Protein AF-0000000084541587 (afdb_homodimer)

InterPro domains:
  IPR040788 MAE_28990/MAE_18760-like HEPN [PF18737] (2-233)

Organism: NCBI:txid376219

Secondary structure (DSSP, 8-state):
---HHHHHHHHHHHHHHHHHHHHHHHHHHHTT-SEEEEEEEETT-SS---S---EEEEHHHHHHHHHHHHHHHHHHHHHHHHHHHHHHHHHHHHTT--GGGB-HHHHHHHHHHHHTS-HHHHHHH-SSHHHHHHHHS--GGGT--S---HHHHHHHHHHHT------HHHHGGGHHHHHHHHHHHHHHTTSS-HHHHHHT--HHHHHHHHHHHHHHHHHHHHHHHHHHHTTTTBPP-/---HHHHHHHHHHHHHHHHHHHHHHHHHHHTT-SEEEEEEEETT-SS---S---EEEEHHHHHHHHHHHHHHHHHHHHHHHHHHHHHHHHHHHHTT--GGGB-HHHHHHHHHHHHTS-HHHHHHH-SSHHHHHHHHS--GGGT--S---HHHHHHHHHHHT------HHHHGGGHHHHHHHHHHHHHHTTSS-HHHHHHT--HHHHHHHHHHHHHHHHHHHHHHHHHHHTTTTBPP-

Radius of gyration: 25.94 Å; Cα contacts (8 Å, |Δi|>4): 607; chains: 2; bounding box: 66×76×57 Å

Foldseek 3Di:
DCAPLNVVLVVLLVVLLVLLVVLQVVCVVCVVPQWDWDQDADPPDPDRPDDDDTDIDGPLVSLLSQLVSLVSLLCSVLVSVLVLVVSLLVLLLVVQPFLVFFAPLLVVVLVVLVVVDDPVQQVVQDDDCRRRSSNSSDDSCPQDVAQDFLVSVCVSCVSQVWDLDDDCVLQVVRVLRNVSSVSNVCDVVVVDDSNVNSVVDGSVRSSSNSRSSSRSSVVSSVRSVCCVVVVVRGHDD/DCQPLNVVLVVLLVVLLVLLVVLQVVCVVPVVPAWDWDQDADPPDPDRPDDDDTDIDGPQVSLLSQLVSLVSLLCSVLVSVLVLVVSLLVLLLVVQPFLVFFAPLLVVVLVVLVVVDDPVQQVVQDDDCRRRSSNSSDDSCPQDVAQDALVSVCVSCVSQVWDLDDDCVLQVVRVLRNVSSVSNVCDVVVVDDSNVNSVVDGSVRSSSNSRSSSRSSVVSSVRSVCCVVVVVRGHDD

Nearest PDB structures (foldseek):
  5ch4-assembly1_Y  TM=1.432E-01  e=3.258E-01  Thermus thermophilus HB8
  6iv1-assembly1_B  TM=2.024E-01  e=8.327E+00  Klebsiella pneumoniae IS53
  5ch4-assembly1_Y  TM=1.423E-01  e=3.185E-01  Thermus thermophilus HB8

Solvent-accessible surface area (backbone atoms only — not comparable to full-atom values): 25211 Å² total; per-residue (Å²): 129,84,46,75,52,52,53,51,46,50,54,52,50,50,56,52,50,51,44,38,51,36,41,34,49,49,49,72,65,38,77,81,41,70,48,32,26,37,41,70,23,48,68,83,47,87,60,65,57,80,88,73,84,61,32,70,41,40,59,61,50,51,15,34,55,47,31,47,47,31,41,52,51,39,18,51,53,43,29,45,54,53,43,49,54,50,46,54,47,50,48,38,53,76,67,63,46,48,54,86,52,37,22,68,54,47,47,50,52,44,52,55,32,44,72,73,46,58,65,72,61,50,57,75,68,42,85,49,59,56,46,36,49,60,58,73,37,58,55,77,71,70,75,57,89,63,79,64,27,52,67,53,49,39,52,50,20,61,46,60,62,34,56,64,74,65,63,45,85,67,26,59,68,43,52,60,35,48,55,26,37,51,50,30,50,29,38,73,56,17,75,39,55,44,50,66,54,10,69,77,51,53,43,65,57,50,40,52,50,49,54,23,50,53,51,46,52,50,40,40,51,49,30,45,49,48,30,59,75,66,50,61,55,38,46,79,132,127,85,44,76,52,52,54,52,45,52,54,53,50,50,56,52,47,51,44,39,52,34,41,36,48,49,48,71,64,39,77,82,43,70,48,33,27,37,41,70,24,47,67,82,47,87,60,64,56,79,88,75,82,60,33,70,42,41,61,61,49,50,16,34,56,49,30,46,49,34,40,53,51,39,18,51,52,42,29,45,53,53,42,47,54,50,48,52,47,49,49,39,54,76,65,62,46,49,54,84,51,37,21,69,53,47,47,50,53,43,52,54,30,44,71,74,47,58,67,71,61,51,57,76,68,42,87,52,59,56,48,36,48,60,58,72,36,59,55,79,72,73,75,56,89,64,80,63,28,54,67,52,48,39,52,49,20,60,46,60,62,36,54,64,75,64,63,44,84,68,25,60,70,42,52,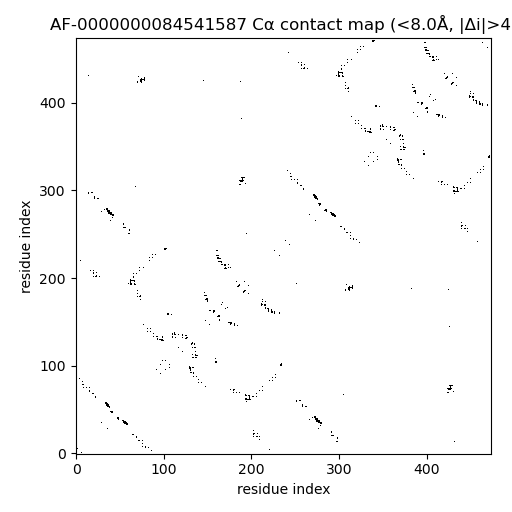60,34,48,55,27,36,51,52,31,51,29,37,72,56,17,75,39,54,45,49,65,55,11,67,79,52,52,44,66,58,50,42,53,50,49,53,23,51,54,52,44,52,50,40,39,51,50,30,44,51,48,29,58,75,65,50,59,55,39,46,78,131

pLDDT: mean 88.07, std 13.64, range [37.66, 98.0]

Structure (mmCIF, N/CA/C/O backbone):
data_AF-0000000084541587-model_v1
#
loop_
_entity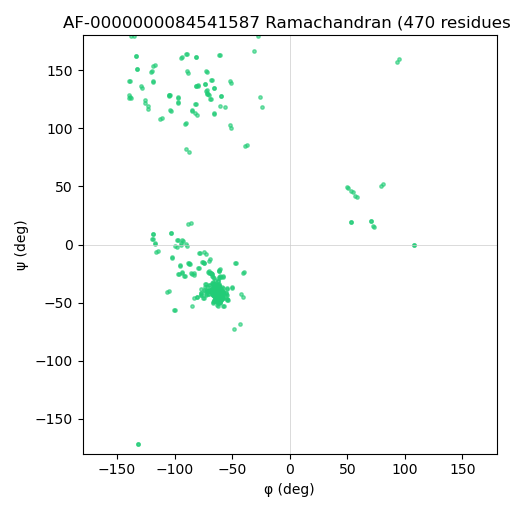.id
_entity.type
_entity.pdbx_description
1 polymer 'MAE-28990/MAE-18760-like HEPN domain-containing protein'
#
loop_
_atom_site.group_PDB
_atom_site.id
_atom_site.type_symbol
_atom_site.label_atom_id
_atom_site.label_alt_id
_atom_site.label_comp_id
_atom_site.label_asym_id
_atom_site.label_entity_id
_atom_site.label_seq_id
_atom_site.pdbx_PDB_ins_code
_atom_site.Cartn_x
_atom_site.Cartn_y
_atom_site.Cartn_z
_atom_site.occupancy
_atom_site.B_iso_or_equiv
_atom_site.auth_seq_id
_atom_site.auth_comp_id
_atom_site.auth_asym_id
_atom_site.auth_atom_id
_atom_site.pdbx_PDB_model_num
ATOM 1 N N . MET A 1 1 ? 5.723 -28.672 -18.047 1 41.16 1 MET A N 1
ATOM 2 C CA . MET A 1 1 ? 5.578 -27.312 -18.547 1 41.16 1 MET A CA 1
ATOM 3 C C . MET A 1 1 ? 5.359 -26.328 -17.406 1 41.16 1 MET A C 1
ATOM 5 O O . MET A 1 1 ? 4.449 -26.5 -16.594 1 41.16 1 MET A O 1
ATOM 9 N N . ASP A 1 2 ? 6.391 -25.578 -16.969 1 58.03 2 ASP A N 1
ATOM 10 C CA . ASP A 1 2 ? 6.34 -24.625 -15.867 1 58.03 2 ASP A CA 1
ATOM 11 C C . ASP A 1 2 ? 5.18 -23.641 -16.047 1 58.03 2 ASP A C 1
ATOM 13 O O . ASP A 1 2 ? 5.102 -22.938 -17.047 1 58.03 2 ASP A O 1
ATOM 17 N N . SER A 1 3 ? 4.062 -23.875 -15.273 1 82.56 3 SER A N 1
ATOM 18 C CA . SER A 1 3 ? 2.82 -23.125 -15.414 1 82.56 3 SER A CA 1
ATOM 19 C C . SER A 1 3 ? 3.08 -21.609 -15.352 1 82.56 3 SER A C 1
ATOM 21 O O . SER A 1 3 ? 4.148 -21.188 -14.914 1 82.56 3 SER A O 1
ATOM 23 N N . THR A 1 4 ? 2.369 -20.891 -16.188 1 90.25 4 THR A N 1
ATOM 24 C CA . THR A 1 4 ? 2.398 -19.438 -16.141 1 90.25 4 THR A CA 1
ATOM 25 C C . THR A 1 4 ? 2.408 -18.938 -14.695 1 90.25 4 THR A C 1
ATOM 27 O O . THR A 1 4 ? 3.018 -17.906 -14.391 1 90.25 4 THR A O 1
ATOM 30 N N . LEU A 1 5 ? 1.904 -19.781 -13.859 1 94.88 5 LEU A N 1
ATOM 31 C CA . LEU A 1 5 ? 1.855 -19.438 -12.445 1 94.88 5 LEU A CA 1
ATOM 32 C C . LEU A 1 5 ? 3.24 -19.531 -11.812 1 94.88 5 LEU A C 1
ATOM 34 O O . LEU A 1 5 ? 3.688 -18.609 -11.141 1 94.88 5 LEU A O 1
ATOM 38 N N . TRP A 1 6 ? 3.977 -20.625 -12.094 1 95.62 6 TRP A N 1
ATOM 39 C CA . TRP A 1 6 ? 5.324 -20.797 -11.562 1 95.62 6 TRP A CA 1
ATOM 40 C C . TRP A 1 6 ? 6.27 -19.734 -12.109 1 95.62 6 TRP A C 1
ATOM 42 O O . TRP A 1 6 ? 7.133 -19.234 -11.391 1 95.62 6 TRP A O 1
ATOM 52 N N . ALA A 1 7 ? 6.043 -19.469 -13.367 1 95.12 7 ALA A N 1
ATOM 53 C CA . ALA A 1 7 ? 6.887 -18.453 -13.984 1 95.12 7 ALA A CA 1
ATOM 54 C C . ALA A 1 7 ? 6.727 -17.109 -13.273 1 95.12 7 ALA A C 1
ATOM 56 O O . ALA A 1 7 ? 7.719 -16.438 -12.953 1 95.12 7 ALA A O 1
ATOM 57 N N . TYR A 1 8 ? 5.539 -16.734 -13.016 1 94.5 8 TYR A N 1
ATOM 58 C CA . TYR A 1 8 ? 5.262 -15.492 -12.305 1 94.5 8 TYR A CA 1
ATOM 59 C C . TYR A 1 8 ? 5.852 -15.516 -10.898 1 94.5 8 TYR A C 1
ATOM 61 O O . TYR A 1 8 ? 6.574 -14.602 -10.508 1 94.5 8 TYR A O 1
ATOM 69 N N . PHE A 1 9 ? 5.547 -16.578 -10.211 1 97.44 9 PHE A N 1
ATOM 70 C CA . PHE A 1 9 ? 5.953 -16.703 -8.82 1 97.44 9 PHE A CA 1
ATOM 71 C C . PHE A 1 9 ? 7.469 -16.672 -8.688 1 97.44 9 PHE A C 1
ATOM 73 O O . PHE A 1 9 ? 8.008 -15.992 -7.816 1 97.44 9 PHE A O 1
ATOM 80 N N . ASN A 1 10 ? 8.102 -17.391 -9.508 1 95.88 10 ASN A N 1
ATOM 81 C CA . ASN A 1 10 ? 9.555 -17.453 -9.445 1 95.88 10 ASN A CA 1
ATOM 82 C C . ASN A 1 10 ? 10.195 -16.109 -9.742 1 95.88 10 ASN A C 1
ATOM 84 O O . ASN A 1 10 ? 11.133 -15.695 -9.055 1 95.88 10 ASN A O 1
ATOM 88 N N . LYS A 1 11 ? 9.672 -15.484 -10.727 1 95.06 11 LYS A N 1
ATOM 89 C CA . LYS A 1 11 ? 10.195 -14.172 -11.07 1 95.06 11 LYS A CA 1
ATOM 90 C C . LYS A 1 11 ? 10.031 -13.188 -9.914 1 95.06 11 LYS A C 1
ATOM 92 O O . LYS A 1 11 ? 10.992 -12.516 -9.523 1 95.06 11 LYS A O 1
ATOM 97 N N . GLN A 1 12 ? 8.852 -13.156 -9.336 1 95.88 12 GLN A N 1
ATOM 98 C CA . GLN A 1 12 ? 8.578 -12.234 -8.242 1 95.88 12 GLN A CA 1
ATOM 99 C C . GLN A 1 12 ? 9.391 -12.602 -7 1 95.88 12 GLN A C 1
ATOM 101 O O . GLN A 1 12 ? 9.859 -11.719 -6.285 1 95.88 12 GLN A O 1
ATOM 106 N N . SER A 1 13 ? 9.531 -13.875 -6.754 1 96.62 13 SER A N 1
ATOM 107 C CA . SER A 1 13 ? 10.281 -14.336 -5.59 1 96.62 13 SER A CA 1
ATOM 108 C C . SER A 1 13 ? 11.742 -13.93 -5.68 1 96.62 13 SER A C 1
ATOM 110 O O . SER A 1 13 ? 12.367 -13.602 -4.664 1 96.62 13 SER A O 1
ATOM 112 N N . VAL A 1 14 ? 12.281 -14.008 -6.852 1 94.88 14 VAL A N 1
ATOM 113 C CA . VAL A 1 14 ? 13.672 -13.617 -7.055 1 94.88 14 VAL A CA 1
ATOM 114 C C . VAL A 1 14 ? 13.828 -12.125 -6.773 1 94.88 14 VAL A C 1
ATOM 116 O O . VAL A 1 14 ? 14.766 -11.711 -6.078 1 94.88 14 VAL A O 1
ATOM 119 N N . GLU A 1 15 ? 12.945 -11.344 -7.293 1 92.25 15 GLU A N 1
ATOM 120 C CA . GLU A 1 15 ? 12.992 -9.898 -7.082 1 92.25 15 GLU A CA 1
ATOM 121 C C . GLU A 1 15 ? 12.914 -9.555 -5.594 1 92.25 15 GLU A C 1
ATOM 123 O O . GLU A 1 15 ? 13.703 -8.75 -5.098 1 92.25 15 GLU A O 1
ATOM 128 N N . VAL A 1 16 ? 12.008 -10.188 -4.934 1 95.94 16 VAL A N 1
ATOM 129 C CA . VAL A 1 16 ? 11.82 -9.945 -3.508 1 95.94 16 VAL A CA 1
ATOM 130 C C . VAL A 1 16 ? 13.055 -10.406 -2.736 1 95.94 16 VAL A C 1
ATOM 132 O O . VAL A 1 16 ? 13.531 -9.703 -1.84 1 95.94 16 VAL A O 1
ATOM 135 N N . SER A 1 17 ? 13.594 -11.531 -3.109 1 94.75 17 SER A N 1
ATOM 136 C CA . SER A 1 17 ? 14.758 -12.078 -2.422 1 94.75 17 SER A CA 1
ATOM 137 C C . SER A 1 17 ? 15.977 -11.172 -2.584 1 94.75 17 SER A C 1
ATOM 139 O O . SER A 1 17 ? 16.75 -10.992 -1.644 1 94.75 17 SER A O 1
ATOM 141 N N . GLN A 1 18 ? 16.125 -10.641 -3.74 1 91.75 18 GLN A N 1
ATOM 142 C CA . GLN A 1 18 ? 17.234 -9.727 -3.984 1 91.75 18 GLN A CA 1
ATOM 143 C C . GLN A 1 18 ? 17.141 -8.484 -3.1 1 91.75 18 GLN A C 1
ATOM 145 O O . GLN A 1 18 ? 18.141 -8.016 -2.562 1 91.75 18 GLN A O 1
ATOM 150 N N . TYR A 1 19 ? 16.016 -8.016 -2.947 1 94.81 19 TYR A N 1
ATOM 151 C CA . TYR A 1 19 ? 15.789 -6.84 -2.111 1 94.81 19 TYR A CA 1
ATOM 152 C C . TYR A 1 19 ? 16.141 -7.133 -0.656 1 94.81 19 TYR A C 1
ATOM 154 O O . TYR A 1 19 ? 16.812 -6.332 -0.001 1 94.81 19 TYR A O 1
ATOM 162 N N . PHE A 1 20 ? 15.711 -8.258 -0.192 1 95.38 20 PHE A N 1
ATOM 163 C CA . PHE A 1 20 ? 15.922 -8.578 1.216 1 95.38 20 PHE A CA 1
ATOM 164 C C . PHE A 1 20 ? 17.391 -8.914 1.481 1 95.38 20 PHE A C 1
ATOM 166 O O . PHE A 1 20 ? 17.906 -8.633 2.562 1 95.38 20 PHE A O 1
ATOM 173 N N . MET A 1 21 ? 17.984 -9.523 0.486 1 90.69 21 MET A N 1
ATOM 174 C CA . MET A 1 21 ? 19.422 -9.75 0.618 1 90.69 21 MET A CA 1
ATOM 175 C C . MET A 1 21 ? 20.172 -8.422 0.684 1 90.69 21 MET A C 1
ATOM 177 O O . MET A 1 21 ? 21.094 -8.266 1.486 1 90.69 21 MET A O 1
ATOM 181 N N . PHE A 1 22 ? 19.797 -7.484 -0.116 1 89.19 22 PHE A N 1
ATOM 182 C CA . PHE A 1 22 ? 20.344 -6.137 -0.092 1 89.19 22 PHE A CA 1
ATOM 183 C C . PHE A 1 22 ? 20.141 -5.496 1.278 1 89.19 22 PHE A C 1
ATOM 185 O O . PHE A 1 22 ? 21.078 -4.941 1.85 1 89.19 22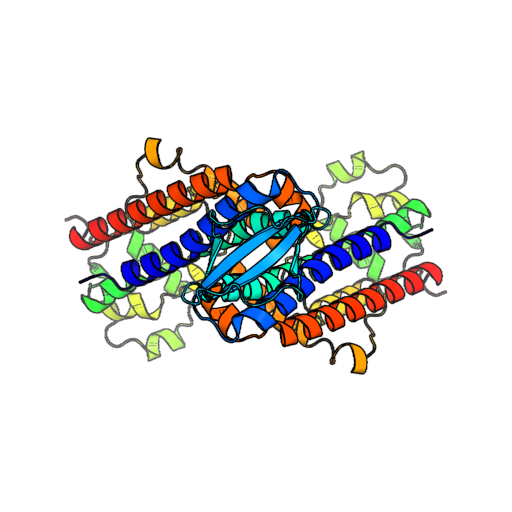 PHE A O 1
ATOM 192 N N . LEU A 1 23 ? 18.969 -5.605 1.838 1 91.25 23 LEU A N 1
ATOM 193 C CA . LEU A 1 23 ? 18.672 -5.031 3.146 1 91.25 23 LEU A CA 1
ATOM 194 C C . LEU A 1 23 ? 19.562 -5.637 4.219 1 91.25 23 LEU A C 1
ATOM 196 O O . LEU A 1 23 ? 20.094 -4.918 5.074 1 91.25 23 LEU A O 1
ATOM 200 N N . LYS A 1 24 ? 19.594 -6.945 4.188 1 89.06 24 LYS A N 1
ATOM 201 C CA . LYS A 1 24 ? 20.375 -7.664 5.188 1 89.06 24 LYS A CA 1
ATOM 202 C C . LYS A 1 24 ? 21.844 -7.227 5.148 1 89.06 24 LYS A C 1
ATOM 204 O O . LYS A 1 24 ? 22.453 -6.965 6.191 1 89.06 24 LYS A O 1
ATOM 209 N N . ARG A 1 25 ? 22.406 -7.055 3.996 1 83.06 25 ARG A N 1
ATOM 210 C CA . ARG A 1 25 ? 23.797 -6.645 3.838 1 83.06 25 ARG A CA 1
ATOM 211 C C . ARG A 1 25 ? 23.984 -5.188 4.25 1 83.06 25 ARG A C 1
ATOM 213 O O . ARG A 1 25 ? 25 -4.836 4.852 1 83.06 25 ARG A O 1
ATOM 220 N N . LEU A 1 26 ? 23.047 -4.406 3.889 1 83.19 26 LEU A N 1
ATOM 221 C CA . LEU A 1 26 ? 23.094 -2.998 4.262 1 83.19 26 LEU A CA 1
ATOM 222 C C . LEU A 1 26 ? 23.109 -2.836 5.777 1 83.19 26 LEU A C 1
ATOM 224 O O . LEU A 1 26 ? 23.938 -2.102 6.32 1 83.19 26 LEU A O 1
ATOM 228 N N . GLU A 1 27 ? 22.203 -3.479 6.445 1 82.56 27 GLU A N 1
ATOM 229 C CA . GLU A 1 27 ? 22.062 -3.34 7.895 1 82.56 27 GLU A CA 1
ATOM 230 C C . GLU A 1 27 ? 23.312 -3.85 8.617 1 82.56 27 GLU A C 1
ATOM 232 O O . GLU A 1 27 ? 23.688 -3.311 9.656 1 82.56 27 GLU A O 1
ATOM 237 N N . GLN A 1 28 ? 23.859 -4.895 8.141 1 77.19 28 GLN A N 1
ATOM 238 C CA . GLN A 1 28 ? 25.094 -5.445 8.711 1 77.19 28 GLN A CA 1
ATOM 239 C C . GLN A 1 28 ? 26.219 -4.418 8.695 1 77.19 28 GLN A C 1
ATOM 241 O O . GLN A 1 28 ? 27.078 -4.41 9.578 1 77.19 28 GLN A O 1
ATOM 246 N N . LYS A 1 29 ? 26.141 -3.512 7.738 1 71.56 29 LYS A N 1
ATOM 247 C CA . LYS A 1 29 ? 27.203 -2.535 7.586 1 71.56 29 LYS A CA 1
ATOM 248 C C . LYS A 1 29 ? 26.891 -1.252 8.352 1 71.56 29 LYS A C 1
ATOM 250 O O . LYS A 1 29 ? 27.812 -0.535 8.766 1 71.56 29 LYS A O 1
ATOM 255 N N . THR A 1 30 ? 25.688 -0.982 8.586 1 65.56 30 THR A N 1
ATOM 256 C CA . THR A 1 30 ? 25.312 0.302 9.172 1 65.56 30 THR A CA 1
ATOM 257 C C . THR A 1 30 ? 25.172 0.191 10.688 1 65.56 30 THR A C 1
ATOM 259 O O . THR A 1 30 ? 25.031 1.201 11.375 1 65.56 30 THR A O 1
ATOM 262 N N . THR A 1 31 ? 25.047 -0.962 11.266 1 62.22 31 THR A N 1
ATOM 263 C CA . THR A 1 31 ? 24.875 -1.118 12.703 1 62.22 31 THR A CA 1
ATOM 264 C C . THR A 1 31 ? 25.891 -0.277 13.469 1 62.22 31 THR A C 1
ATOM 266 O O . THR A 1 31 ? 25.656 0.107 14.609 1 62.22 31 THR A O 1
ATOM 269 N N . MET A 1 32 ? 26.875 0.151 12.805 1 56.5 32 MET A N 1
ATOM 270 C CA . MET A 1 32 ? 27.891 0.792 13.648 1 56.5 32 MET A CA 1
ATOM 271 C C . MET A 1 32 ? 28.031 2.268 13.289 1 56.5 32 MET A C 1
ATOM 273 O O . MET A 1 32 ? 28.953 2.936 13.766 1 56.5 32 MET A O 1
ATOM 277 N N . ILE A 1 33 ? 27.172 2.719 12.242 1 57.38 33 ILE A N 1
ATOM 278 C CA . ILE A 1 33 ? 27.406 4.086 11.781 1 57.38 33 ILE A CA 1
ATOM 279 C C . ILE A 1 33 ? 26.062 4.773 11.539 1 57.38 33 ILE A C 1
ATOM 281 O O . ILE A 1 33 ? 25.156 4.199 10.914 1 57.38 33 ILE A O 1
ATOM 285 N N . ASP A 1 34 ? 25.844 5.887 12.125 1 57.25 34 ASP A N 1
ATOM 286 C CA . ASP A 1 34 ? 24.594 6.609 12 1 57.25 34 ASP A CA 1
ATOM 287 C C . ASP A 1 34 ? 24.438 7.223 10.609 1 57.25 34 ASP A C 1
ATOM 289 O O . ASP A 1 34 ? 23.344 7.27 10.055 1 57.25 34 ASP A O 1
ATOM 293 N N . ASN A 1 35 ? 25.562 7.738 10.109 1 59.91 35 ASN A N 1
ATOM 294 C CA . ASN A 1 35 ? 25.594 8.359 8.789 1 59.91 35 ASN A CA 1
ATOM 295 C C . ASN A 1 35 ? 26.672 7.738 7.895 1 59.91 35 ASN A C 1
ATOM 297 O O . ASN A 1 35 ? 27.797 7.543 8.328 1 59.91 35 ASN A O 1
ATOM 301 N N . TYR A 1 36 ? 26.078 7.242 6.758 1 62.22 36 TYR A N 1
ATOM 302 C CA . TYR A 1 36 ? 26.969 6.473 5.898 1 62.22 36 TYR A CA 1
ATOM 303 C C . TYR A 1 36 ? 27.094 7.121 4.523 1 62.22 36 TYR A C 1
ATOM 305 O O . TYR A 1 36 ? 26.234 7.91 4.121 1 62.22 36 TYR A O 1
ATOM 313 N N . LYS A 1 37 ? 28.359 7.047 4.078 1 61.59 37 LYS A N 1
ATOM 314 C CA . LYS A 1 37 ? 28.547 7.332 2.662 1 61.59 37 LYS A CA 1
ATOM 315 C C . LYS A 1 37 ? 28.594 6.043 1.844 1 61.59 37 LYS A C 1
ATOM 317 O O . LYS A 1 37 ? 29.188 5.051 2.27 1 61.59 37 LYS A O 1
ATOM 322 N N . LEU A 1 38 ? 27.734 6.023 0.823 1 63.84 38 LEU A N 1
ATOM 323 C CA . LEU A 1 38 ? 27.719 4.875 -0.076 1 63.84 38 LEU A CA 1
ATOM 324 C C . LEU A 1 38 ? 28.547 5.148 -1.325 1 63.84 38 LEU A C 1
ATOM 326 O O . LEU A 1 38 ? 28.469 6.238 -1.896 1 63.84 38 LEU A O 1
ATOM 330 N N . CYS A 1 39 ? 29.5 4.293 -1.52 1 63.41 39 CYS A N 1
ATOM 331 C CA . CYS A 1 39 ? 30.25 4.363 -2.77 1 63.41 39 CYS A CA 1
ATOM 332 C C . CYS A 1 39 ? 29.828 3.246 -3.719 1 63.41 39 CYS A C 1
ATOM 334 O O . CYS A 1 39 ? 29.594 2.119 -3.287 1 63.41 39 CYS A O 1
ATOM 336 N N . ILE A 1 40 ? 29.5 3.609 -4.93 1 60.31 40 ILE A N 1
ATOM 337 C CA . ILE A 1 40 ? 29.062 2.641 -5.926 1 60.31 40 ILE A CA 1
ATOM 338 C C . ILE A 1 40 ? 30.188 2.381 -6.922 1 60.31 40 ILE A C 1
ATOM 340 O O . ILE A 1 40 ? 30.844 3.316 -7.383 1 60.31 40 ILE A O 1
ATOM 344 N N . GLY A 1 41 ? 30.688 1.211 -6.98 1 61.03 41 GLY A N 1
ATOM 345 C CA . GLY A 1 41 ? 31.688 0.846 -7.973 1 61.03 41 GLY A CA 1
ATOM 346 C C . GLY A 1 41 ? 31.25 -0.293 -8.875 1 61.03 41 GLY A C 1
ATOM 347 O O . GLY A 1 41 ? 30.25 -0.956 -8.594 1 61.03 41 GLY A O 1
ATOM 348 N N . ASP A 1 42 ? 31.734 -0.271 -10.133 1 59.12 42 ASP A N 1
ATOM 349 C CA . ASP A 1 42 ? 31.516 -1.377 -11.062 1 59.12 42 ASP A CA 1
ATOM 350 C C . ASP A 1 42 ? 32.094 -2.676 -10.516 1 59.12 42 ASP A C 1
ATOM 352 O O . ASP A 1 42 ? 33.281 -2.713 -10.117 1 59.12 42 ASP A O 1
ATOM 356 N N . ILE A 1 43 ? 31.359 -3.682 -10.477 1 57.97 43 ILE A N 1
ATOM 357 C CA . ILE A 1 43 ? 31.844 -4.957 -9.945 1 57.97 43 ILE A CA 1
ATOM 358 C C . ILE A 1 43 ? 33.062 -5.43 -10.742 1 57.97 43 ILE A C 1
ATOM 360 O O . ILE A 1 43 ? 33.938 -6.098 -10.203 1 57.97 43 ILE A O 1
ATOM 364 N N . ASN A 1 44 ? 33.062 -5.184 -12.141 1 55.72 44 ASN A N 1
ATOM 365 C CA . ASN A 1 44 ? 34.125 -5.656 -13 1 55.72 44 ASN A CA 1
ATOM 366 C C . ASN A 1 44 ? 35.312 -4.699 -12.977 1 55.72 44 ASN A C 1
ATOM 368 O O . ASN A 1 44 ? 36.375 -4.988 -13.562 1 55.72 44 ASN A O 1
ATOM 372 N N . ALA A 1 45 ? 35.094 -3.51 -12.703 1 52.97 45 ALA A N 1
ATOM 373 C CA . ALA A 1 45 ? 36.188 -2.574 -12.789 1 52.97 45 ALA A CA 1
ATOM 374 C C . ALA A 1 45 ? 37.062 -2.639 -11.531 1 52.97 45 ALA A C 1
ATOM 376 O O . ALA A 1 45 ? 36.562 -2.799 -10.422 1 52.97 45 ALA A O 1
ATOM 377 N N . SER A 1 46 ? 38.281 -3.129 -11.703 1 48.94 46 SER A N 1
ATOM 378 C CA . SER A 1 46 ? 39.312 -3.162 -10.672 1 48.94 46 SER A CA 1
ATOM 379 C C . SER A 1 46 ? 39.312 -1.868 -9.859 1 48.94 46 SER A C 1
ATOM 381 O O . SER A 1 46 ? 39.906 -1.809 -8.781 1 48.94 46 SER A O 1
ATOM 383 N N . THR A 1 47 ? 39.219 -0.769 -10.578 1 44.09 47 THR A N 1
ATOM 384 C CA . THR A 1 47 ? 39.469 0.523 -9.945 1 44.09 47 THR A CA 1
ATOM 385 C C . THR A 1 47 ? 38.156 1.093 -9.383 1 44.09 47 THR A C 1
ATOM 387 O O . THR A 1 47 ? 37.125 1.098 -10.062 1 44.09 47 THR A O 1
ATOM 390 N N . MET A 1 48 ? 38.062 1.001 -8.156 1 45.53 48 MET A N 1
ATOM 391 C CA . MET A 1 48 ? 36.969 1.654 -7.465 1 45.53 48 MET A CA 1
ATOM 392 C C . MET A 1 48 ? 36.656 3.023 -8.07 1 45.53 48 MET A C 1
ATOM 394 O O . MET A 1 48 ? 37.594 3.805 -8.32 1 45.53 48 MET A O 1
ATOM 398 N N . ILE A 1 49 ? 35.938 3.105 -9.016 1 44.94 49 ILE A N 1
ATOM 399 C CA . ILE A 1 49 ? 35.625 4.457 -9.469 1 44.94 49 ILE A CA 1
ATOM 400 C C . ILE A 1 49 ? 35.781 5.438 -8.312 1 44.94 49 ILE A C 1
ATOM 402 O O . ILE A 1 49 ? 35.25 5.199 -7.219 1 44.94 49 ILE A O 1
ATOM 406 N N . HIS A 1 50 ? 36.688 6.406 -8.422 1 38.69 50 HIS A N 1
ATOM 407 C CA . HIS A 1 50 ? 37.156 7.461 -7.543 1 38.69 50 HIS A CA 1
ATOM 408 C C . HIS A 1 50 ? 36.094 7.887 -6.551 1 38.69 50 HIS A C 1
ATOM 410 O O . HIS A 1 50 ? 34.906 7.621 -6.758 1 38.69 50 HIS A O 1
ATOM 416 N N . LYS A 1 51 ? 36.594 8.891 -5.723 1 40.44 51 LYS A N 1
ATOM 417 C CA . LYS A 1 51 ? 36.406 9.57 -4.441 1 40.44 51 LYS A CA 1
ATOM 418 C C . LYS A 1 51 ? 34.969 9.977 -4.215 1 40.44 51 LYS A C 1
ATOM 420 O O . LYS A 1 51 ? 34.469 9.938 -3.088 1 40.44 51 LYS A O 1
ATOM 425 N N . TYR A 1 52 ? 34.438 10.992 -4.902 1 37.66 52 TYR A N 1
ATOM 426 C CA . TYR A 1 52 ? 33.719 12.18 -4.461 1 37.66 52 TYR A CA 1
ATOM 427 C C . TYR A 1 52 ? 32.219 11.867 -4.277 1 37.66 52 TYR A C 1
ATOM 429 O O . TYR A 1 52 ? 31.5 12.633 -3.643 1 37.66 52 TYR A O 1
ATOM 437 N N . GLU A 1 53 ? 31.453 11.266 -5.316 1 49.5 53 GLU A N 1
ATOM 438 C CA . GLU A 1 53 ? 30.047 11.656 -5.145 1 49.5 53 GLU A CA 1
ATOM 439 C C . GLU A 1 53 ? 29.312 10.695 -4.215 1 49.5 53 GLU A C 1
ATOM 441 O O . GLU A 1 53 ? 29.078 9.539 -4.566 1 49.5 53 GLU A O 1
ATOM 446 N N . GLN A 1 54 ? 29.5 10.867 -2.979 1 56.03 54 GLN A N 1
ATOM 447 C CA . GLN A 1 54 ? 28.969 10.219 -1.788 1 56.03 54 GLN A CA 1
ATOM 448 C C . GLN A 1 54 ? 27.438 10.273 -1.771 1 56.03 54 GLN A C 1
ATOM 450 O O . GLN A 1 54 ? 26.844 11.305 -2.107 1 56.03 54 GLN A O 1
ATOM 455 N N . ILE A 1 55 ? 26.906 9.023 -1.789 1 67 55 ILE A N 1
ATOM 456 C CA . ILE A 1 55 ? 25.469 8.992 -1.534 1 67 55 ILE A CA 1
ATOM 457 C C . ILE A 1 55 ? 25.203 8.984 -0.029 1 67 55 ILE A C 1
ATOM 459 O O . ILE A 1 55 ? 25.672 8.094 0.685 1 67 55 ILE A O 1
ATOM 463 N N . TYR A 1 56 ? 24.578 10.094 0.381 1 67.81 56 TYR A N 1
ATOM 464 C CA . TYR A 1 56 ? 24.234 10.188 1.795 1 67.81 56 TYR A CA 1
ATOM 465 C C . TYR A 1 56 ? 23.141 9.18 2.152 1 67.81 56 TYR A C 1
ATOM 467 O O . TYR A 1 56 ? 22.188 8.977 1.391 1 67.81 56 TYR A O 1
ATOM 475 N N . PHE A 1 57 ? 23.484 8.422 3.129 1 77 57 PHE A N 1
ATOM 476 C CA . PHE A 1 57 ? 22.578 7.406 3.664 1 77 57 PHE A CA 1
ATOM 477 C C . PHE A 1 57 ? 22.469 7.527 5.18 1 77 57 PHE A C 1
ATOM 479 O O . PHE A 1 57 ? 23.422 7.934 5.848 1 77 57 PHE A O 1
ATOM 486 N N . ASN A 1 58 ? 21.281 7.426 5.691 1 80.62 58 ASN A N 1
ATOM 487 C CA . ASN A 1 58 ? 21.109 7.516 7.137 1 80.62 58 ASN A CA 1
ATOM 488 C C . ASN A 1 58 ? 20.109 6.477 7.645 1 80.62 58 ASN A C 1
ATOM 490 O O . ASN A 1 58 ? 19.531 5.727 6.855 1 80.62 58 ASN A O 1
ATOM 494 N N . THR A 1 59 ? 19.922 6.484 8.867 1 84.38 59 THR A N 1
ATOM 495 C CA . THR A 1 59 ? 19.094 5.477 9.531 1 84.38 59 THR A CA 1
ATOM 496 C C . THR A 1 59 ? 17.641 5.613 9.125 1 84.38 59 THR A C 1
ATOM 498 O O . THR A 1 59 ? 16.922 4.617 9.031 1 84.38 59 THR A O 1
ATOM 501 N N . ASP A 1 60 ? 17.203 6.746 8.773 1 88 60 ASP A N 1
ATOM 502 C CA . ASP A 1 60 ? 15.828 6.949 8.359 1 88 60 ASP A CA 1
ATOM 503 C C . ASP A 1 60 ? 15.547 6.277 7.012 1 88 60 ASP A C 1
ATOM 505 O O . ASP A 1 60 ? 14.492 5.68 6.816 1 88 60 ASP A O 1
ATOM 509 N N . ILE A 1 61 ? 16.516 6.402 6.16 1 90.12 61 ILE A N 1
ATOM 510 C CA . ILE A 1 61 ? 16.406 5.734 4.867 1 90.12 61 ILE A CA 1
ATOM 511 C C . ILE A 1 61 ? 16.359 4.223 5.074 1 90.12 61 ILE A C 1
ATOM 513 O O . ILE A 1 61 ? 15.523 3.533 4.469 1 90.12 61 ILE A O 1
ATOM 517 N N . GLU A 1 62 ? 17.203 3.766 5.938 1 89.88 62 GLU A N 1
ATOM 518 C CA . GLU A 1 62 ? 17.234 2.334 6.223 1 89.88 62 GLU A CA 1
ATOM 519 C C . GLU A 1 62 ? 15.891 1.849 6.762 1 89.88 62 GLU A C 1
ATOM 521 O O . GLU A 1 62 ? 15.391 0.799 6.352 1 89.88 62 GLU A O 1
ATOM 526 N N . LYS A 1 63 ? 15.32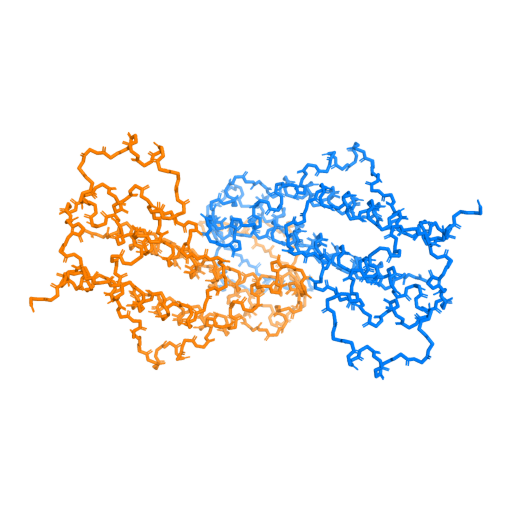 2.57 7.68 1 93.88 63 LYS A N 1
ATOM 527 C CA . LYS A 1 63 ? 14.008 2.234 8.227 1 93.88 63 LYS A CA 1
ATOM 528 C C . LYS A 1 63 ? 12.945 2.201 7.133 1 93.88 63 LYS A C 1
ATOM 530 O O . LYS A 1 63 ? 12.102 1.302 7.105 1 93.88 63 LYS A O 1
ATOM 535 N N . THR A 1 64 ? 13 3.154 6.266 1 95.44 64 THR A N 1
ATOM 536 C CA . THR A 1 64 ? 12.07 3.219 5.148 1 95.44 64 THR A CA 1
ATOM 537 C C . THR A 1 64 ? 12.195 1.979 4.266 1 95.44 64 THR A C 1
ATOM 539 O O . THR A 1 64 ? 11.188 1.394 3.861 1 95.44 64 THR A O 1
ATOM 542 N N . LEU A 1 65 ? 13.461 1.607 4.016 1 95.81 65 LEU A N 1
ATOM 543 C CA . LEU A 1 65 ? 13.711 0.426 3.197 1 95.81 65 LEU A CA 1
ATOM 544 C C . LEU A 1 65 ? 13.164 -0.828 3.877 1 95.81 65 LEU A C 1
ATOM 546 O O . LEU A 1 65 ? 12.594 -1.697 3.217 1 95.81 65 LEU A O 1
ATOM 550 N N . LYS A 1 66 ? 13.344 -0.901 5.152 1 96.12 66 LYS A N 1
ATOM 551 C CA . LYS A 1 66 ? 12.844 -2.053 5.895 1 96.12 66 LYS A CA 1
ATOM 552 C C . LYS A 1 66 ? 11.32 -2.102 5.867 1 96.12 66 LYS A C 1
ATOM 554 O O . LYS A 1 66 ? 10.727 -3.158 5.629 1 96.12 66 LYS A O 1
ATOM 559 N N . ALA A 1 67 ? 10.688 -0.944 6.062 1 97.69 67 ALA A N 1
ATOM 560 C CA . ALA A 1 67 ? 9.227 -0.869 6.012 1 97.69 67 ALA A CA 1
ATOM 561 C C . ALA A 1 67 ? 8.703 -1.302 4.645 1 97.69 67 ALA A C 1
ATOM 563 O O . ALA A 1 67 ? 7.676 -1.978 4.555 1 97.69 67 ALA A O 1
ATOM 564 N N . ASN A 1 68 ? 9.398 -0.931 3.619 1 96.88 68 ASN A N 1
ATOM 565 C CA . ASN A 1 68 ? 9.023 -1.315 2.264 1 96.88 68 ASN A CA 1
ATOM 566 C C . ASN A 1 68 ? 9 -2.832 2.096 1 96.88 68 ASN A C 1
ATOM 568 O O . ASN A 1 68 ? 8.297 -3.357 1.232 1 96.88 68 ASN A O 1
ATOM 572 N N . GLY A 1 69 ? 9.789 -3.529 2.865 1 97.75 69 GLY A N 1
ATOM 573 C CA . GLY A 1 69 ? 9.789 -4.984 2.818 1 97.75 69 GLY A CA 1
ATOM 574 C C . GLY A 1 69 ? 8.414 -5.59 3.021 1 97.75 69 GLY A C 1
ATOM 575 O O . GLY A 1 69 ? 8.047 -6.551 2.338 1 97.75 69 GLY A O 1
ATOM 576 N N . PHE A 1 70 ? 7.625 -5.008 3.895 1 97.5 70 PHE A N 1
ATOM 577 C CA . PHE A 1 70 ? 6.277 -5.512 4.141 1 97.5 70 PHE A CA 1
ATOM 578 C C . PHE A 1 70 ? 5.391 -5.309 2.916 1 97.5 70 PHE A C 1
ATOM 580 O O . PHE A 1 70 ? 4.555 -6.152 2.602 1 97.5 70 PHE A O 1
ATOM 587 N N . LEU A 1 71 ? 5.559 -4.188 2.246 1 97.62 71 LEU A N 1
ATOM 588 C CA . LEU A 1 71 ? 4.773 -3.914 1.047 1 97.62 71 LEU A CA 1
ATOM 589 C C . LEU A 1 71 ? 5.141 -4.887 -0.072 1 97.62 71 LEU A C 1
ATOM 591 O O . LEU A 1 71 ? 4.262 -5.371 -0.787 1 97.62 71 LEU A O 1
ATOM 595 N N . LEU A 1 72 ? 6.43 -5.148 -0.203 1 97.62 72 LEU A N 1
ATOM 596 C CA . LEU A 1 72 ? 6.898 -6.098 -1.206 1 97.62 72 LEU A CA 1
ATOM 597 C C . LEU A 1 72 ? 6.336 -7.492 -0.94 1 97.62 72 LEU A C 1
ATOM 599 O O . LEU A 1 72 ? 5.895 -8.172 -1.867 1 97.62 72 LEU A O 1
ATOM 603 N N . LEU A 1 73 ? 6.406 -7.875 0.316 1 97.94 73 LEU A N 1
ATOM 604 C CA . LEU A 1 73 ? 5.918 -9.203 0.679 1 97.94 73 LEU A CA 1
ATOM 605 C C . LEU A 1 73 ? 4.418 -9.312 0.43 1 97.94 73 LEU A C 1
ATOM 607 O O . LEU A 1 73 ? 3.943 -10.32 -0.093 1 97.94 73 LEU A O 1
ATOM 611 N N . TYR A 1 74 ? 3.701 -8.289 0.79 1 97.69 74 TYR A N 1
ATOM 612 C CA . TYR A 1 74 ? 2.262 -8.328 0.558 1 97.69 74 TYR A CA 1
ATOM 613 C C . TYR A 1 74 ? 1.951 -8.375 -0.934 1 97.69 74 TYR A C 1
ATOM 615 O O . TYR A 1 74 ? 1.043 -9.086 -1.363 1 97.69 74 TYR A O 1
ATOM 623 N N . ASN A 1 75 ? 2.652 -7.562 -1.678 1 96.19 75 ASN A N 1
ATOM 624 C CA . ASN A 1 75 ? 2.51 -7.566 -3.129 1 96.19 75 ASN A CA 1
ATOM 625 C C . ASN A 1 75 ? 2.73 -8.961 -3.711 1 96.19 75 ASN A C 1
ATOM 627 O O . ASN A 1 75 ? 1.977 -9.398 -4.578 1 96.19 75 ASN A O 1
ATOM 631 N N . LEU A 1 76 ? 3.762 -9.664 -3.229 1 97.44 76 LEU A N 1
ATOM 632 C CA . LEU A 1 76 ? 4.047 -11.031 -3.648 1 97.44 76 LEU A CA 1
ATOM 633 C C . LEU A 1 76 ? 2.889 -11.961 -3.303 1 97.44 76 LEU A C 1
ATOM 635 O O . LEU A 1 76 ? 2.451 -12.75 -4.141 1 97.44 76 LEU A O 1
ATOM 639 N N . VAL A 1 77 ? 2.396 -11.836 -2.082 1 97.25 77 VAL A N 1
ATOM 640 C CA . VAL A 1 77 ? 1.321 -12.695 -1.608 1 97.25 77 VAL A CA 1
ATOM 641 C C . VAL A 1 77 ? 0.07 -12.477 -2.457 1 97.25 77 VAL A C 1
ATOM 643 O O . VAL A 1 77 ? -0.461 -13.422 -3.045 1 97.25 77 VAL A O 1
ATOM 646 N N . GLU A 1 78 ? -0.295 -11.242 -2.549 1 95.69 78 GLU A N 1
ATOM 647 C CA . GLU A 1 78 ? -1.547 -10.945 -3.236 1 95.69 78 GLU A CA 1
ATOM 648 C C . GLU A 1 78 ? -1.427 -11.203 -4.738 1 95.69 78 GLU A C 1
ATOM 650 O O . GLU A 1 78 ? -2.342 -11.75 -5.355 1 95.69 78 GLU A O 1
ATOM 655 N N . GLY A 1 79 ? -0.314 -10.789 -5.316 1 94.5 79 GLY A N 1
ATOM 656 C CA . GLY A 1 79 ? -0.099 -11.055 -6.73 1 94.5 79 GLY A CA 1
ATOM 657 C C . GLY A 1 79 ? -0.108 -12.531 -7.066 1 94.5 79 GLY A C 1
ATOM 658 O O . GLY A 1 79 ? -0.708 -12.945 -8.062 1 94.5 79 GLY A O 1
ATOM 659 N N . THR A 1 80 ? 0.547 -13.32 -6.242 1 96.06 80 THR A N 1
ATOM 660 C CA . THR A 1 80 ? 0.614 -14.766 -6.469 1 96.06 80 THR A CA 1
ATOM 661 C C . THR A 1 80 ? -0.771 -15.391 -6.348 1 96.06 80 THR A C 1
ATOM 663 O O . THR A 1 80 ? -1.173 -16.188 -7.195 1 96.06 80 THR A O 1
ATOM 666 N N . MET A 1 81 ? -1.517 -15 -5.328 1 95.5 81 MET A N 1
ATOM 667 C CA . MET A 1 81 ? -2.834 -15.594 -5.113 1 95.5 81 MET A CA 1
ATOM 668 C C . MET A 1 81 ? -3.791 -15.211 -6.238 1 95.5 81 MET A C 1
ATOM 670 O O . MET A 1 81 ? -4.59 -16.031 -6.684 1 95.5 81 MET A O 1
ATOM 674 N N . ARG A 1 82 ? -3.705 -14 -6.691 1 93.5 82 ARG A N 1
ATOM 675 C CA . ARG A 1 82 ? -4.516 -13.586 -7.832 1 93.5 82 ARG A CA 1
ATOM 676 C C . ARG A 1 82 ? -4.188 -14.422 -9.07 1 93.5 82 ARG A C 1
ATOM 678 O O . ARG A 1 82 ? -5.09 -14.914 -9.75 1 93.5 82 ARG A O 1
ATOM 685 N N . ARG A 1 83 ? -2.932 -14.57 -9.32 1 93.81 83 ARG A N 1
ATOM 686 C CA . ARG A 1 83 ? -2.506 -15.352 -10.477 1 93.81 83 ARG A CA 1
ATOM 687 C C . ARG A 1 83 ? -2.893 -16.812 -10.32 1 93.81 83 ARG A C 1
ATOM 689 O O . ARG A 1 83 ? -3.203 -17.5 -11.305 1 93.81 83 ARG A O 1
ATOM 696 N N . ALA A 1 84 ? -2.861 -17.281 -9.125 1 95.44 84 ALA A N 1
ATOM 697 C CA . ALA A 1 84 ? -3.209 -18.672 -8.859 1 95.44 84 ALA A CA 1
ATOM 698 C C . ALA A 1 84 ? -4.668 -18.953 -9.203 1 95.44 84 ALA A C 1
ATOM 700 O O . ALA A 1 84 ? -4.984 -19.969 -9.828 1 95.44 84 ALA A O 1
ATOM 701 N N . ILE A 1 85 ? -5.539 -18.094 -8.836 1 93.75 85 ILE A N 1
ATOM 702 C CA . ILE A 1 85 ? -6.953 -18.266 -9.141 1 93.75 85 ILE A CA 1
ATOM 703 C C . ILE A 1 85 ? -7.172 -18.156 -10.648 1 93.75 85 ILE A C 1
ATOM 705 O O . ILE A 1 85 ? -7.914 -18.953 -11.234 1 93.75 85 ILE A O 1
ATOM 709 N N . GLU A 1 86 ? -6.535 -17.188 -11.227 1 93.56 86 GLU A N 1
ATOM 710 C CA . GLU A 1 86 ? -6.586 -17.078 -12.68 1 93.56 86 GLU A CA 1
ATOM 711 C C . GLU A 1 86 ? -6.137 -18.359 -13.359 1 93.56 86 GLU A C 1
ATOM 713 O O . GLU A 1 86 ? -6.73 -18.781 -14.352 1 93.56 86 GLU A O 1
ATOM 718 N N . TYR A 1 87 ? -5.129 -18.922 -12.836 1 94.88 87 TYR A N 1
ATOM 719 C CA . TYR A 1 87 ? -4.57 -20.172 -13.359 1 94.88 87 TYR A CA 1
ATOM 720 C C . TYR A 1 87 ? -5.602 -21.297 -13.32 1 94.88 87 TYR A C 1
ATOM 722 O O . TYR A 1 87 ? -5.688 -22.094 -14.242 1 94.88 87 TYR A O 1
ATOM 730 N N . ILE A 1 88 ? -6.367 -21.375 -12.312 1 94.69 88 ILE A N 1
ATOM 731 C CA . ILE A 1 88 ? -7.402 -22.391 -12.188 1 94.69 88 ILE A CA 1
ATOM 732 C C . ILE A 1 88 ? -8.43 -22.219 -13.305 1 94.69 88 ILE A C 1
ATOM 734 O O . ILE A 1 88 ? -8.758 -23.172 -14.008 1 94.69 88 ILE A O 1
ATOM 738 N N . PHE A 1 89 ? -8.875 -21.031 -13.539 1 93.62 89 PHE A N 1
ATOM 739 C CA . PHE A 1 89 ? -9.891 -20.781 -14.555 1 93.62 89 PHE A CA 1
ATOM 740 C C . PHE A 1 89 ? -9.328 -21 -15.953 1 93.62 89 PHE A C 1
ATOM 742 O O . PHE A 1 89 ? -10.008 -21.531 -16.828 1 93.62 89 PHE A O 1
ATOM 749 N N . ASP A 1 90 ? -8.109 -20.578 -16.125 1 93.81 90 ASP A N 1
ATOM 750 C CA . ASP A 1 90 ? -7.453 -20.828 -17.391 1 93.81 90 ASP A CA 1
ATOM 751 C C . ASP A 1 90 ? -7.359 -22.328 -17.688 1 93.81 90 ASP A C 1
ATOM 753 O O . ASP A 1 90 ? -7.539 -22.75 -18.828 1 93.81 90 ASP A O 1
ATOM 757 N N . TYR A 1 91 ? -7.016 -23.031 -16.688 1 95.12 91 TYR A N 1
ATOM 758 C CA . TYR A 1 91 ? -6.914 -24.484 -16.812 1 95.12 91 TYR A CA 1
ATOM 759 C C . TYR A 1 91 ? -8.25 -25.094 -17.234 1 95.12 91 TYR A C 1
ATOM 761 O O . TYR A 1 91 ? -8.305 -25.906 -18.156 1 95.12 91 TYR A O 1
ATOM 769 N N . LEU A 1 92 ? -9.312 -24.688 -16.609 1 95.19 92 LEU A N 1
ATOM 770 C CA . LEU A 1 92 ? -10.641 -25.203 -16.922 1 95.19 92 LEU A CA 1
ATOM 771 C C . LEU A 1 92 ? -11.031 -24.875 -18.359 1 95.19 92 LEU A C 1
ATOM 773 O O . LEU A 1 92 ? -11.602 -25.703 -19.062 1 95.19 92 LEU A O 1
ATOM 777 N N . ASP A 1 93 ? -10.727 -23.734 -18.703 1 94.19 93 ASP A N 1
ATOM 778 C CA . ASP A 1 93 ? -11.039 -23.281 -20.062 1 94.19 93 ASP A CA 1
ATOM 779 C C . ASP A 1 93 ? -10.227 -24.047 -21.094 1 94.19 93 ASP A C 1
ATOM 781 O O . ASP A 1 93 ? -10.781 -24.578 -22.062 1 94.19 93 ASP A O 1
ATOM 785 N N . THR A 1 94 ? -8.906 -24.141 -20.891 1 94.44 94 THR A N 1
ATOM 786 C CA . THR A 1 94 ? -7.988 -24.781 -21.828 1 94.44 94 THR A CA 1
ATOM 787 C C . THR A 1 94 ? -8.344 -26.25 -22 1 94.44 94 THR A C 1
ATOM 789 O O . THR A 1 94 ? -8.188 -26.812 -23.094 1 94.44 94 THR A O 1
ATOM 792 N N . HIS A 1 95 ? -8.797 -26.875 -20.969 1 95.56 95 HIS A N 1
ATOM 793 C CA . HIS A 1 95 ? -9.125 -28.297 -21 1 95.56 95 HIS A CA 1
ATOM 794 C C . HIS A 1 95 ? -10.594 -28.516 -21.344 1 95.56 95 HIS A C 1
ATOM 796 O O . HIS A 1 95 ? -11.086 -29.641 -21.266 1 95.56 95 HIS A O 1
ATOM 802 N N . GLN A 1 96 ? -11.266 -27.422 -21.609 1 95.62 96 GLN A N 1
ATOM 803 C CA . GLN A 1 96 ? -12.656 -27.469 -22.047 1 95.62 96 GLN A CA 1
ATOM 804 C C . GLN A 1 96 ? -13.516 -28.25 -21.047 1 95.62 96 GLN A C 1
ATOM 806 O O . GLN A 1 96 ? -14.258 -29.156 -21.438 1 95.62 96 GLN A O 1
ATOM 811 N N . VAL A 1 97 ? -13.305 -27.953 -19.781 1 96.19 97 VAL A N 1
ATOM 812 C CA . VAL A 1 97 ? -14.078 -28.609 -18.734 1 96.19 97 VAL A CA 1
ATOM 813 C C . VAL A 1 97 ? -15.508 -28.078 -18.75 1 96.19 97 VAL A C 1
ATOM 815 O O . VAL A 1 97 ? -15.727 -26.859 -18.75 1 96.19 97 VAL A O 1
ATOM 818 N N . ASN A 1 98 ? -16.438 -28.984 -18.703 1 96.5 98 ASN A N 1
ATOM 819 C CA . ASN A 1 98 ? -17.859 -28.625 -18.719 1 96.5 98 ASN A CA 1
ATOM 820 C C . ASN A 1 98 ? -18.344 -28.219 -17.328 1 96.5 98 ASN A C 1
ATOM 822 O O . ASN A 1 98 ? -18 -28.859 -16.328 1 96.5 98 ASN A O 1
ATOM 826 N N . PHE A 1 99 ? -19.141 -27.109 -17.297 1 96.06 99 PHE A N 1
ATOM 827 C CA . PHE A 1 99 ? -19.75 -26.609 -16.062 1 96.06 99 PHE A CA 1
ATOM 828 C C . PHE A 1 99 ? -20.469 -27.734 -15.32 1 96.06 99 PHE A C 1
ATOM 830 O O . PHE A 1 99 ? -20.406 -27.812 -14.094 1 96.06 99 PHE A O 1
ATOM 837 N N . ASP A 1 100 ? -21.094 -28.625 -16.047 1 95.94 100 ASP A N 1
ATOM 838 C CA . ASP A 1 100 ? -22 -29.609 -15.484 1 95.94 100 ASP A CA 1
ATOM 839 C C . ASP A 1 100 ? -21.234 -30.656 -14.656 1 95.94 100 ASP A C 1
ATOM 841 O O . ASP A 1 100 ? -21.828 -31.312 -13.805 1 95.94 100 ASP A O 1
ATOM 845 N N . VAL A 1 101 ? -20 -30.844 -14.898 1 96.88 101 VAL A N 1
ATOM 846 C CA . VAL A 1 101 ? -19.266 -31.906 -14.227 1 96.88 101 VAL A CA 1
ATOM 847 C C . VAL A 1 101 ? -18.469 -31.328 -13.062 1 96.88 101 VAL A C 1
ATOM 849 O O . VAL A 1 101 ? -17.766 -32.062 -12.344 1 96.88 101 VAL A O 1
ATOM 852 N N . LEU A 1 102 ? -18.516 -30 -12.828 1 96.81 102 LEU A N 1
ATOM 853 C CA . LEU A 1 102 ? -17.766 -29.344 -11.758 1 96.81 102 LEU A CA 1
ATOM 854 C C . LEU A 1 102 ? -18.375 -29.672 -10.398 1 96.81 102 LEU A C 1
ATOM 856 O O . LEU A 1 102 ? -19.562 -29.984 -10.297 1 96.81 102 LEU A O 1
ATOM 860 N N . ARG A 1 103 ? -17.547 -29.703 -9.414 1 94.94 103 ARG A N 1
ATOM 861 C CA . ARG A 1 103 ? -18.031 -29.828 -8.047 1 94.94 103 ARG A CA 1
ATOM 862 C C . ARG A 1 103 ? -18.922 -28.641 -7.676 1 94.94 103 ARG A C 1
ATOM 864 O O . ARG A 1 103 ? -18.812 -27.562 -8.266 1 94.94 103 ARG A O 1
ATOM 871 N N . ARG A 1 104 ? -19.703 -28.75 -6.641 1 92.81 104 ARG A N 1
ATOM 872 C CA . ARG A 1 104 ? -20.75 -27.797 -6.234 1 92.81 104 ARG A CA 1
ATOM 873 C C . ARG A 1 104 ? -20.141 -26.453 -5.887 1 92.81 104 ARG A C 1
ATOM 875 O O . ARG A 1 104 ? -20.656 -25.406 -6.289 1 92.81 104 ARG A O 1
ATOM 882 N N . GLU A 1 105 ? -19.062 -26.438 -5.176 1 90.5 105 GLU A N 1
ATOM 883 C CA . GLU A 1 105 ? -18.438 -25.203 -4.715 1 90.5 105 GLU A CA 1
ATOM 884 C C . GLU A 1 105 ? -18.016 -24.328 -5.891 1 90.5 105 GLU A C 1
ATOM 886 O O . GLU A 1 105 ? -18.234 -23.109 -5.879 1 90.5 105 GLU A O 1
ATOM 891 N N . LEU A 1 106 ? -17.484 -24.922 -6.875 1 93.88 106 LEU A N 1
ATOM 892 C CA . LEU A 1 106 ? -17.031 -24.172 -8.039 1 93.88 106 LEU A CA 1
ATOM 893 C C . LEU A 1 106 ? -18.203 -23.672 -8.859 1 93.88 106 LEU A C 1
ATOM 895 O O . LEU A 1 106 ? -18.156 -22.578 -9.43 1 93.88 106 LEU A O 1
ATOM 899 N N . LYS A 1 107 ? -19.25 -24.516 -8.914 1 93.88 107 LYS A N 1
ATOM 900 C CA . LYS A 1 107 ? -20.469 -24.062 -9.594 1 93.88 107 LYS A CA 1
ATOM 901 C C . LYS A 1 107 ? -21.016 -22.797 -8.953 1 93.88 107 LYS A C 1
ATOM 903 O O . LYS A 1 107 ? -21.438 -21.875 -9.656 1 93.88 107 LYS A O 1
ATOM 908 N N . ILE A 1 108 ? -21 -22.797 -7.684 1 93 108 ILE A N 1
ATOM 909 C CA . ILE A 1 108 ? -21.516 -21.641 -6.945 1 93 108 ILE A CA 1
ATOM 910 C C . ILE A 1 108 ? -20.688 -20.406 -7.277 1 93 108 ILE A C 1
ATOM 912 O O . ILE A 1 108 ? -21.234 -19.328 -7.512 1 93 108 ILE A O 1
ATOM 916 N N . VAL A 1 109 ? -19.391 -20.547 -7.324 1 92.5 109 VAL A N 1
ATOM 917 C CA . VAL A 1 109 ? -18.5 -19.438 -7.641 1 92.5 109 VAL A CA 1
ATOM 918 C C . VAL A 1 109 ? -18.844 -18.875 -9.016 1 92.5 109 VAL A C 1
ATOM 920 O O . VAL A 1 109 ? -18.938 -17.656 -9.188 1 92.5 109 VAL A O 1
ATOM 923 N N . ILE A 1 110 ? -19.031 -19.734 -9.961 1 92.69 110 ILE A N 1
ATOM 924 C CA . ILE A 1 110 ? -19.297 -19.344 -11.336 1 92.69 110 ILE A CA 1
ATOM 925 C C . ILE A 1 110 ? -20.656 -18.641 -11.422 1 92.69 110 ILE A C 1
ATOM 927 O O . ILE A 1 110 ? -20.781 -17.625 -12.094 1 92.69 110 ILE A O 1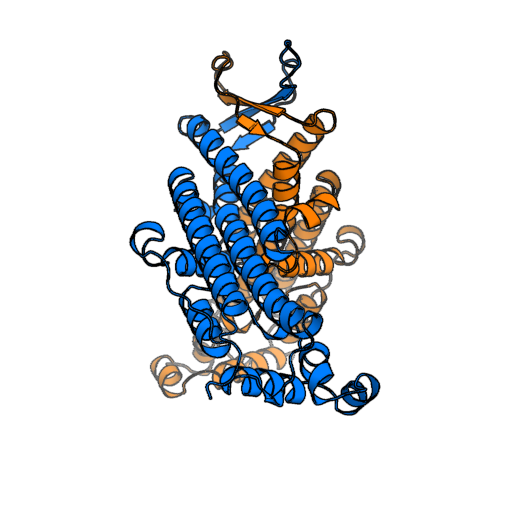
ATOM 931 N N . LEU A 1 111 ? -21.594 -19.156 -10.773 1 92.75 111 LEU A N 1
ATOM 932 C CA . LEU A 1 111 ? -22.922 -18.562 -10.781 1 92.75 111 LEU A CA 1
ATOM 933 C C . LEU A 1 111 ? -22.906 -17.188 -10.117 1 92.75 111 LEU A C 1
ATOM 935 O O . LEU A 1 111 ? -23.578 -16.266 -10.57 1 92.75 111 LEU A O 1
ATOM 939 N N . LYS A 1 112 ? -22.203 -17.094 -9.047 1 91.75 112 LYS A N 1
ATOM 940 C CA . LYS A 1 112 ? -22.047 -15.789 -8.414 1 91.75 112 LYS A CA 1
ATOM 941 C C . LYS A 1 112 ? -21.391 -14.789 -9.359 1 91.75 112 LYS A C 1
ATOM 943 O O . LYS A 1 112 ? -21.734 -13.602 -9.359 1 91.75 112 LYS A O 1
ATOM 948 N N . ASN A 1 113 ? -20.406 -15.266 -10.094 1 90.06 113 ASN A N 1
ATOM 949 C CA . ASN A 1 113 ? -19.766 -14.406 -11.094 1 90.06 113 ASN A CA 1
ATOM 950 C C . ASN A 1 113 ? -20.781 -13.906 -12.117 1 90.06 113 ASN A C 1
ATOM 952 O O . ASN A 1 113 ? -20.734 -12.75 -12.539 1 90.06 113 ASN A O 1
ATOM 956 N N . ILE A 1 114 ? -21.625 -14.742 -12.5 1 90.06 114 ILE A N 1
ATOM 957 C CA . ILE A 1 114 ? -22.656 -14.422 -13.477 1 90.06 114 ILE A CA 1
ATOM 958 C C . ILE A 1 114 ? -23.547 -13.305 -12.945 1 90.06 114 ILE A C 1
ATOM 960 O O . ILE A 1 114 ? -23.906 -12.383 -13.68 1 90.06 114 ILE A O 1
ATOM 964 N N . GLN A 1 115 ? -23.844 -13.375 -11.688 1 90.56 115 GLN A N 1
ATOM 965 C CA . GLN A 1 115 ? -24.719 -12.391 -11.055 1 90.56 115 GLN A CA 1
ATOM 966 C C . GLN A 1 115 ? -24.125 -10.992 -11.133 1 90.56 115 GLN A C 1
ATOM 968 O O . GLN A 1 115 ? -24.844 -10 -11.125 1 90.56 115 GLN A O 1
ATOM 973 N N . LYS A 1 116 ? -22.891 -10.977 -11.289 1 89.69 116 LYS A N 1
ATOM 974 C CA . LYS A 1 116 ? -22.203 -9.695 -11.258 1 89.69 116 LYS A CA 1
ATOM 975 C C . LYS A 1 116 ? -22.016 -9.133 -12.664 1 89.69 116 LYS A C 1
ATOM 977 O O . LYS A 1 116 ? -21.438 -8.062 -12.844 1 89.69 116 LYS A O 1
ATOM 982 N N . ARG A 1 117 ? -22.484 -9.805 -13.625 1 90.75 117 ARG A N 1
ATOM 983 C CA . ARG A 1 117 ? -22.234 -9.414 -15.008 1 90.75 117 ARG A CA 1
ATOM 984 C C . ARG A 1 117 ? -23.531 -9.094 -15.727 1 90.75 117 ARG A C 1
ATOM 986 O O . ARG A 1 117 ? -24.594 -9.578 -15.344 1 90.75 117 ARG A O 1
ATOM 993 N N . SER A 1 118 ? -23.344 -8.266 -16.703 1 91 118 SER A N 1
ATOM 994 C CA . SER A 1 118 ? -24.484 -7.945 -17.547 1 91 118 SER A CA 1
ATOM 995 C C . SER A 1 118 ? -24.891 -9.141 -18.406 1 91 118 SER A C 1
ATOM 997 O O . SER A 1 118 ? -24.078 -9.664 -19.172 1 91 118 SER A O 1
ATOM 999 N N . PRO A 1 119 ? -26.203 -9.477 -18.359 1 90 119 PRO A N 1
ATOM 1000 C CA . PRO A 1 119 ? -26.641 -10.594 -19.188 1 90 119 PRO A CA 1
ATOM 1001 C C . PRO A 1 119 ? -26.422 -10.359 -20.672 1 90 119 PRO A C 1
ATOM 1003 O O . PRO A 1 119 ? -26.047 -11.281 -21.391 1 90 119 PRO A O 1
ATOM 1006 N N . ALA A 1 120 ? -26.594 -9.125 -21.047 1 91.81 1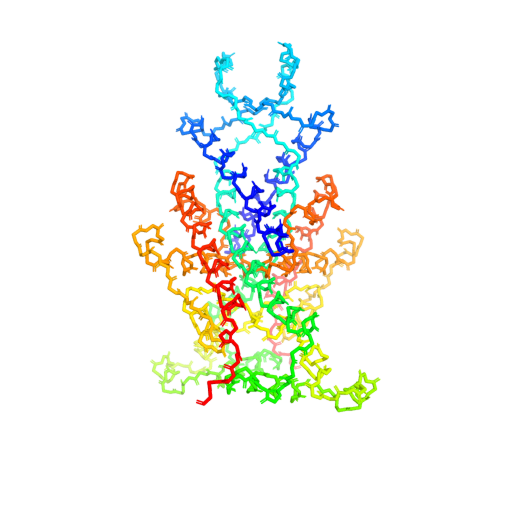20 ALA A N 1
ATOM 1007 C CA . ALA A 1 120 ? -26.422 -8.789 -22.453 1 91.81 120 ALA A CA 1
ATOM 1008 C C . ALA A 1 120 ? -24.969 -9.023 -22.891 1 91.81 120 ALA A C 1
ATOM 1010 O O . ALA A 1 120 ? -24.719 -9.531 -23.984 1 91.81 120 ALA A O 1
ATOM 1011 N N . LYS A 1 121 ? -24.125 -8.789 -22.109 1 91.06 121 LYS A N 1
ATOM 1012 C CA . LYS A 1 121 ? -22.719 -8.969 -22.438 1 91.06 121 LYS A CA 1
ATOM 1013 C C . LYS A 1 121 ? -22.328 -10.445 -22.453 1 91.06 121 LYS A C 1
ATOM 1015 O O . LYS A 1 121 ? -21.516 -10.875 -23.266 1 91.06 121 LYS A O 1
ATOM 1020 N N . ILE A 1 122 ? -22.891 -11.164 -21.5 1 90.5 122 ILE A N 1
ATOM 1021 C CA . ILE A 1 122 ? -22.594 -12.594 -21.391 1 90.5 122 ILE A CA 1
ATOM 1022 C C . ILE A 1 122 ? -23.062 -13.305 -22.672 1 90.5 122 ILE A C 1
ATOM 1024 O O . ILE A 1 122 ? -22.312 -14.078 -23.25 1 90.5 122 ILE A O 1
ATOM 1028 N N . ILE A 1 123 ? -24.234 -12.969 -23.125 1 91.62 123 ILE A N 1
ATOM 1029 C CA . ILE A 1 123 ? -24.828 -13.672 -24.25 1 91.62 123 ILE A CA 1
ATOM 1030 C C . ILE A 1 123 ? -24.016 -13.406 -25.516 1 91.62 123 ILE A C 1
ATOM 1032 O O . ILE A 1 123 ? -23.875 -14.289 -26.375 1 91.62 123 ILE A O 1
ATOM 1036 N N . ASP A 1 124 ? -23.469 -12.234 -25.562 1 92.38 124 ASP A N 1
ATOM 1037 C CA . ASP A 1 124 ? -22.688 -11.859 -26.75 1 92.38 124 ASP A CA 1
ATOM 1038 C C . ASP A 1 124 ? -21.391 -12.648 -26.812 1 92.38 124 ASP A C 1
ATOM 1040 O O . ASP A 1 124 ? -20.781 -12.766 -27.875 1 92.38 124 ASP A O 1
ATOM 1044 N N . LYS A 1 125 ? -21.062 -13.273 -25.719 1 91.56 125 LYS A N 1
ATOM 1045 C CA . LYS A 1 125 ? -19.734 -13.898 -25.672 1 91.56 125 LYS A CA 1
ATOM 1046 C C . LYS A 1 125 ? -19.844 -15.414 -25.594 1 91.56 125 LYS A C 1
ATOM 1048 O O . LYS A 1 125 ? -18.844 -16.125 -25.672 1 91.56 125 LYS A O 1
ATOM 1053 N N . ILE A 1 126 ? -21 -15.859 -25.469 1 91.25 126 ILE A N 1
ATOM 1054 C CA . ILE A 1 126 ? -21.156 -17.281 -25.203 1 91.25 126 ILE A CA 1
ATOM 1055 C C . ILE A 1 126 ? -21.641 -18 -26.469 1 91.25 126 ILE A C 1
ATOM 1057 O O . ILE A 1 126 ? -22.547 -17.516 -27.156 1 91.25 126 ILE A O 1
ATOM 1061 N N . ASP A 1 127 ? -21.016 -19.047 -26.938 1 92.31 127 ASP A N 1
ATOM 1062 C CA . ASP A 1 127 ? -21.469 -19.984 -27.953 1 92.31 127 ASP A CA 1
ATOM 1063 C C . ASP A 1 127 ? -22.031 -21.266 -27.328 1 92.31 127 ASP A C 1
ATOM 1065 O O . ASP A 1 127 ? -23.188 -21.609 -27.531 1 92.31 127 ASP A O 1
ATOM 1069 N N . LYS A 1 128 ? -21.219 -21.844 -26.562 1 94.19 128 LYS A N 1
ATOM 1070 C CA . LYS A 1 128 ? -21.625 -22.984 -25.75 1 94.19 128 LYS A CA 1
ATOM 1071 C C . LYS A 1 128 ? -21.609 -22.625 -24.266 1 94.19 128 LYS A C 1
ATOM 1073 O O . LYS A 1 128 ? -20.547 -22.594 -23.641 1 94.19 128 LYS A O 1
ATOM 1078 N N . ILE A 1 129 ? -22.688 -22.484 -23.625 1 90.75 129 ILE A N 1
ATOM 1079 C CA . ILE A 1 129 ? -22.812 -21.922 -22.297 1 90.75 129 ILE A CA 1
ATOM 1080 C C . ILE A 1 129 ? -22.094 -22.812 -21.281 1 90.75 129 ILE A C 1
ATOM 1082 O O . ILE A 1 129 ? -21.422 -22.312 -20.375 1 90.75 129 ILE A O 1
ATOM 1086 N N . SER A 1 130 ? -22.25 -24.156 -21.438 1 92.62 130 SER A N 1
ATOM 1087 C CA . SER A 1 130 ? -21.688 -25.094 -20.469 1 92.62 130 SER A CA 1
ATOM 1088 C C . SER A 1 130 ? -20.172 -24.969 -20.406 1 92.62 130 SER A C 1
ATOM 1090 O O . SER A 1 130 ? -19.547 -25.359 -19.406 1 92.62 130 SER A O 1
ATOM 1092 N N . LEU A 1 131 ? -19.562 -24.438 -21.453 1 93.75 131 LEU A N 1
ATOM 1093 C CA . LEU A 1 131 ? -18.109 -24.281 -21.516 1 93.75 131 LEU A CA 1
ATOM 1094 C C . LEU A 1 131 ? -17.703 -22.828 -21.312 1 93.75 131 LEU A C 1
ATOM 1096 O O . LEU A 1 131 ? -16.844 -22.516 -20.484 1 93.75 131 LEU A O 1
ATOM 1100 N N . ASP A 1 132 ? -18.422 -21.859 -21.875 1 93.06 132 ASP A N 1
ATOM 1101 C CA . ASP A 1 132 ? -17.984 -20.484 -22.016 1 93.06 132 ASP A CA 1
ATOM 1102 C C . ASP A 1 132 ? -18.297 -19.672 -20.75 1 93.06 132 ASP A C 1
ATOM 1104 O O . ASP A 1 132 ? -17.609 -18.703 -20.453 1 93.06 132 ASP A O 1
ATOM 1108 N N . ILE A 1 133 ? -19.234 -20.109 -20.047 1 92 133 ILE A N 1
ATOM 1109 C CA . ILE A 1 133 ? -19.719 -19.344 -18.891 1 92 133 ILE A CA 1
ATOM 1110 C C . ILE A 1 133 ? -18.625 -19.281 -17.828 1 92 133 ILE A C 1
ATOM 1112 O O . ILE A 1 133 ? -18.562 -18.328 -17.047 1 92 133 ILE A O 1
ATOM 1116 N N . ILE A 1 134 ? -17.812 -20.266 -17.797 1 92.88 134 ILE A N 1
ATOM 1117 C CA . ILE A 1 134 ? -16.781 -20.406 -16.766 1 92.88 134 ILE A CA 1
ATOM 1118 C C . ILE A 1 134 ? -15.766 -19.281 -16.906 1 92.88 134 ILE A C 1
ATOM 1120 O O . ILE A 1 134 ? -15.508 -18.547 -15.953 1 92.88 134 ILE A O 1
ATOM 1124 N N . ILE A 1 135 ? -15.297 -19.047 -18.109 1 90.81 135 ILE A N 1
ATOM 1125 C CA . ILE A 1 135 ? -14.203 -18.109 -18.312 1 90.81 135 ILE A CA 1
ATOM 1126 C C . ILE A 1 135 ? -14.758 -16.719 -18.594 1 90.81 135 ILE A C 1
ATOM 1128 O O . ILE A 1 135 ? -14.148 -15.711 -18.219 1 90.81 135 ILE A O 1
ATOM 1132 N N . GLU A 1 136 ? -15.953 -16.594 -19.141 1 89.75 136 GLU A N 1
ATOM 1133 C CA . GLU A 1 136 ? -16.484 -15.312 -19.578 1 89.75 136 GLU A CA 1
ATOM 1134 C C . GLU A 1 136 ? -17.016 -14.492 -18.406 1 89.75 136 GLU A C 1
ATOM 1136 O O . GLU A 1 136 ? -17.141 -13.273 -18.516 1 89.75 136 GLU A O 1
ATOM 1141 N N . THR A 1 137 ? -17.281 -15.172 -17.391 1 86.94 137 THR A N 1
ATOM 1142 C CA . THR A 1 137 ? -17.891 -14.445 -16.266 1 86.94 137 THR A CA 1
ATOM 1143 C C . THR A 1 137 ? -16.844 -14.172 -15.188 1 86.94 137 THR A C 1
ATOM 1145 O O . THR A 1 137 ? -17.109 -13.414 -14.25 1 86.94 137 THR A O 1
ATOM 1148 N N . TRP A 1 138 ? -15.719 -14.766 -15.289 1 88.88 138 TRP A N 1
ATOM 1149 C CA . TRP A 1 138 ? -14.656 -14.609 -14.297 1 88.88 138 TRP A CA 1
ATOM 1150 C C . TRP A 1 138 ? -14 -13.242 -14.414 1 88.88 138 TRP A C 1
ATOM 1152 O O . TRP A 1 138 ? -13.773 -12.742 -15.516 1 88.88 138 TRP A O 1
ATOM 1162 N N . ASN A 1 139 ? -13.758 -12.656 -13.195 1 83.56 139 ASN A N 1
ATOM 1163 C CA . ASN A 1 139 ? -13.023 -11.398 -13.102 1 83.56 139 ASN A CA 1
ATOM 1164 C C . ASN A 1 139 ? -12.023 -11.414 -11.945 1 83.56 139 ASN A C 1
ATOM 1166 O O . ASN A 1 139 ? -12.398 -11.656 -10.797 1 83.56 139 ASN A O 1
ATOM 1170 N N . ASN A 1 140 ? -10.867 -11.125 -12.305 1 77.44 140 ASN A N 1
ATOM 1171 C CA . ASN A 1 140 ? -9.766 -11.164 -11.352 1 77.44 140 ASN A CA 1
ATOM 1172 C C . ASN A 1 140 ? -9.977 -10.18 -10.203 1 77.44 140 ASN A C 1
ATOM 1174 O O . ASN A 1 140 ? -9.539 -10.43 -9.078 1 77.44 140 ASN A O 1
ATOM 1178 N N . ASP A 1 141 ? -10.625 -9.219 -10.438 1 76.25 141 ASP A N 1
ATOM 1179 C CA . ASP A 1 141 ? -10.812 -8.164 -9.445 1 76.25 141 ASP A CA 1
ATOM 1180 C C . ASP A 1 141 ? -11.812 -8.594 -8.375 1 76.25 141 ASP A C 1
ATOM 1182 O O . ASP A 1 141 ? -11.852 -8.016 -7.285 1 76.25 141 ASP A O 1
ATOM 1186 N N . ASP A 1 142 ? -12.5 -9.609 -8.695 1 77 142 ASP A N 1
ATOM 1187 C CA . ASP A 1 142 ? -13.57 -10.039 -7.797 1 77 142 ASP A CA 1
ATOM 1188 C C . ASP A 1 142 ? -13.047 -10.992 -6.723 1 77 142 ASP A C 1
ATOM 1190 O O . ASP A 1 142 ? -13.719 -11.242 -5.723 1 77 142 ASP A O 1
ATOM 1194 N N . VAL A 1 143 ? -11.906 -11.508 -6.953 1 73.75 143 VAL A N 1
ATOM 1195 C CA . VAL A 1 143 ? -11.492 -12.617 -6.105 1 73.75 143 VAL A CA 1
ATOM 1196 C C . VAL A 1 143 ? -10.953 -12.078 -4.781 1 73.75 143 VAL A C 1
ATOM 1198 O O . VAL A 1 143 ? -11.297 -12.586 -3.713 1 73.75 143 VAL A O 1
ATOM 1201 N N . PHE A 1 144 ? -10.133 -11.062 -4.949 1 75.94 144 PHE A N 1
ATOM 1202 C CA . PHE A 1 144 ? -9.578 -10.523 -3.715 1 75.94 144 PHE A CA 1
ATOM 1203 C C . PHE A 1 144 ? -9.891 -9.031 -3.584 1 75.94 144 PHE A C 1
ATOM 1205 O O . PHE A 1 144 ? -9.789 -8.289 -4.559 1 75.94 144 PHE A O 1
ATOM 1212 N N . SER A 1 145 ? -10.633 -8.609 -2.602 1 71.31 145 SER A N 1
ATOM 1213 C CA . SER A 1 145 ? -10.945 -7.211 -2.328 1 71.31 145 SER A CA 1
ATOM 1214 C C . SER A 1 145 ? -9.852 -6.555 -1.488 1 71.31 145 SER A C 1
ATOM 1216 O O . SER A 1 145 ? -10.102 -5.555 -0.812 1 71.31 145 SER A O 1
ATOM 1218 N N . GLY A 1 146 ? -8.742 -7.223 -1.528 1 75.81 146 GLY A N 1
ATOM 1219 C CA . GLY A 1 146 ? -7.711 -6.68 -0.656 1 75.81 146 GLY A CA 1
ATOM 1220 C C . GLY A 1 146 ? -7.691 -7.324 0.718 1 75.81 146 GLY A C 1
ATOM 1221 O O . GLY A 1 146 ? -8.547 -8.156 1.03 1 75.81 146 GLY A O 1
ATOM 1222 N N . ASN A 1 147 ? -6.656 -7.309 1.442 1 87.38 147 ASN A N 1
ATOM 1223 C CA . ASN A 1 147 ? -6.469 -7.766 2.816 1 87.38 147 ASN A CA 1
ATOM 1224 C C . ASN A 1 147 ? -6.262 -9.273 2.879 1 87.38 147 ASN A C 1
ATOM 1226 O O . ASN A 1 147 ? -6.961 -9.977 3.617 1 87.38 147 ASN A O 1
ATOM 1230 N N . ILE A 1 148 ? -5.406 -9.742 2.168 1 93.44 148 ILE A N 1
ATOM 1231 C CA . ILE A 1 148 ? -5.109 -11.172 2.1 1 93.44 148 ILE A CA 1
ATOM 1232 C C . ILE A 1 148 ? -4.188 -11.562 3.25 1 93.44 148 ILE A C 1
ATOM 1234 O O . ILE A 1 148 ? -3.131 -10.953 3.443 1 93.44 148 ILE A O 1
ATOM 1238 N N . ASP A 1 149 ? -4.652 -12.484 4.082 1 95.56 149 ASP A N 1
ATOM 1239 C CA . ASP A 1 149 ? -3.844 -13.188 5.07 1 95.56 149 ASP A CA 1
ATOM 1240 C C . ASP A 1 149 ? -4.094 -14.695 5.004 1 95.56 149 ASP A C 1
ATOM 1242 O O . ASP A 1 149 ? -4.73 -15.188 4.07 1 95.56 149 ASP A O 1
ATOM 1246 N N . ALA A 1 150 ? -3.564 -15.453 5.934 1 95.62 150 ALA A N 1
ATOM 1247 C CA . ALA A 1 150 ? -3.688 -16.906 5.891 1 95.62 150 ALA A CA 1
ATOM 1248 C C . ALA A 1 150 ? -5.148 -17.344 5.988 1 95.62 150 ALA A C 1
ATOM 1250 O O . ALA A 1 150 ? -5.562 -18.312 5.344 1 95.62 150 ALA A O 1
ATOM 1251 N N . LYS A 1 151 ? -5.926 -16.625 6.777 1 95.38 151 LYS A N 1
ATOM 1252 C CA . LYS A 1 151 ? -7.348 -16.922 6.918 1 95.38 151 LYS A CA 1
ATOM 1253 C C . LYS A 1 151 ? -8.086 -16.734 5.594 1 95.38 151 LYS A C 1
ATOM 1255 O O . LYS A 1 151 ? -8.883 -17.594 5.195 1 95.38 151 LYS A O 1
ATOM 1260 N N . LYS A 1 152 ? -7.871 -15.633 4.945 1 95.25 152 LYS A N 1
ATOM 1261 C CA . LYS A 1 152 ? -8.508 -15.375 3.654 1 95.25 152 LYS A CA 1
ATOM 1262 C C . LYS A 1 152 ? -8.109 -16.438 2.625 1 95.25 152 LYS A C 1
ATOM 1264 O O . LYS A 1 152 ? -8.945 -16.875 1.832 1 95.25 152 LYS A O 1
ATOM 1269 N N . ILE A 1 153 ? -6.859 -16.859 2.619 1 95.88 153 ILE A N 1
ATOM 1270 C CA . ILE A 1 153 ? -6.402 -17.891 1.687 1 95.88 153 ILE A CA 1
ATOM 1271 C C . ILE A 1 153 ? -7.113 -19.203 1.98 1 95.88 153 ILE A C 1
ATOM 1273 O O . ILE A 1 153 ? -7.535 -19.906 1.06 1 95.88 153 ILE A O 1
ATOM 1277 N N . LYS A 1 154 ? -7.238 -19.484 3.223 1 96 154 LYS A N 1
ATOM 1278 C CA . LYS A 1 154 ? -7.969 -20.688 3.617 1 96 154 LYS A CA 1
ATOM 1279 C C . LYS A 1 154 ? -9.414 -20.641 3.139 1 96 154 LYS A C 1
ATOM 1281 O O . LYS A 1 154 ? -9.945 -21.625 2.623 1 96 154 LYS A O 1
ATOM 1286 N N . ASP A 1 155 ? -10.047 -19.516 3.318 1 94.69 155 ASP A N 1
ATOM 1287 C CA . ASP A 1 155 ? -11.43 -19.328 2.873 1 94.69 155 ASP A CA 1
ATOM 1288 C C . ASP A 1 155 ? -11.547 -19.531 1.363 1 94.69 155 ASP A C 1
ATOM 1290 O O . ASP A 1 155 ? -12.469 -20.188 0.89 1 94.69 155 ASP A O 1
ATOM 1294 N N . VAL A 1 156 ? -10.648 -18.938 0.682 1 93.56 156 VAL A N 1
ATOM 1295 C CA . VAL A 1 156 ? -10.648 -19.047 -0.773 1 93.56 156 VAL A CA 1
ATOM 1296 C C . VAL A 1 156 ? -10.398 -20.5 -1.181 1 93.56 156 VAL A C 1
ATOM 1298 O O . VAL A 1 156 ? -11.055 -21.016 -2.09 1 93.56 156 VAL A O 1
ATOM 1301 N N . ALA A 1 157 ? -9.453 -21.125 -0.493 1 95.44 157 ALA A N 1
ATOM 1302 C CA . ALA A 1 157 ? -9.156 -22.531 -0.761 1 95.44 157 ALA A CA 1
ATOM 1303 C C . ALA A 1 157 ? -10.398 -23.406 -0.568 1 95.44 157 ALA A C 1
ATOM 1305 O O . ALA A 1 157 ? -10.688 -24.281 -1.386 1 95.44 157 ALA A O 1
ATOM 1306 N N . GLN A 1 158 ? -11.109 -23.094 0.42 1 94.5 158 GLN A N 1
ATOM 1307 C CA . GLN A 1 158 ? -12.336 -23.828 0.693 1 94.5 158 GLN A CA 1
ATOM 1308 C C . GLN A 1 158 ? -13.383 -23.578 -0.39 1 94.5 158 GLN A C 1
ATOM 1310 O O . GLN A 1 158 ? -14.07 -24.5 -0.831 1 94.5 158 GLN A O 1
ATOM 1315 N N . THR A 1 159 ? -13.461 -22.391 -0.789 1 91.88 159 THR A N 1
ATOM 1316 C CA . THR A 1 159 ? -14.43 -21.984 -1.805 1 91.88 159 THR A CA 1
ATOM 1317 C C . THR A 1 159 ? -14.141 -22.688 -3.133 1 91.88 159 THR A C 1
ATOM 1319 O O . THR A 1 159 ? -15.055 -23.188 -3.787 1 91.88 159 THR A O 1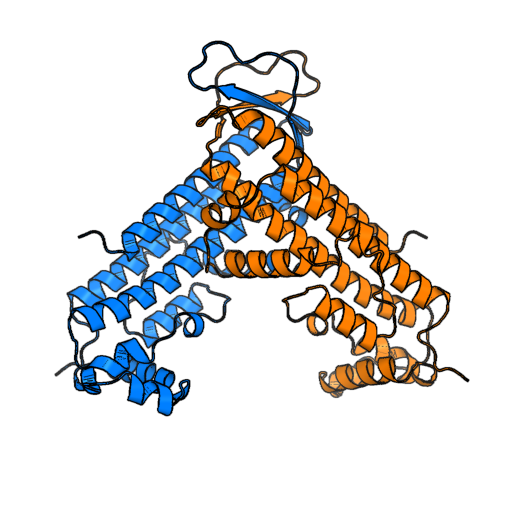
ATOM 1322 N N . TYR A 1 160 ? -12.922 -22.844 -3.459 1 92.62 160 TYR A N 1
ATOM 1323 C CA . TYR A 1 160 ? -12.555 -23.375 -4.77 1 92.62 160 TYR A CA 1
ATOM 1324 C C . TYR A 1 160 ? -12.289 -24.875 -4.703 1 92.62 160 TYR A C 1
ATOM 1326 O O . TYR A 1 160 ? -12.312 -25.562 -5.727 1 92.62 160 TYR A O 1
ATOM 1334 N N . GLY A 1 161 ? -11.914 -25.312 -3.514 1 93.62 161 GLY A N 1
ATOM 1335 C CA . GLY A 1 161 ? -11.82 -26.75 -3.312 1 93.62 161 GLY A CA 1
ATOM 1336 C C . GLY A 1 161 ? -10.391 -27.234 -3.219 1 93.62 161 GLY A C 1
ATOM 1337 O O . GLY A 1 161 ? -10.148 -28.438 -3.084 1 93.62 161 GLY A O 1
ATOM 1338 N N . PHE A 1 162 ? -9.391 -26.359 -3.326 1 95.44 162 PHE A N 1
ATOM 1339 C CA . PHE A 1 162 ? -8.016 -26.828 -3.193 1 95.44 162 PHE A CA 1
ATOM 1340 C C . PHE A 1 162 ? -7.562 -26.781 -1.738 1 95.44 162 PHE A C 1
ATOM 1342 O O . PHE A 1 162 ? -8.211 -26.141 -0.906 1 95.44 162 PHE A O 1
ATOM 1349 N N . SER A 1 163 ? -6.477 -27.469 -1.432 1 96.81 163 SER A N 1
ATOM 1350 C CA . SER A 1 163 ? -5.98 -27.531 -0.061 1 96.81 163 SER A CA 1
ATOM 1351 C C . SER A 1 163 ? -5.191 -26.281 0.305 1 96.81 163 SER A C 1
ATOM 1353 O O . SER A 1 163 ? -4.398 -25.781 -0.497 1 96.81 163 SER A O 1
ATOM 1355 N N . SER A 1 164 ? -5.434 -25.781 1.511 1 96.19 164 SER A N 1
ATOM 1356 C CA . SER A 1 164 ? -4.637 -24.688 2.039 1 96.19 164 SER A CA 1
ATOM 1357 C C . SER A 1 164 ? -3.629 -25.172 3.072 1 96.19 164 SER A C 1
ATOM 1359 O O . SER A 1 164 ? -3.02 -24.375 3.785 1 96.19 164 SER A O 1
ATOM 1361 N N . LYS A 1 165 ? -3.508 -26.453 3.158 1 95.5 165 LYS A N 1
ATOM 1362 C CA . LYS A 1 165 ? -2.607 -27.031 4.156 1 95.5 165 LYS A CA 1
ATOM 1363 C C . LYS A 1 165 ? -1.148 -26.797 3.777 1 95.5 165 LYS A C 1
ATOM 1365 O O . LYS A 1 165 ? -0.757 -27.016 2.629 1 95.5 165 LYS A O 1
ATOM 1370 N N . VAL A 1 166 ? -0.448 -26.312 4.703 1 95.31 166 VAL A N 1
ATOM 1371 C CA . VAL A 1 166 ? 0.987 -26.109 4.539 1 95.31 166 VAL A CA 1
ATOM 1372 C C . VAL A 1 166 ? 1.728 -26.625 5.766 1 95.31 166 VAL A C 1
ATOM 1374 O O . VAL A 1 166 ? 1.112 -26.906 6.801 1 95.31 166 VAL A O 1
ATOM 1377 N N . SER A 1 167 ? 3.035 -26.844 5.641 1 92.06 167 SER A N 1
ATOM 1378 C CA . SER A 1 167 ? 3.855 -27.297 6.762 1 92.06 167 SER A CA 1
ATOM 1379 C C . SER A 1 167 ? 3.932 -26.234 7.855 1 92.06 167 SER A C 1
ATOM 1381 O O . SER A 1 167 ? 4.543 -25.188 7.664 1 92.06 167 SER A O 1
ATOM 1383 N N . PRO A 1 168 ? 3.359 -26.469 9.031 1 87.5 168 PRO A N 1
ATOM 1384 C CA . PRO A 1 168 ? 3.342 -25.453 10.086 1 87.5 168 PRO A CA 1
ATOM 1385 C C . PRO A 1 168 ? 4.742 -25.078 10.555 1 87.5 168 PRO A C 1
ATOM 1387 O O . PRO A 1 168 ? 4.992 -23.906 10.859 1 87.5 168 PRO A O 1
ATOM 1390 N N . ARG A 1 169 ? 5.602 -26.078 10.617 1 86.44 169 ARG A N 1
ATOM 1391 C CA . ARG A 1 169 ? 6.953 -25.828 11.102 1 86.44 169 ARG A CA 1
ATOM 1392 C C . ARG A 1 169 ? 7.723 -24.906 10.164 1 86.44 169 ARG A C 1
ATOM 1394 O O . ARG A 1 169 ? 8.438 -24 10.609 1 86.44 169 ARG A O 1
ATOM 1401 N N . ARG A 1 170 ? 7.492 -25.031 8.93 1 85.94 170 ARG A N 1
ATOM 1402 C CA . ARG A 1 170 ? 8.273 -24.297 7.941 1 85.94 170 ARG A CA 1
ATOM 1403 C C . ARG A 1 170 ? 7.676 -22.922 7.672 1 85.94 170 ARG A C 1
ATOM 1405 O O . ARG A 1 170 ? 8.344 -22.047 7.121 1 85.94 170 ARG A O 1
ATOM 1412 N N . THR A 1 171 ? 6.426 -22.703 8.07 1 87.5 171 THR A N 1
ATOM 1413 C CA . THR A 1 171 ? 5.734 -21.469 7.715 1 87.5 171 THR A CA 1
ATOM 1414 C C . THR A 1 171 ? 5.332 -20.688 8.969 1 87.5 171 THR A C 1
ATOM 1416 O O . THR A 1 171 ? 4.676 -19.656 8.875 1 87.5 171 THR A O 1
ATOM 1419 N N . GLN A 1 172 ? 5.75 -21.172 10.148 1 85.12 172 GLN A N 1
ATOM 1420 C CA . GLN A 1 172 ? 5.383 -20.562 11.414 1 85.12 172 GLN A CA 1
ATOM 1421 C C . GLN A 1 172 ? 3.875 -20.328 11.5 1 85.12 172 GLN A C 1
ATOM 1423 O O . GLN A 1 172 ? 3.426 -19.219 11.766 1 85.12 172 GLN A O 1
ATOM 1428 N N . ASN A 1 173 ? 3.176 -21.375 11.188 1 81.75 173 ASN A N 1
ATOM 1429 C CA . ASN A 1 173 ? 1.719 -21.406 11.234 1 81.75 173 ASN A CA 1
ATOM 1430 C C . ASN A 1 173 ? 1.104 -20.266 10.445 1 81.75 173 ASN A C 1
ATOM 1432 O O . ASN A 1 173 ? 0.04 -19.75 10.805 1 81.75 173 ASN A O 1
ATOM 1436 N N . SER A 1 174 ? 1.865 -19.656 9.531 1 86 174 SER A N 1
ATOM 1437 C CA . SER A 1 174 ? 1.397 -18.656 8.586 1 86 174 SER A CA 1
ATOM 1438 C C . SER A 1 174 ? 1.058 -17.344 9.297 1 86 174 SER A C 1
ATOM 1440 O O . SER A 1 174 ? 0.278 -16.531 8.781 1 86 174 SER A O 1
ATOM 1442 N N . GLU A 1 175 ? 1.556 -17.156 10.414 1 89.88 175 GLU A N 1
ATOM 1443 C CA . GLU A 1 175 ? 1.263 -15.977 11.219 1 89.88 175 GLU A CA 1
ATOM 1444 C C . GLU A 1 175 ? 1.842 -14.719 10.586 1 89.88 175 GLU A C 1
ATOM 1446 O O . GLU A 1 175 ? 1.305 -13.617 10.766 1 89.88 175 GLU A O 1
ATOM 1451 N N . ASP A 1 176 ? 2.859 -14.906 9.797 1 95.75 176 ASP A N 1
ATOM 1452 C CA . ASP A 1 176 ? 3.535 -13.773 9.172 1 95.75 176 ASP A CA 1
ATOM 1453 C C . ASP A 1 176 ? 2.586 -13.008 8.25 1 95.75 176 ASP A C 1
ATOM 1455 O O . ASP A 1 176 ? 2.689 -11.789 8.125 1 95.75 176 ASP A O 1
ATOM 1459 N N . LEU A 1 177 ? 1.671 -13.742 7.68 1 97.06 177 LEU A N 1
ATOM 1460 C CA . LEU A 1 177 ? 0.802 -13.133 6.676 1 97.06 177 LEU A CA 1
ATOM 1461 C C . LEU A 1 177 ? -0.11 -12.086 7.312 1 97.06 177 LEU A C 1
ATOM 1463 O O . LEU A 1 177 ? -0.446 -11.086 6.68 1 97.06 177 LEU A O 1
ATOM 1467 N N . LEU A 1 178 ? -0.487 -12.367 8.555 1 96.75 178 LEU A N 1
ATOM 1468 C CA . LEU A 1 178 ? -1.317 -11.398 9.266 1 96.75 178 LEU A CA 1
ATOM 1469 C C . LEU A 1 178 ? -0.547 -10.109 9.523 1 96.75 178 LEU A C 1
ATOM 1471 O O . LEU A 1 178 ? -1.061 -9.016 9.281 1 96.75 178 LEU A O 1
ATOM 1475 N N . SER A 1 179 ? 0.646 -10.227 10.031 1 95.88 179 SER A N 1
ATOM 1476 C CA . SER A 1 179 ? 1.479 -9.062 10.312 1 95.88 179 SER A CA 1
ATOM 1477 C C . SER A 1 179 ? 1.8 -8.289 9.039 1 95.88 179 SER A C 1
ATOM 1479 O O . SER A 1 179 ? 1.779 -7.055 9.031 1 95.88 179 SER A O 1
ATOM 1481 N N . ILE A 1 180 ? 2.074 -8.984 7.949 1 97.5 180 ILE A N 1
ATOM 1482 C CA . ILE A 1 180 ? 2.379 -8.383 6.656 1 97.5 180 ILE A CA 1
ATOM 1483 C C . ILE A 1 180 ? 1.183 -7.562 6.176 1 97.5 180 ILE A C 1
ATOM 1485 O O . ILE A 1 180 ? 1.334 -6.406 5.777 1 97.5 180 ILE A O 1
ATOM 1489 N N . LYS A 1 181 ? 0.037 -8.148 6.273 1 96.94 181 LYS A N 1
ATOM 1490 C CA . LYS A 1 181 ? -1.185 -7.461 5.867 1 96.94 181 LYS A CA 1
ATOM 1491 C C . LYS A 1 181 ? -1.41 -6.199 6.699 1 96.94 181 LYS A C 1
ATOM 1493 O O . LYS A 1 181 ? -1.713 -5.137 6.156 1 96.94 181 LYS A O 1
ATOM 1498 N N . ASN A 1 182 ? -1.219 -6.312 7.973 1 96.5 182 ASN A N 1
ATOM 1499 C CA . ASN A 1 182 ? -1.459 -5.18 8.859 1 96.5 182 ASN A CA 1
ATOM 1500 C C . ASN A 1 182 ? -0.488 -4.035 8.586 1 96.5 182 ASN A C 1
ATOM 1502 O O . ASN A 1 182 ? -0.894 -2.875 8.516 1 96.5 182 ASN A O 1
ATOM 1506 N N . HIS A 1 183 ? 0.762 -4.359 8.461 1 96.56 183 HIS A N 1
ATOM 1507 C CA . HIS A 1 183 ? 1.754 -3.33 8.18 1 96.56 183 HIS A CA 1
ATOM 1508 C C . HIS A 1 183 ? 1.521 -2.707 6.805 1 96.56 183 HIS A C 1
ATOM 1510 O O . HIS A 1 183 ? 1.683 -1.496 6.633 1 96.56 183 HIS A O 1
ATOM 1516 N N . ARG A 1 184 ? 1.177 -3.559 5.828 1 96.69 184 ARG A N 1
ATOM 1517 C CA . ARG A 1 184 ? 0.856 -3.023 4.512 1 96.69 184 ARG A CA 1
ATOM 1518 C C . ARG A 1 184 ? -0.304 -2.037 4.586 1 96.69 184 ARG A C 1
ATOM 1520 O O . ARG A 1 184 ? -0.26 -0.971 3.967 1 96.69 184 ARG A O 1
ATOM 1527 N N . ASN A 1 185 ? -1.363 -2.316 5.367 1 93.19 185 ASN A N 1
ATOM 1528 C CA . ASN A 1 185 ? -2.508 -1.427 5.531 1 93.19 185 ASN A CA 1
ATOM 1529 C C . ASN A 1 185 ? -2.105 -0.107 6.184 1 93.19 185 ASN A C 1
ATOM 1531 O O . ASN A 1 185 ? -2.516 0.964 5.73 1 93.19 185 ASN A O 1
ATOM 1535 N N . ASP A 1 186 ? -1.287 -0.254 7.191 1 94.06 186 ASP A N 1
ATOM 1536 C CA . ASP A 1 186 ? -0.823 0.931 7.906 1 94.06 186 ASP A CA 1
ATOM 1537 C C . ASP A 1 186 ? -0.027 1.852 6.984 1 94.06 186 ASP A C 1
ATOM 1539 O O . ASP A 1 186 ? -0.188 3.074 7.027 1 94.06 186 ASP A O 1
ATOM 1543 N N . LEU A 1 187 ? 0.801 1.265 6.137 1 94.5 187 LEU A N 1
ATOM 1544 C CA . LEU A 1 187 ? 1.687 2.016 5.254 1 94.5 187 LEU A CA 1
ATOM 1545 C C . LEU A 1 187 ? 0.916 2.584 4.066 1 94.5 187 LEU A C 1
ATOM 1547 O O . LEU A 1 187 ? 1.052 3.766 3.74 1 94.5 187 LEU A O 1
ATOM 1551 N N . ALA A 1 188 ? 0.067 1.742 3.521 1 91.62 188 ALA A N 1
ATOM 1552 C CA . ALA A 1 188 ? -0.598 2.092 2.27 1 91.62 188 ALA A CA 1
ATOM 1553 C C . ALA A 1 188 ? -1.686 3.137 2.498 1 91.62 188 ALA A C 1
ATOM 1555 O O . ALA A 1 188 ? -2.084 3.842 1.568 1 91.62 188 ALA A O 1
ATOM 1556 N N . HIS A 1 189 ? -2.074 3.314 3.76 1 87.56 189 HIS A N 1
ATOM 1557 C CA . HIS A 1 189 ? -3.146 4.262 4.043 1 87.56 189 HIS A CA 1
ATOM 1558 C C . HIS A 1 189 ? -2.662 5.387 4.949 1 87.56 189 HIS A C 1
ATOM 1560 O O . HIS A 1 189 ? -3.471 6.09 5.555 1 87.56 189 HIS A O 1
ATOM 1566 N N . GLY A 1 190 ? -1.395 5.422 5.156 1 86.38 190 GLY A N 1
ATOM 1567 C CA . GLY A 1 190 ? -0.812 6.559 5.855 1 86.38 190 GLY A CA 1
ATOM 1568 C C . GLY A 1 190 ? -1.122 6.566 7.34 1 86.38 190 GLY A C 1
ATOM 1569 O O . GLY A 1 190 ? -1.069 7.617 7.984 1 86.38 190 GLY A O 1
ATOM 1570 N N . LEU A 1 191 ? -1.561 5.508 7.871 1 89.44 191 LEU A N 1
ATOM 1571 C CA . LEU A 1 191 ? -1.854 5.414 9.297 1 89.44 191 LEU A CA 1
ATOM 1572 C C . LEU A 1 191 ? -0.572 5.461 10.125 1 89.44 191 LEU A C 1
ATOM 1574 O O . LEU A 1 191 ? -0.553 6.02 11.219 1 89.44 191 LEU A O 1
ATOM 1578 N N . LYS A 1 192 ? 0.464 4.871 9.562 1 93.19 192 LYS A N 1
ATOM 1579 C CA . LYS A 1 192 ? 1.803 4.906 10.141 1 93.19 192 LYS A CA 1
ATOM 1580 C C . LYS A 1 192 ? 2.848 5.27 9.086 1 93.19 192 LYS A C 1
ATOM 1582 O O . LYS A 1 192 ? 2.678 4.969 7.906 1 93.19 192 LYS A O 1
ATOM 1587 N N . SER A 1 193 ? 3.895 5.902 9.594 1 94.12 193 SER A N 1
ATOM 1588 C CA . SER A 1 193 ? 4.965 6.281 8.68 1 94.12 193 SER A CA 1
ATOM 1589 C C . SER A 1 193 ? 5.902 5.109 8.406 1 94.12 193 SER A C 1
ATOM 1591 O O . SER A 1 193 ? 5.922 4.137 9.164 1 94.12 193 SER A O 1
ATOM 1593 N N . PHE A 1 194 ? 6.668 5.164 7.359 1 95.56 194 PHE A N 1
ATOM 1594 C CA . PHE A 1 194 ? 7.652 4.141 7.039 1 95.56 194 PHE A CA 1
ATOM 1595 C C . PHE A 1 194 ? 8.703 4.039 8.133 1 95.56 194 PHE A C 1
ATOM 1597 O O . PHE A 1 194 ? 9.109 2.936 8.523 1 95.56 194 PHE A O 1
ATOM 1604 N N . ASN A 1 195 ? 9.094 5.18 8.672 1 93.69 195 ASN A N 1
ATOM 1605 C CA . ASN A 1 195 ? 10.07 5.203 9.75 1 93.69 195 ASN A CA 1
ATOM 1606 C C . ASN A 1 195 ? 9.555 4.48 10.992 1 93.69 195 ASN A C 1
ATOM 1608 O O . ASN A 1 195 ? 10.289 3.713 11.617 1 93.69 195 ASN A O 1
ATOM 1612 N N . ASP A 1 196 ? 8.289 4.676 11.289 1 93.5 196 ASP A N 1
ATOM 1613 C CA . ASP A 1 196 ? 7.695 4.059 12.469 1 93.5 196 ASP A CA 1
ATOM 1614 C C . ASP A 1 196 ? 7.668 2.539 12.344 1 93.5 196 ASP A C 1
ATOM 1616 O O . ASP A 1 196 ? 8.008 1.825 13.289 1 93.5 196 ASP A O 1
ATOM 1620 N N . ILE A 1 197 ? 7.348 2.088 11.227 1 94.75 197 ILE A N 1
ATOM 1621 C CA . ILE A 1 197 ? 7.23 0.648 11.016 1 94.75 197 ILE A CA 1
ATOM 1622 C C . ILE A 1 197 ? 8.617 0.033 10.875 1 94.75 197 ILE A C 1
ATOM 1624 O O . ILE A 1 197 ? 8.898 -1.022 11.453 1 94.75 197 ILE A O 1
ATOM 1628 N N . GLY A 1 198 ? 9.484 0.686 10.172 1 94.62 198 GLY A N 1
ATOM 1629 C CA . GLY A 1 198 ? 10.82 0.175 9.922 1 94.62 198 GLY A CA 1
ATOM 1630 C C . GLY A 1 198 ? 11.68 0.108 11.172 1 94.62 198 GLY A C 1
ATOM 1631 O O . GLY A 1 198 ? 12.625 -0.677 11.234 1 94.62 198 GLY A O 1
ATOM 1632 N N . ARG A 1 199 ? 11.375 0.925 12.141 1 92.94 199 ARG A N 1
ATOM 1633 C CA . ARG A 1 199 ? 12.156 0.976 13.375 1 92.94 199 ARG A CA 1
ATOM 1634 C C . ARG A 1 199 ? 11.938 -0.278 14.211 1 92.94 199 ARG A C 1
ATOM 1636 O O . ARG A 1 199 ? 12.82 -0.694 14.961 1 92.94 199 ARG A O 1
ATOM 1643 N N . ASP A 1 200 ? 10.859 -0.947 14.055 1 91.38 200 ASP A N 1
ATOM 1644 C CA . ASP A 1 200 ? 10.445 -2.021 14.953 1 91.38 200 ASP A CA 1
ATOM 1645 C C . ASP A 1 200 ? 10.828 -3.387 14.383 1 91.38 200 ASP A C 1
ATOM 1647 O O . ASP A 1 200 ? 10.461 -4.422 14.945 1 91.38 200 ASP A O 1
ATOM 1651 N N . THR A 1 201 ? 11.516 -3.4 13.25 1 90.31 201 THR A N 1
ATOM 1652 C CA . THR A 1 201 ? 11.883 -4.676 12.641 1 90.31 201 THR A CA 1
ATOM 1653 C C . THR A 1 201 ? 13.305 -4.625 12.094 1 90.31 201 THR A C 1
ATOM 1655 O O . THR A 1 201 ? 13.734 -3.604 11.562 1 90.31 201 THR A O 1
ATOM 1658 N N . THR A 1 202 ? 14.023 -5.688 12.25 1 93.25 202 THR A N 1
ATOM 1659 C CA . THR A 1 202 ? 15.375 -5.758 11.703 1 93.25 202 THR A CA 1
ATOM 1660 C C . THR A 1 202 ? 15.367 -6.406 10.32 1 93.25 202 THR A C 1
ATOM 1662 O O . THR A 1 202 ? 14.438 -7.137 9.977 1 93.25 202 THR A O 1
ATOM 1665 N N . ALA A 1 203 ? 16.453 -6.172 9.586 1 93.25 203 ALA A N 1
ATOM 1666 C CA . ALA A 1 203 ? 16.578 -6.773 8.258 1 93.25 203 ALA A CA 1
ATOM 1667 C C . ALA A 1 203 ? 16.672 -8.289 8.352 1 93.25 203 ALA A C 1
ATOM 1669 O O . ALA A 1 203 ? 16.172 -9.008 7.484 1 93.25 203 ALA A O 1
ATOM 1670 N N . ARG A 1 204 ? 17.312 -8.805 9.391 1 93.06 204 ARG A N 1
ATOM 1671 C CA . ARG A 1 204 ? 17.438 -10.242 9.586 1 93.06 204 ARG A CA 1
ATOM 1672 C C . ARG A 1 204 ? 16.062 -10.883 9.789 1 93.06 204 ARG A C 1
ATOM 1674 O O . ARG A 1 204 ? 15.766 -11.914 9.188 1 93.06 204 ARG A O 1
ATOM 1681 N N . GLU A 1 205 ? 15.281 -10.281 10.609 1 95.12 205 GLU A N 1
ATOM 1682 C CA . GLU A 1 205 ? 13.93 -10.781 10.852 1 95.12 205 GLU A CA 1
ATOM 1683 C C . GLU A 1 205 ? 13.102 -10.758 9.57 1 95.12 205 GLU A C 1
ATOM 1685 O O . GLU A 1 205 ? 12.383 -11.719 9.273 1 95.12 205 GLU A O 1
ATOM 1690 N N . LEU A 1 206 ? 13.188 -9.695 8.844 1 96.5 206 LEU A N 1
ATOM 1691 C CA . LEU A 1 206 ? 12.461 -9.57 7.582 1 96.5 206 LEU A CA 1
ATOM 1692 C C . LEU A 1 206 ? 12.875 -10.656 6.598 1 96.5 206 LEU A C 1
ATOM 1694 O O . LEU A 1 206 ? 12.047 -11.188 5.863 1 96.5 206 LEU A O 1
ATOM 1698 N N . PHE A 1 207 ? 14.133 -10.969 6.621 1 95.88 207 PHE A N 1
ATOM 1699 C CA . PHE A 1 207 ? 14.664 -12.008 5.742 1 95.88 207 PHE A CA 1
ATOM 1700 C C . PHE A 1 207 ? 14.07 -13.367 6.086 1 95.88 207 PHE A C 1
ATOM 1702 O O . PHE A 1 207 ? 13.711 -14.133 5.195 1 95.88 207 PHE A O 1
ATOM 1709 N N . ILE A 1 208 ? 13.961 -13.641 7.305 1 96 208 ILE A N 1
ATOM 1710 C CA . ILE A 1 208 ? 13.383 -14.891 7.773 1 96 208 ILE A CA 1
ATOM 1711 C C . ILE A 1 208 ? 11.906 -14.953 7.395 1 96 208 ILE A C 1
ATOM 1713 O O . ILE A 1 208 ? 11.43 -15.977 6.895 1 96 208 ILE A O 1
ATOM 1717 N N . ILE A 1 209 ? 11.195 -13.844 7.602 1 96.5 209 ILE A N 1
ATOM 1718 C CA . ILE A 1 209 ? 9.781 -13.75 7.238 1 96.5 209 ILE A CA 1
ATOM 1719 C C . ILE A 1 209 ? 9.617 -13.992 5.742 1 96.5 209 ILE A C 1
ATOM 1721 O O . ILE A 1 209 ? 8.75 -14.766 5.324 1 96.5 209 ILE A O 1
ATOM 1725 N N . LYS A 1 210 ? 10.453 -13.312 4.992 1 97.81 210 LYS A N 1
ATOM 1726 C CA . LYS A 1 210 ? 10.43 -13.477 3.543 1 97.81 210 LYS A CA 1
ATOM 1727 C C . LYS A 1 210 ? 10.578 -14.945 3.148 1 97.81 210 LYS A C 1
ATOM 1729 O O . LYS A 1 210 ? 9.82 -15.445 2.322 1 97.81 210 LYS A O 1
ATOM 1734 N N . ASN A 1 211 ? 11.516 -15.664 3.721 1 96.94 211 ASN A N 1
ATOM 1735 C CA . ASN A 1 211 ? 11.719 -17.078 3.414 1 96.94 211 ASN A CA 1
ATOM 1736 C C . ASN A 1 211 ? 10.477 -17.906 3.744 1 96.94 211 ASN A C 1
ATOM 1738 O O . ASN A 1 211 ? 10.062 -18.75 2.953 1 96.94 211 ASN A O 1
ATOM 1742 N N . ARG A 1 212 ? 9.906 -17.625 4.824 1 97 212 ARG A N 1
ATOM 1743 C CA . ARG A 1 212 ? 8.727 -18.375 5.25 1 97 212 ARG A CA 1
ATOM 1744 C C . ARG A 1 212 ? 7.547 -18.109 4.316 1 97 212 ARG A C 1
ATOM 1746 O O . ARG A 1 212 ? 6.781 -19.016 3.998 1 97 212 ARG A O 1
ATOM 1753 N N . VAL A 1 213 ? 7.395 -16.875 3.887 1 97.88 213 VAL A N 1
ATOM 1754 C CA . VAL A 1 213 ? 6.312 -16.5 2.984 1 97.88 213 VAL A CA 1
ATOM 1755 C C . VAL A 1 213 ? 6.48 -17.219 1.646 1 97.88 213 VAL A C 1
ATOM 1757 O O . VAL A 1 213 ? 5.516 -17.734 1.088 1 97.88 213 VAL A O 1
ATOM 1760 N N . ILE A 1 214 ? 7.711 -17.25 1.16 1 97.56 214 ILE A N 1
ATOM 1761 C CA . ILE A 1 214 ? 7.992 -17.891 -0.117 1 97.56 214 ILE A CA 1
ATOM 1762 C C . ILE A 1 214 ? 7.68 -19.391 -0.019 1 97.56 214 ILE A C 1
ATOM 1764 O O . ILE A 1 214 ? 7.066 -19.953 -0.922 1 97.56 214 ILE A O 1
ATOM 1768 N N . ILE A 1 215 ? 8.062 -20 1.061 1 97.19 215 ILE A N 1
ATOM 1769 C CA . ILE A 1 215 ? 7.781 -21.406 1.271 1 97.19 215 ILE A CA 1
ATOM 1770 C C . ILE A 1 215 ? 6.27 -21.641 1.326 1 97.19 215 ILE A C 1
ATOM 1772 O O . ILE A 1 215 ? 5.754 -22.578 0.713 1 97.19 215 ILE A O 1
ATOM 1776 N N . TYR A 1 216 ? 5.586 -20.812 2.008 1 97.69 216 TYR A N 1
ATOM 1777 C CA . TYR A 1 216 ? 4.133 -20.891 2.135 1 97.69 216 TYR A CA 1
ATOM 1778 C C . TYR A 1 216 ? 3.463 -20.859 0.768 1 97.69 216 TYR A C 1
ATOM 1780 O O . TYR A 1 216 ? 2.652 -21.734 0.444 1 97.69 216 TYR A O 1
ATOM 1788 N N . LEU A 1 217 ? 3.799 -19.875 0.001 1 98 217 LEU A N 1
ATOM 1789 C CA . LEU A 1 217 ? 3.174 -19.688 -1.304 1 98 217 LEU A CA 1
ATOM 1790 C C . LEU A 1 217 ? 3.518 -20.844 -2.238 1 98 217 LEU A C 1
ATOM 1792 O O . LEU A 1 217 ? 2.67 -21.297 -3.014 1 98 217 LEU A O 1
ATOM 1796 N N . ARG A 1 218 ? 4.754 -21.312 -2.127 1 97.25 218 ARG A N 1
ATOM 1797 C CA . ARG A 1 218 ? 5.152 -22.469 -2.918 1 97.25 218 ARG A CA 1
ATOM 1798 C C . ARG A 1 218 ? 4.266 -23.672 -2.617 1 97.25 218 ARG A C 1
ATOM 1800 O O . ARG A 1 218 ? 3.818 -24.359 -3.533 1 97.25 218 ARG A O 1
ATOM 1807 N N . GLN A 1 219 ? 4.055 -23.875 -1.413 1 97.69 219 GLN A N 1
ATOM 1808 C CA . GLN A 1 219 ? 3.234 -25.016 -1.009 1 97.69 219 GLN A CA 1
ATOM 1809 C C . GLN A 1 219 ? 1.788 -24.844 -1.468 1 97.69 219 GLN A C 1
ATOM 1811 O O . GLN A 1 219 ? 1.144 -25.797 -1.885 1 97.69 219 GLN A O 1
ATOM 1816 N N . ILE A 1 220 ? 1.257 -23.625 -1.412 1 97.62 220 ILE A N 1
ATOM 1817 C CA . ILE A 1 220 ? -0.097 -23.375 -1.889 1 97.62 220 ILE A CA 1
ATOM 1818 C C . ILE A 1 220 ? -0.18 -23.656 -3.387 1 97.62 220 ILE A C 1
ATOM 1820 O O . ILE A 1 220 ? -1.142 -24.266 -3.857 1 97.62 220 ILE A O 1
ATOM 1824 N N . ILE A 1 221 ? 0.826 -23.203 -4.113 1 97.94 221 ILE A N 1
ATOM 1825 C CA . ILE A 1 221 ? 0.858 -23.438 -5.555 1 97.94 221 ILE A CA 1
ATOM 1826 C C . ILE A 1 221 ? 0.886 -24.938 -5.836 1 97.94 221 ILE A C 1
ATOM 1828 O O . ILE A 1 221 ? 0.166 -25.422 -6.715 1 97.94 221 ILE A O 1
ATOM 1832 N N . ILE A 1 222 ? 1.696 -25.672 -5.074 1 97.5 222 ILE A N 1
ATOM 1833 C CA . ILE A 1 222 ? 1.778 -27.109 -5.23 1 97.5 222 ILE A CA 1
ATOM 1834 C C . ILE A 1 222 ? 0.415 -27.734 -4.953 1 97.5 222 ILE A C 1
ATOM 1836 O O . ILE A 1 222 ? -0.023 -28.641 -5.676 1 97.5 222 ILE A O 1
ATOM 1840 N N . ASN A 1 223 ? -0.238 -27.266 -3.967 1 97.56 223 ASN A N 1
ATOM 1841 C CA . ASN A 1 223 ? -1.574 -27.766 -3.652 1 97.56 223 ASN A CA 1
ATOM 1842 C C . ASN A 1 223 ? -2.545 -27.531 -4.805 1 97.56 223 ASN A C 1
ATOM 1844 O O . ASN A 1 223 ? -3.363 -28.391 -5.117 1 97.56 223 ASN A O 1
ATOM 1848 N N . ILE A 1 224 ? -2.463 -26.422 -5.422 1 97.31 224 ILE A N 1
ATOM 1849 C CA . ILE A 1 224 ? -3.34 -26.094 -6.535 1 97.31 224 ILE A CA 1
ATOM 1850 C C . ILE A 1 224 ? -3.008 -26.969 -7.738 1 97.31 224 ILE A C 1
ATOM 1852 O O . ILE A 1 224 ? -3.908 -27.469 -8.422 1 97.31 224 ILE A O 1
ATOM 1856 N N . GLU A 1 225 ? -1.708 -27.188 -7.938 1 96.81 225 GLU A N 1
ATOM 1857 C CA . GLU A 1 225 ? -1.299 -28.078 -9.016 1 96.81 225 GLU A CA 1
ATOM 1858 C C . GLU A 1 225 ? -1.832 -29.5 -8.797 1 96.81 225 GLU A C 1
ATOM 1860 O O . GLU A 1 225 ? -2.326 -30.125 -9.727 1 96.81 225 GLU A O 1
ATOM 1865 N N . ASN A 1 226 ? -1.694 -29.953 -7.59 1 97 226 ASN A N 1
ATOM 1866 C CA . ASN A 1 226 ? -2.219 -31.266 -7.25 1 97 226 ASN A CA 1
ATOM 1867 C C . ASN A 1 226 ? -3.732 -31.328 -7.43 1 97 226 ASN A C 1
ATOM 1869 O O . ASN A 1 226 ? -4.262 -32.312 -7.941 1 97 226 ASN A O 1
ATOM 1873 N N . TYR A 1 227 ? -4.367 -30.344 -7.004 1 96.94 227 TYR A N 1
ATOM 1874 C CA . TYR A 1 227 ? -5.812 -30.188 -7.145 1 96.94 227 TYR A CA 1
ATOM 1875 C C . TYR A 1 227 ? -6.238 -30.344 -8.602 1 96.94 227 TYR A C 1
ATOM 1877 O O . TYR A 1 227 ? -7.184 -31.078 -8.906 1 96.94 227 TYR A O 1
ATOM 1885 N N . LEU A 1 228 ? -5.555 -29.672 -9.5 1 96.5 228 LEU A N 1
ATOM 1886 C CA . LEU A 1 228 ? -5.879 -29.719 -10.922 1 96.5 228 LEU A CA 1
ATOM 1887 C C . LEU A 1 228 ? -5.48 -31.047 -11.531 1 96.5 228 LEU A C 1
ATOM 1889 O O . LEU A 1 228 ? -6.262 -31.656 -12.266 1 96.5 228 LEU A O 1
ATOM 1893 N N . ALA A 1 229 ? -4.305 -31.547 -11.172 1 96.12 229 ALA A N 1
ATOM 1894 C CA . ALA A 1 229 ? -3.797 -32.812 -11.711 1 96.12 229 ALA A CA 1
ATOM 1895 C C . ALA A 1 229 ? -4.699 -33.969 -11.32 1 96.12 229 ALA A C 1
ATOM 1897 O O . ALA A 1 229 ? -4.914 -34.906 -12.117 1 96.12 229 ALA A O 1
ATOM 1898 N N . ASN A 1 230 ? -5.23 -33.875 -10.156 1 96.75 230 ASN A N 1
ATOM 1899 C CA . ASN A 1 230 ? -6.074 -34.969 -9.648 1 96.75 230 ASN A CA 1
ATOM 1900 C C . ASN A 1 230 ? -7.539 -34.75 -10.023 1 96.75 230 ASN A C 1
ATOM 1902 O O . ASN A 1 230 ? -8.406 -35.531 -9.602 1 96.75 230 ASN A O 1
ATOM 1906 N N . GLN A 1 231 ? -7.844 -33.688 -10.719 1 96.94 231 GLN A N 1
ATOM 1907 C CA . GLN A 1 231 ? -9.188 -33.344 -11.18 1 96.94 231 GLN A CA 1
ATOM 1908 C C . GLN A 1 231 ? -10.164 -33.25 -10.016 1 96.94 231 GLN A C 1
ATOM 1910 O O . GLN A 1 231 ? -11.289 -33.75 -10.102 1 96.94 231 GLN A O 1
ATOM 1915 N N . GLU A 1 232 ? -9.648 -32.625 -8.938 1 96.44 232 GLU A N 1
ATOM 1916 C CA . GLU A 1 232 ? -10.461 -32.531 -7.727 1 96.44 232 GLU A CA 1
ATOM 1917 C C . GLU A 1 232 ? -11.562 -31.484 -7.895 1 96.44 232 GLU A C 1
ATOM 1919 O O . GLU A 1 232 ? -12.438 -31.359 -7.035 1 96.44 232 GLU A O 1
ATOM 1924 N N . TYR A 1 233 ? -11.562 -30.75 -8.961 1 96.62 233 TYR A N 1
ATOM 1925 C CA . TYR A 1 233 ? -12.586 -29.766 -9.289 1 96.62 233 TYR A CA 1
ATOM 1926 C C . TYR A 1 233 ? -13.836 -30.438 -9.844 1 96.62 233 TYR A C 1
ATOM 1928 O O . TYR A 1 233 ? -14.875 -29.781 -10.016 1 96.62 233 TYR A O 1
ATOM 1936 N N . LEU A 1 234 ? -13.797 -31.672 -10.086 1 96.81 234 LEU A N 1
ATOM 1937 C CA . LEU A 1 234 ? -14.922 -32.406 -10.648 1 96.81 234 LEU A CA 1
ATOM 1938 C C . LEU A 1 234 ? -15.836 -32.938 -9.547 1 96.81 234 LEU A C 1
ATOM 1940 O O . LEU A 1 234 ? -15.383 -33.219 -8.43 1 96.81 234 LEU A O 1
ATOM 1944 N N . LYS A 1 235 ? -17.094 -33 -9.945 1 93.38 235 LYS A N 1
ATOM 1945 C CA . LYS A 1 235 ? -18.047 -33.625 -9.016 1 93.38 235 LYS A CA 1
ATOM 1946 C C . LYS A 1 235 ? -17.75 -35.094 -8.82 1 93.38 235 LYS A C 1
ATOM 1948 O O . LYS A 1 235 ? -17.344 -35.7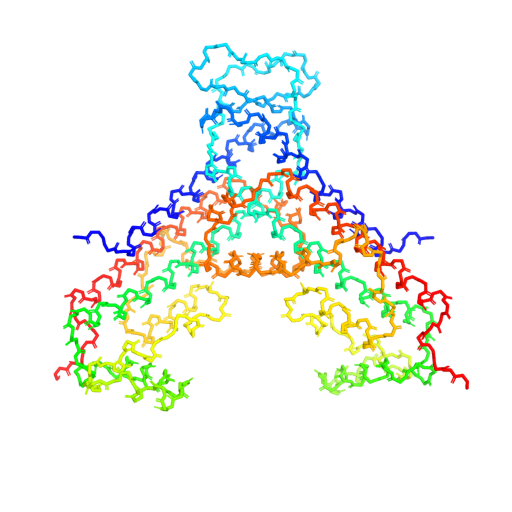81 -9.758 1 93.38 235 LYS A O 1
ATOM 1953 N N . THR A 1 236 ? -17.781 -35.531 -7.523 1 84.5 236 THR A N 1
ATOM 1954 C CA . THR A 1 236 ? -17.609 -36.969 -7.25 1 84.5 236 THR A CA 1
ATOM 1955 C C . THR A 1 236 ? -18.797 -37.75 -7.766 1 84.5 236 THR A C 1
ATOM 1957 O O . THR A 1 236 ? -19.953 -37.312 -7.617 1 84.5 236 THR A O 1
ATOM 1960 N N . PRO A 1 237 ? -18.516 -38.969 -8.344 1 75.06 237 PRO A N 1
ATOM 1961 C CA . PRO A 1 237 ? -19.625 -39.812 -8.805 1 75.06 237 PRO A CA 1
ATOM 1962 C C . PRO A 1 237 ? -20.609 -40.156 -7.691 1 75.06 237 PRO A C 1
ATOM 1964 O O . PRO A 1 237 ? -20.203 -40.25 -6.527 1 75.06 237 PRO A O 1
ATOM 1967 N N . MET B 1 1 ? 2.908 29.281 17.203 1 41.22 1 MET B N 1
ATOM 1968 C CA . MET B 1 1 ? 2.986 27.922 17.734 1 41.22 1 MET B CA 1
ATOM 1969 C C . MET B 1 1 ? 2.854 26.906 16.609 1 41.22 1 MET B C 1
ATOM 1971 O O . MET B 1 1 ? 1.88 26.922 15.852 1 41.22 1 MET B O 1
ATOM 1975 N N . ASP B 1 2 ? 3.971 26.328 16.109 1 57.62 2 ASP B N 1
ATOM 1976 C CA . ASP B 1 2 ? 4.004 25.359 15.023 1 57.62 2 ASP B CA 1
ATOM 1977 C C . ASP B 1 2 ? 3.02 24.219 15.281 1 57.62 2 ASP B C 1
ATOM 1979 O O . ASP B 1 2 ? 3.123 23.516 16.281 1 57.62 2 ASP B O 1
ATOM 1983 N N . SER B 1 3 ? 1.804 24.281 14.609 1 82.75 3 SER B N 1
ATOM 1984 C CA . SER B 1 3 ? 0.702 23.359 14.828 1 82.75 3 SER B CA 1
ATOM 1985 C C . SER B 1 3 ? 1.172 21.906 14.734 1 82.75 3 SER B C 1
ATOM 1987 O O . SER B 1 3 ? 2.252 21.641 14.211 1 82.75 3 SER B O 1
ATOM 1989 N N . THR B 1 4 ? 0.654 21.094 15.633 1 90 4 THR B N 1
ATOM 1990 C CA . THR B 1 4 ? 0.891 19.656 15.578 1 90 4 THR B CA 1
ATOM 1991 C C . THR B 1 4 ? 0.847 19.156 14.133 1 90 4 THR B C 1
ATOM 1993 O O . THR B 1 4 ? 1.569 18.234 13.773 1 90 4 THR B O 1
ATOM 1996 N N . LEU B 1 5 ? 0.169 19.906 13.352 1 94.81 5 LEU B N 1
ATOM 1997 C CA . LEU B 1 5 ? 0.047 19.547 11.938 1 94.81 5 LEU B CA 1
ATOM 1998 C C . LEU B 1 5 ? 1.342 19.844 11.188 1 94.81 5 LEU B C 1
ATOM 2000 O O . LEU B 1 5 ? 1.86 18.984 10.477 1 94.81 5 LEU B O 1
ATOM 2004 N N . TRP B 1 6 ? 1.93 21.031 11.406 1 95.62 6 TRP B N 1
ATOM 2005 C CA . TRP B 1 6 ? 3.186 21.391 10.758 1 95.62 6 TRP B CA 1
ATOM 2006 C C . TRP B 1 6 ? 4.32 20.484 11.219 1 95.62 6 TRP B C 1
ATOM 2008 O O . TRP B 1 6 ? 5.184 20.109 10.422 1 95.62 6 TRP B O 1
ATOM 2018 N N . ALA B 1 7 ? 4.242 20.203 12.484 1 95.12 7 ALA B N 1
ATOM 2019 C CA . ALA B 1 7 ? 5.281 19.328 13.016 1 95.12 7 ALA B CA 1
ATOM 2020 C C . ALA B 1 7 ? 5.258 17.969 12.32 1 95.12 7 ALA B C 1
ATOM 2022 O O . ALA B 1 7 ? 6.301 17.453 11.906 1 95.12 7 ALA B O 1
ATOM 2023 N N . TYR B 1 8 ? 4.121 17.422 12.172 1 94.5 8 TYR B N 1
ATOM 2024 C CA . TYR B 1 8 ? 3.967 16.141 11.484 1 94.5 8 TYR B CA 1
ATOM 2025 C C . TYR B 1 8 ? 4.414 16.25 10.031 1 94.5 8 TYR B C 1
ATOM 2027 O O . TYR B 1 8 ? 5.223 15.438 9.57 1 94.5 8 TYR B O 1
ATOM 2035 N N . PHE B 1 9 ? 3.9 17.25 9.383 1 97.5 9 PHE B N 1
ATOM 2036 C CA . PHE B 1 9 ? 4.152 17.422 7.961 1 97.5 9 PHE B CA 1
ATOM 2037 C C . PHE B 1 9 ? 5.645 17.625 7.695 1 97.5 9 PHE B C 1
ATOM 2039 O O . PHE B 1 9 ? 6.199 17.016 6.773 1 97.5 9 PHE B O 1
ATOM 2046 N N . ASN B 1 10 ? 6.234 18.422 8.461 1 95.94 10 ASN B N 1
ATOM 2047 C CA . ASN B 1 10 ? 7.652 18.703 8.266 1 95.94 10 ASN B CA 1
ATOM 2048 C C . ASN B 1 10 ? 8.508 17.469 8.492 1 95.94 10 ASN B C 1
ATOM 2050 O O . ASN B 1 10 ? 9.43 17.188 7.727 1 95.94 10 ASN B O 1
ATOM 2054 N N . LYS B 1 11 ? 8.164 16.781 9.516 1 95.19 11 LYS B N 1
ATOM 2055 C CA . LYS B 1 11 ? 8.906 15.562 9.805 1 95.19 11 LYS B CA 1
ATOM 2056 C C . LYS B 1 11 ? 8.789 14.562 8.664 1 95.19 11 LYS B C 1
ATOM 2058 O O . LYS B 1 11 ? 9.797 14.031 8.18 1 95.19 11 LYS B O 1
ATOM 2063 N N . GLN B 1 12 ? 7.582 14.344 8.188 1 95.94 12 GLN B N 1
ATOM 2064 C CA . GLN B 1 12 ? 7.348 13.383 7.113 1 95.94 12 GLN B CA 1
ATOM 2065 C C . GLN B 1 12 ? 7.984 13.852 5.809 1 95.94 12 GLN B C 1
ATOM 2067 O O . GLN B 1 12 ? 8.516 13.047 5.047 1 95.94 12 GLN B O 1
ATOM 2072 N N . SER B 1 13 ? 7.91 15.133 5.562 1 96.69 13 SER B N 1
ATOM 2073 C CA . SER B 1 13 ? 8.477 15.695 4.34 1 96.69 13 SER B CA 1
ATOM 2074 C C . SER B 1 13 ? 9.992 15.508 4.293 1 96.69 13 SER B C 1
ATOM 2076 O O . SER B 1 13 ? 10.562 15.266 3.229 1 96.69 13 SER B O 1
ATOM 2078 N N . VAL B 1 14 ? 10.609 15.68 5.414 1 95 14 VAL B N 1
ATOM 2079 C CA . VAL B 1 14 ? 12.055 15.492 5.492 1 95 14 VAL B CA 1
ATOM 2080 C C . VAL B 1 14 ? 12.406 14.039 5.188 1 95 14 VAL B C 1
ATOM 2082 O O . VAL B 1 14 ? 13.32 13.766 4.41 1 95 14 VAL B O 1
ATOM 2085 N N . GLU B 1 15 ? 11.695 13.141 5.781 1 92.38 15 GLU B N 1
ATOM 2086 C CA . GLU B 1 15 ? 11.93 11.711 5.555 1 92.38 15 GLU B CA 1
ATOM 2087 C C . GLU B 1 15 ? 11.781 11.359 4.078 1 92.38 15 GLU B C 1
ATOM 2089 O O . GLU B 1 15 ? 12.633 10.672 3.506 1 92.38 15 GLU B O 1
ATOM 2094 N N . VAL B 1 16 ? 10.734 11.844 3.506 1 95.94 16 VAL B N 1
ATOM 2095 C CA . VAL B 1 16 ? 10.453 11.57 2.1 1 95.94 16 VAL B CA 1
ATOM 2096 C C . VAL B 1 16 ? 11.539 12.195 1.227 1 95.94 16 VAL B C 1
ATOM 2098 O O . VAL B 1 16 ? 12.031 11.57 0.286 1 95.94 16 VAL B O 1
ATOM 2101 N N . SER B 1 17 ? 11.938 13.398 1.557 1 94.75 17 SER B N 1
ATOM 2102 C CA . SER B 1 17 ? 12.945 14.109 0.773 1 94.75 17 SER B CA 1
ATOM 2103 C C . SER B 1 17 ? 14.289 13.391 0.823 1 94.75 17 SER B C 1
ATOM 2105 O O . SER B 1 17 ? 14.992 13.32 -0.183 1 94.75 17 SER B O 1
ATOM 2107 N N . GLN B 1 18 ? 14.625 12.891 1.961 1 91.81 18 GLN B N 1
ATOM 2108 C CA . GLN B 1 18 ? 15.875 12.156 2.098 1 91.81 18 GLN B CA 1
ATOM 2109 C C . GLN B 1 18 ? 15.875 10.906 1.215 1 91.81 18 GLN B C 1
ATOM 2111 O O . GLN B 1 18 ? 16.891 10.586 0.586 1 91.81 18 GLN B O 1
ATOM 2116 N N . TYR B 1 19 ? 14.828 10.266 1.16 1 94.88 19 TYR B N 1
ATOM 2117 C CA . TYR B 1 19 ? 14.703 9.07 0.339 1 94.88 19 TYR B CA 1
ATOM 2118 C C . TYR B 1 19 ? 14.875 9.398 -1.139 1 94.88 19 TYR B C 1
ATOM 2120 O O . TYR B 1 19 ? 15.594 8.703 -1.857 1 94.88 19 TYR B O 1
ATOM 2128 N N . PHE B 1 20 ? 14.25 10.453 -1.554 1 95.38 20 PHE B N 1
ATOM 2129 C CA . PHE B 1 20 ? 14.289 10.789 -2.973 1 95.38 20 PHE B CA 1
ATOM 2130 C C . PHE B 1 20 ? 15.656 11.336 -3.365 1 95.38 20 PHE B C 1
ATOM 2132 O O . PHE B 1 20 ? 16.109 11.125 -4.492 1 95.38 20 PHE B O 1
ATOM 2139 N N . MET B 1 21 ? 16.234 12.039 -2.428 1 90.62 21 MET B N 1
ATOM 2140 C CA . MET B 1 21 ? 17.609 12.469 -2.686 1 90.62 21 MET B CA 1
ATOM 2141 C C . MET B 1 21 ? 18.531 11.266 -2.828 1 90.62 21 MET B C 1
ATOM 2143 O O . MET B 1 21 ? 19.391 11.242 -3.711 1 90.62 21 MET B O 1
ATOM 2147 N N . PHE B 1 22 ? 18.375 10.281 -2.004 1 89.25 22 PHE B N 1
ATOM 2148 C CA . PHE B 1 22 ? 19.109 9.023 -2.084 1 89.25 22 PHE B CA 1
ATOM 2149 C C . PHE B 1 22 ? 18.891 8.359 -3.438 1 89.25 22 PHE B C 1
ATOM 2151 O O . PHE B 1 22 ? 19.844 7.945 -4.094 1 89.25 22 PHE B O 1
ATOM 2158 N N . LEU B 1 23 ? 17.672 8.297 -3.887 1 91.25 23 LEU B N 1
ATOM 2159 C CA . LEU B 1 23 ? 17.344 7.68 -5.168 1 91.25 23 LEU B CA 1
ATOM 2160 C C . LEU B 1 23 ? 18.047 8.398 -6.312 1 91.25 23 LEU B C 1
ATOM 2162 O O . LEU B 1 23 ? 18.594 7.758 -7.215 1 91.25 23 LEU B O 1
ATOM 2166 N N . LYS B 1 24 ? 17.891 9.703 -6.27 1 89 24 LYS B N 1
ATOM 2167 C CA . LYS B 1 24 ? 18.469 10.516 -7.332 1 89 24 LYS B CA 1
ATOM 2168 C C . LYS B 1 24 ? 19.969 10.305 -7.426 1 89 24 LYS B C 1
ATOM 2170 O O . LYS B 1 24 ? 20.516 10.125 -8.523 1 89 24 LYS B O 1
ATOM 2175 N N . ARG B 1 25 ? 20.641 10.211 -6.332 1 83.06 25 ARG B N 1
ATOM 2176 C CA . ARG B 1 25 ? 22.094 10.008 -6.301 1 83.06 25 ARG B CA 1
ATOM 2177 C C . ARG B 1 25 ? 22.453 8.594 -6.734 1 83.06 25 ARG B C 1
ATOM 2179 O O . ARG B 1 25 ? 23.453 8.383 -7.426 1 83.06 25 ARG B O 1
ATOM 2186 N N . LEU B 1 26 ? 21.688 7.691 -6.301 1 83.06 26 LEU B N 1
ATOM 2187 C CA . LEU B 1 26 ? 21.906 6.297 -6.684 1 83.06 26 LEU B CA 1
ATOM 2188 C C . LEU B 1 26 ? 21.797 6.129 -8.195 1 83.06 26 LEU B C 1
ATOM 2190 O O . LEU B 1 26 ? 22.672 5.52 -8.812 1 83.06 26 LEU B O 1
ATOM 2194 N N . GLU B 1 27 ? 20.766 6.625 -8.781 1 82.38 27 GLU B N 1
ATOM 2195 C CA . GLU B 1 27 ? 20.516 6.457 -10.211 1 82.38 27 GLU B CA 1
ATOM 2196 C C . GLU B 1 27 ? 21.609 7.141 -11.039 1 82.38 27 GLU B C 1
ATOM 2198 O O . GLU B 1 27 ? 21.969 6.656 -12.109 1 82.38 27 GLU B O 1
ATOM 2203 N N . GLN B 1 28 ? 22.031 8.258 -10.609 1 76.81 28 GLN B N 1
ATOM 2204 C CA . GLN B 1 28 ? 23.109 8.984 -11.281 1 76.81 28 GLN B CA 1
ATOM 2205 C C . GLN B 1 28 ? 24.375 8.133 -11.367 1 76.81 28 GLN B C 1
ATOM 2207 O O . GLN B 1 28 ? 25.141 8.242 -12.328 1 76.81 28 GLN B O 1
ATOM 2212 N N . LYS B 1 29 ? 24.516 7.227 -10.422 1 71.19 29 LYS B N 1
ATOM 2213 C CA . LYS B 1 29 ? 25.734 6.422 -10.367 1 71.19 29 LYS B CA 1
ATOM 2214 C C . LYS B 1 29 ? 25.562 5.102 -11.109 1 71.19 29 LYS B C 1
ATOM 2216 O O . LYS B 1 29 ? 26.531 4.516 -11.594 1 71.19 29 LYS B O 1
ATOM 2221 N N . THR B 1 30 ? 24.375 4.664 -11.242 1 65.25 30 THR B N 1
ATOM 2222 C CA . THR B 1 30 ? 24.141 3.338 -11.805 1 65.25 30 THR B CA 1
ATOM 2223 C C . THR B 1 30 ? 23.859 3.422 -13.297 1 65.25 30 THR B C 1
ATOM 2225 O O . THR B 1 30 ? 23.797 2.396 -13.984 1 65.25 30 THR B O 1
ATOM 2228 N N . THR B 1 31 ? 23.5 4.539 -13.844 1 62.06 31 THR B N 1
ATOM 2229 C CA . THR B 1 31 ? 23.188 4.664 -15.258 1 62.06 31 THR B CA 1
ATOM 2230 C C . THR B 1 31 ? 24.25 3.986 -16.109 1 62.06 31 THR B C 1
ATOM 2232 O O . THR B 1 31 ? 23.984 3.562 -17.234 1 62.06 31 THR B O 1
ATOM 2235 N N . MET B 1 32 ? 25.359 3.715 -15.531 1 56.66 32 MET B N 1
ATOM 2236 C CA . MET B 1 32 ? 26.375 3.238 -16.469 1 56.66 32 MET B CA 1
ATOM 2237 C C . MET B 1 32 ? 26.781 1.802 -16.141 1 56.66 32 MET B C 1
ATOM 2239 O O . MET B 1 32 ? 27.75 1.284 -16.703 1 56.66 32 MET B O 1
ATOM 2243 N N . ILE B 1 33 ? 26.094 1.227 -15.055 1 57.5 33 ILE B N 1
ATOM 2244 C CA . ILE B 1 33 ? 26.562 -0.093 -14.641 1 57.5 33 ILE B CA 1
ATOM 2245 C C . ILE B 1 33 ? 25.375 -0.978 -14.289 1 57.5 33 ILE B C 1
ATOM 2247 O O . ILE B 1 33 ? 24.438 -0.54 -13.602 1 57.5 33 ILE B O 1
ATOM 2251 N N . ASP B 1 34 ? 25.312 -2.123 -14.836 1 56.84 34 ASP B N 1
ATOM 2252 C CA . ASP B 1 34 ? 24.203 -3.035 -14.625 1 56.84 34 ASP B CA 1
ATOM 2253 C C . ASP B 1 34 ? 24.266 -3.658 -13.227 1 56.84 34 ASP B C 1
ATOM 2255 O O . ASP B 1 34 ? 23.219 -3.871 -12.594 1 56.84 34 ASP B O 1
ATOM 2259 N N . ASN B 1 35 ? 25.484 -3.988 -12.805 1 59.66 35 ASN B N 1
ATOM 2260 C CA . ASN B 1 35 ? 25.703 -4.594 -11.492 1 59.66 35 ASN B CA 1
ATOM 2261 C C . ASN B 1 35 ? 26.719 -3.807 -10.68 1 59.66 35 ASN B C 1
ATOM 2263 O O . ASN B 1 35 ? 27.766 -3.43 -11.195 1 59.66 35 ASN B O 1
ATOM 2267 N N . TYR B 1 36 ? 26.141 -3.439 -9.445 1 61.88 36 TYR B N 1
ATOM 2268 C CA . TYR B 1 36 ? 26.969 -2.533 -8.648 1 61.88 36 TYR B CA 1
ATOM 2269 C C . TYR B 1 36 ? 27.344 -3.172 -7.32 1 61.88 36 TYR B C 1
ATOM 2271 O O . TYR B 1 36 ? 26.688 -4.102 -6.855 1 61.88 36 TYR B O 1
ATOM 2279 N N . LYS B 1 37 ? 28.625 -2.875 -7.023 1 61.75 37 LYS B N 1
ATOM 2280 C CA . LYS B 1 37 ? 29 -3.113 -5.637 1 61.75 37 LYS B CA 1
ATOM 2281 C C . LYS B 1 37 ? 28.922 -1.831 -4.812 1 61.75 37 LYS B C 1
ATOM 2283 O O . LYS B 1 37 ? 29.297 -0.757 -5.289 1 61.75 37 LYS B O 1
ATOM 2288 N N . LEU B 1 38 ? 28.156 -1.916 -3.688 1 64.25 38 LEU B N 1
ATOM 2289 C CA . LEU B 1 38 ? 28.031 -0.781 -2.779 1 64.25 38 LEU B CA 1
ATOM 2290 C C . LEU B 1 38 ? 29 -0.91 -1.61 1 64.25 38 LEU B C 1
ATOM 2292 O O . LEU B 1 38 ? 29.172 -1.998 -1.058 1 64.25 38 LEU B O 1
ATOM 2296 N N . CYS B 1 39 ? 29.828 0.081 -1.481 1 63.53 39 CYS B N 1
ATOM 2297 C CA . CYS B 1 39 ? 30.672 0.138 -0.3 1 63.53 39 CYS B CA 1
ATOM 2298 C C . CYS B 1 39 ? 30.172 1.189 0.684 1 63.53 39 CYS B C 1
ATOM 2300 O O . CYS B 1 39 ? 29.719 2.262 0.277 1 63.53 39 CYS B O 1
ATOM 2302 N N . ILE B 1 40 ? 30 0.796 1.919 1 60.19 40 ILE B N 1
ATOM 2303 C CA . ILE B 1 40 ? 29.516 1.698 2.955 1 60.19 40 ILE B CA 1
ATOM 2304 C C . ILE B 1 40 ? 30.672 2.135 3.848 1 60.19 40 ILE B C 1
ATOM 2306 O O . ILE B 1 40 ? 31.5 1.312 4.25 1 60.19 40 ILE B O 1
ATOM 2310 N N . GLY B 1 41 ? 31 3.354 3.854 1 61.22 41 GLY B N 1
ATOM 2311 C CA . GLY B 1 41 ? 32 3.871 4.754 1 61.22 41 GLY B CA 1
ATOM 2312 C C . GLY B 1 41 ? 31.484 4.938 5.695 1 61.22 41 GLY B C 1
ATOM 2313 O O . GLY B 1 41 ? 30.375 5.43 5.527 1 61.22 41 GLY B O 1
ATOM 2314 N N . ASP B 1 42 ? 32.094 4.996 6.91 1 59.69 42 ASP B N 1
ATOM 2315 C CA . ASP B 1 42 ? 31.797 6.062 7.859 1 59.69 42 ASP B CA 1
ATOM 2316 C C . ASP B 1 42 ? 32.125 7.43 7.273 1 59.69 42 ASP B C 1
ATOM 2318 O O . ASP B 1 42 ? 33.25 7.641 6.773 1 59.69 42 ASP B O 1
ATOM 2322 N N . ILE B 1 43 ? 31.234 8.305 7.301 1 58.41 43 ILE B N 1
ATOM 2323 C CA . ILE B 1 43 ? 31.453 9.633 6.738 1 58.41 43 ILE B CA 1
ATOM 2324 C C . ILE B 1 43 ? 32.656 10.297 7.426 1 58.41 43 ILE B C 1
ATOM 2326 O O . ILE B 1 43 ? 33.375 11.086 6.812 1 58.41 43 ILE B O 1
ATOM 2330 N N . ASN B 1 44 ? 32.812 10.07 8.805 1 56.12 44 ASN B N 1
ATOM 2331 C CA . ASN B 1 44 ? 33.875 10.719 9.562 1 56.12 44 ASN B CA 1
ATOM 2332 C C . ASN B 1 44 ? 35.188 9.953 9.422 1 56.12 44 ASN B C 1
ATOM 2334 O O . ASN B 1 44 ? 36.219 10.414 9.906 1 56.12 44 ASN B O 1
ATOM 2338 N N . ALA B 1 45 ? 35.094 8.758 9.148 1 53.25 45 ALA B N 1
ATOM 2339 C CA . ALA B 1 45 ? 36.344 8.008 9.133 1 53.25 45 ALA B CA 1
ATOM 2340 C C . ALA B 1 45 ? 37.062 8.195 7.805 1 53.25 45 ALA B C 1
ATOM 2342 O O . ALA B 1 45 ? 36.438 8.281 6.75 1 53.25 45 ALA B O 1
ATOM 2343 N N . SER B 1 46 ? 38.188 8.859 7.879 1 49.44 46 SER B N 1
ATOM 2344 C CA . SER B 1 46 ? 39.094 9.039 6.75 1 49.44 46 SER B CA 1
ATOM 2345 C C . SER B 1 46 ? 39.25 7.758 5.938 1 49.44 46 SER B C 1
ATOM 2347 O O . SER B 1 46 ? 39.719 7.789 4.797 1 49.44 46 SER B O 1
ATOM 2349 N N . THR B 1 47 ? 39.375 6.656 6.668 1 44.22 47 THR B N 1
ATOM 2350 C CA . THR B 1 47 ? 39.75 5.414 6 1 44.22 47 THR B CA 1
ATOM 2351 C C . THR B 1 47 ? 38.5 4.641 5.566 1 44.22 47 THR B C 1
ATOM 2353 O O . THR B 1 47 ? 37.562 4.48 6.344 1 44.22 47 THR B O 1
ATOM 2356 N N . MET B 1 48 ? 38.25 4.711 4.371 1 45.84 48 MET B N 1
ATOM 2357 C CA . MET B 1 48 ? 37.219 3.891 3.771 1 45.84 48 MET B CA 1
ATOM 2358 C C . MET B 1 48 ? 37.188 2.496 4.391 1 45.84 48 MET B C 1
ATOM 2360 O O . MET B 1 48 ? 38.25 1.871 4.555 1 45.84 48 MET B O 1
ATOM 2364 N N . ILE B 1 49 ? 36.562 2.301 5.391 1 45.12 49 ILE B N 1
ATOM 2365 C CA . ILE B 1 49 ? 36.5 0.927 5.875 1 45.12 49 ILE B CA 1
ATOM 2366 C C . ILE B 1 49 ? 36.688 -0.04 4.715 1 45.12 49 ILE B C 1
ATOM 2368 O O . ILE B 1 49 ? 36.125 0.139 3.635 1 45.12 49 ILE B O 1
ATOM 2372 N N . HIS B 1 50 ? 37.656 -0.986 4.832 1 39.22 50 HIS B N 1
ATOM 2373 C CA . HIS B 1 50 ? 38.219 -2 3.953 1 39.22 50 HIS B CA 1
ATOM 2374 C C . HIS B 1 50 ? 37.188 -2.518 2.961 1 39.22 50 HIS B C 1
ATOM 2376 O O . HIS B 1 50 ? 35.969 -2.391 3.189 1 39.22 50 HIS B O 1
ATOM 2382 N N . LYS B 1 51 ? 37.781 -3.242 1.966 1 41.16 51 LYS B N 1
ATOM 2383 C CA . LYS B 1 51 ? 37.594 -3.854 0.651 1 41.16 51 LYS B CA 1
ATOM 2384 C C . LYS B 1 51 ? 36.25 -4.578 0.545 1 41.16 51 LYS B C 1
ATOM 2386 O O . LYS B 1 51 ? 35.625 -4.582 -0.517 1 41.16 51 LYS B O 1
ATOM 2391 N N . TYR B 1 52 ? 36.062 -5.668 1.252 1 38.09 52 TYR B N 1
ATOM 2392 C CA . TYR B 1 52 ? 35.531 -6.961 0.826 1 38.09 52 TYR B CA 1
ATOM 2393 C C . TYR B 1 52 ? 34 -6.953 0.829 1 38.09 52 TYR B C 1
ATOM 2395 O O . TYR B 1 52 ? 33.375 -7.891 0.337 1 38.09 52 TYR B O 1
ATOM 2403 N N . GLU B 1 53 ? 33.25 -6.426 1.903 1 49.84 53 GLU B N 1
ATOM 2404 C CA . GLU B 1 53 ? 31.906 -7.031 1.879 1 49.84 53 GLU B CA 1
ATOM 2405 C C . GLU B 1 53 ? 30.938 -6.207 1.038 1 49.84 53 GLU B C 1
ATOM 2407 O O . GLU B 1 53 ? 30.609 -5.078 1.396 1 49.84 53 GLU B O 1
ATOM 2412 N N . GLN B 1 54 ? 30.984 -6.406 -0.2 1 55.69 54 GLN B N 1
ATOM 2413 C CA . GLN B 1 54 ? 30.25 -5.852 -1.325 1 55.69 54 GLN B CA 1
ATOM 2414 C C . GLN B 1 54 ? 28.75 -6.145 -1.197 1 55.69 54 GLN B C 1
ATOM 2416 O O . GLN B 1 54 ? 28.359 -7.25 -0.81 1 55.69 54 GLN B O 1
ATOM 2421 N N . ILE B 1 55 ? 28.016 -5 -1.125 1 67.38 55 ILE B N 1
ATOM 2422 C CA . ILE B 1 55 ? 26.578 -5.184 -1.251 1 67.38 55 ILE B CA 1
ATOM 2423 C C . ILE B 1 55 ? 26.188 -5.219 -2.727 1 67.38 55 ILE B C 1
ATOM 2425 O O . ILE B 1 55 ? 26.438 -4.262 -3.463 1 67.38 55 ILE B O 1
ATOM 2429 N N . TYR B 1 56 ? 25.688 -6.406 -3.09 1 68 56 TYR B N 1
ATOM 2430 C CA . TYR B 1 56 ? 25.234 -6.539 -4.473 1 68 56 TYR B CA 1
ATOM 2431 C C . TYR B 1 56 ? 23.984 -5.719 -4.715 1 68 56 TYR B C 1
ATOM 2433 O O . TYR B 1 56 ? 23.078 -5.68 -3.873 1 68 56 TYR B O 1
ATOM 2441 N N . PHE B 1 57 ? 24.109 -4.898 -5.695 1 76.94 57 PHE B N 1
ATOM 2442 C CA . PHE B 1 57 ? 23.016 -4.035 -6.129 1 76.94 57 PHE B CA 1
ATOM 2443 C C . PHE B 1 57 ? 22.781 -4.172 -7.629 1 76.94 57 PHE B C 1
ATOM 2445 O O . PHE B 1 57 ? 23.719 -4.383 -8.398 1 76.94 57 PHE B O 1
ATOM 2452 N N . ASN B 1 58 ? 21.547 -4.293 -8.023 1 80.44 58 ASN B N 1
ATOM 2453 C CA . ASN B 1 58 ? 21.25 -4.414 -9.453 1 80.44 58 ASN B CA 1
ATOM 2454 C C . ASN B 1 58 ? 20.078 -3.537 -9.859 1 80.44 58 ASN B C 1
ATOM 2456 O O . ASN B 1 58 ? 19.469 -2.881 -9.008 1 80.44 58 ASN B O 1
ATOM 2460 N N . THR B 1 59 ? 19.766 -3.578 -11.07 1 84.25 59 THR B N 1
ATOM 2461 C CA . THR B 1 59 ? 18.75 -2.703 -11.648 1 84.25 59 THR B CA 1
ATOM 2462 C C . THR B 1 59 ? 17.375 -3.049 -11.109 1 84.25 59 THR B C 1
ATOM 2464 O O . THR B 1 59 ? 16.531 -2.168 -10.945 1 84.25 59 THR B O 1
ATOM 2467 N N . ASP B 1 60 ? 17.141 -4.234 -10.719 1 88 60 ASP B N 1
ATOM 2468 C CA . ASP B 1 60 ? 15.852 -4.633 -10.188 1 88 60 ASP B CA 1
ATOM 2469 C C . ASP B 1 60 ? 15.602 -4.004 -8.82 1 88 60 ASP B C 1
ATOM 2471 O O . ASP B 1 60 ? 14.492 -3.566 -8.516 1 88 60 ASP B O 1
ATOM 2475 N N . ILE B 1 61 ? 16.656 -3.967 -8.055 1 90.06 61 ILE B N 1
ATOM 2476 C CA . ILE B 1 61 ? 16.562 -3.312 -6.754 1 90.06 61 ILE B CA 1
ATOM 2477 C C . ILE B 1 61 ? 16.266 -1.825 -6.945 1 90.06 61 ILE B C 1
ATOM 2479 O O . ILE B 1 61 ? 15.414 -1.26 -6.262 1 90.06 61 ILE B O 1
ATOM 2483 N N . GLU B 1 62 ? 16.953 -1.26 -7.879 1 89.88 62 GLU B N 1
ATOM 2484 C CA . GLU B 1 62 ? 16.75 0.159 -8.156 1 89.88 62 GLU B CA 1
ATOM 2485 C C . GLU B 1 62 ? 15.312 0.438 -8.57 1 89.88 62 GLU B C 1
ATOM 2487 O O . GLU B 1 62 ? 14.703 1.406 -8.102 1 89.88 62 GLU B O 1
ATOM 2492 N N . LYS B 1 63 ? 14.773 -0.371 -9.438 1 93.88 63 LYS B N 1
ATOM 2493 C CA . LYS B 1 63 ? 13.383 -0.235 -9.867 1 93.88 63 LYS B CA 1
ATOM 2494 C C . LYS B 1 63 ? 12.43 -0.352 -8.68 1 93.88 63 LYS B C 1
ATOM 2496 O O . LYS B 1 63 ? 11.469 0.416 -8.57 1 93.88 63 LYS B O 1
ATOM 2501 N N . THR B 1 64 ? 12.695 -1.28 -7.828 1 95.44 64 THR B N 1
ATOM 2502 C CA . THR B 1 64 ? 11.883 -1.475 -6.629 1 95.44 64 THR B CA 1
ATOM 2503 C C . THR B 1 64 ? 11.898 -0.224 -5.754 1 95.44 64 THR B C 1
ATOM 2505 O O . THR B 1 64 ? 10.859 0.209 -5.258 1 95.44 64 THR B O 1
ATOM 2508 N N . LEU B 1 65 ? 13.117 0.338 -5.613 1 95.75 65 LEU B N 1
ATOM 2509 C CA . LEU B 1 65 ? 13.258 1.548 -4.809 1 95.75 65 LEU B CA 1
ATOM 2510 C C . LEU B 1 65 ? 12.484 2.707 -5.43 1 95.75 65 LEU B C 1
ATOM 2512 O O . LEU B 1 65 ? 11.852 3.486 -4.715 1 95.75 65 LEU B O 1
ATOM 2516 N N . LYS B 1 66 ? 12.539 2.789 -6.719 1 96.12 66 LYS B N 1
ATOM 2517 C CA . LYS B 1 66 ? 11.812 3.854 -7.402 1 96.12 66 LYS B CA 1
ATOM 2518 C C . LYS B 1 66 ? 10.305 3.68 -7.242 1 96.12 66 LYS B C 1
ATOM 2520 O O . LYS B 1 66 ? 9.586 4.641 -6.941 1 96.12 66 LYS B O 1
ATOM 2525 N N . ALA B 1 67 ? 9.836 2.434 -7.391 1 97.62 67 ALA B N 1
ATOM 2526 C CA . ALA B 1 67 ? 8.414 2.146 -7.215 1 97.62 67 ALA B CA 1
ATOM 2527 C C . ALA B 1 67 ? 7.953 2.506 -5.805 1 97.62 67 ALA B C 1
ATOM 2529 O O . ALA B 1 67 ? 6.848 3.027 -5.617 1 97.62 67 ALA B O 1
ATOM 2530 N N . ASN B 1 68 ? 8.781 2.25 -4.848 1 96.88 68 ASN B N 1
ATOM 2531 C CA . ASN B 1 68 ? 8.469 2.58 -3.463 1 96.88 68 ASN B CA 1
ATOM 2532 C C . ASN B 1 68 ? 8.242 4.078 -3.281 1 96.88 68 ASN B C 1
ATOM 2534 O O . ASN B 1 68 ? 7.547 4.496 -2.355 1 96.88 68 ASN B O 1
ATOM 2538 N N . GLY B 1 69 ? 8.844 4.879 -4.109 1 97.75 69 GLY B N 1
ATOM 2539 C CA . GLY B 1 69 ? 8.641 6.316 -4.051 1 97.75 69 GLY B CA 1
ATOM 2540 C C . GLY B 1 69 ? 7.18 6.719 -4.129 1 97.75 69 GLY B C 1
ATOM 2541 O O . GLY B 1 69 ? 6.738 7.617 -3.412 1 97.75 69 GLY B O 1
ATOM 2542 N N . PHE B 1 70 ? 6.406 6.02 -4.938 1 97.56 70 PHE B N 1
ATOM 2543 C CA . PHE B 1 70 ? 4.984 6.324 -5.059 1 97.56 70 PHE B CA 1
ATOM 2544 C C . PHE B 1 70 ? 4.246 6 -3.764 1 97.56 70 PHE B C 1
ATOM 2546 O O . PHE B 1 70 ? 3.326 6.719 -3.369 1 97.56 70 PHE B O 1
ATOM 2553 N N . LEU B 1 71 ? 4.637 4.914 -3.111 1 97.62 71 LEU B N 1
ATOM 2554 C CA . LEU B 1 71 ? 4.008 4.539 -1.848 1 97.62 71 LEU B CA 1
ATOM 2555 C C . LEU B 1 71 ? 4.324 5.562 -0.761 1 97.62 71 LEU B C 1
ATOM 2557 O O . LEU B 1 71 ? 3.451 5.922 0.031 1 97.62 71 LEU B O 1
ATOM 2561 N N . LEU B 1 72 ? 5.57 6.02 -0.739 1 97.69 72 LEU B N 1
ATOM 2562 C CA . LEU B 1 72 ? 5.984 7.035 0.224 1 97.69 72 LEU B CA 1
ATOM 2563 C C . LEU B 1 72 ? 5.203 8.328 0.019 1 97.69 72 LEU B C 1
ATOM 2565 O O . LEU B 1 72 ? 4.754 8.945 0.987 1 97.69 72 LEU B O 1
ATOM 2569 N N . LEU B 1 73 ? 5.102 8.703 -1.237 1 97.94 73 LEU B N 1
ATOM 2570 C CA . LEU B 1 73 ? 4.391 9.938 -1.548 1 97.94 73 LEU B CA 1
ATOM 2571 C C . LEU B 1 73 ? 2.918 9.828 -1.165 1 97.94 73 LEU B C 1
ATOM 2573 O O . LEU B 1 73 ? 2.35 10.766 -0.598 1 97.94 73 LEU B O 1
ATOM 2577 N N . TYR B 1 74 ? 2.326 8.711 -1.466 1 97.75 74 TYR B N 1
ATOM 2578 C CA . TYR B 1 74 ? 0.923 8.539 -1.108 1 97.75 74 TYR B CA 1
ATOM 2579 C C . TYR B 1 74 ? 0.741 8.547 0.405 1 97.75 74 TYR B C 1
ATOM 2581 O O . TYR B 1 74 ? -0.221 9.117 0.918 1 97.75 74 TYR B O 1
ATOM 2589 N N . ASN B 1 75 ? 1.619 7.863 1.078 1 96.25 75 ASN B N 1
ATOM 2590 C CA . ASN B 1 75 ? 1.607 7.855 2.537 1 96.25 75 ASN B CA 1
ATOM 2591 C C . ASN B 1 75 ? 1.672 9.273 3.105 1 96.25 75 ASN B C 1
ATOM 2593 O O . ASN B 1 75 ? 0.941 9.602 4.039 1 96.25 75 ASN B O 1
ATOM 2597 N N . LEU B 1 76 ? 2.535 10.117 2.533 1 97.5 76 LEU B N 1
ATOM 2598 C CA . LEU B 1 76 ? 2.654 11.516 2.936 1 97.5 76 LEU B CA 1
ATOM 2599 C C . LEU B 1 76 ? 1.345 12.266 2.697 1 97.5 76 LEU B C 1
ATOM 2601 O O . LEU B 1 76 ? 0.872 12.984 3.576 1 97.5 76 LEU B O 1
ATOM 2605 N N . VAL B 1 77 ? 0.77 12.047 1.519 1 97.31 77 VAL B N 1
ATOM 2606 C CA . VAL B 1 77 ? -0.457 12.742 1.145 1 97.31 77 VAL B CA 1
ATOM 2607 C C . VAL B 1 77 ? -1.585 12.352 2.096 1 97.31 77 VAL B C 1
ATOM 2609 O O . VAL B 1 77 ? -2.195 13.211 2.734 1 97.31 77 VAL B O 1
ATOM 2612 N N . GLU B 1 78 ? -1.747 11.078 2.225 1 95.88 78 GLU B N 1
ATOM 2613 C CA . GLU B 1 78 ? -2.877 10.602 3.018 1 95.88 78 GLU B CA 1
ATOM 2614 C C . GLU B 1 78 ? -2.662 10.883 4.504 1 95.88 78 GLU B C 1
ATOM 2616 O O . GLU B 1 78 ? -3.59 11.297 5.203 1 95.88 78 GLU B O 1
ATOM 2621 N N . GLY B 1 79 ? -1.459 10.641 4.98 1 94.69 79 GLY B N 1
ATOM 2622 C CA . GLY B 1 79 ? -1.16 10.938 6.371 1 94.69 79 GLY B CA 1
ATOM 2623 C C . GLY B 1 79 ? -1.355 12.406 6.719 1 94.69 79 GLY B C 1
ATOM 2624 O O . GLY B 1 79 ? -1.918 12.727 7.77 1 94.69 79 GLY B O 1
ATOM 2625 N N . THR B 1 80 ? -0.902 13.273 5.844 1 96.19 80 THR B N 1
ATOM 2626 C CA . THR B 1 80 ? -1.027 14.711 6.07 1 96.19 80 THR B CA 1
ATOM 2627 C C . THR B 1 80 ? -2.494 15.133 6.074 1 96.19 80 THR B C 1
ATOM 2629 O O . THR B 1 80 ? -2.932 15.867 6.961 1 96.19 80 THR B O 1
ATOM 2632 N N . MET B 1 81 ? -3.26 14.633 5.125 1 95.75 81 MET B N 1
ATOM 2633 C CA . MET B 1 81 ? -4.664 15.023 5.031 1 95.75 81 MET B CA 1
ATOM 2634 C C . MET B 1 81 ? -5.453 14.516 6.23 1 95.75 81 MET B C 1
ATOM 2636 O O . MET B 1 81 ? -6.324 15.219 6.75 1 95.75 81 MET B O 1
ATOM 2640 N N . ARG B 1 82 ? -5.148 13.328 6.668 1 93.69 82 ARG B N 1
ATOM 2641 C CA . ARG B 1 82 ? -5.785 12.812 7.875 1 93.69 82 ARG B CA 1
ATOM 2642 C C . ARG B 1 82 ? -5.477 13.695 9.078 1 93.69 82 ARG B C 1
ATOM 2644 O O . ARG B 1 82 ? -6.379 14.062 9.836 1 93.69 82 ARG B O 1
ATOM 2651 N N . ARG B 1 83 ? -4.246 14.023 9.211 1 93.94 83 ARG B N 1
ATOM 2652 C CA . ARG B 1 83 ? -3.836 14.867 10.336 1 93.94 83 ARG B CA 1
ATOM 2653 C C . ARG B 1 83 ? -4.445 16.266 10.219 1 93.94 83 ARG B C 1
ATOM 2655 O O . ARG B 1 83 ? -4.762 16.891 11.234 1 93.94 83 ARG B O 1
ATOM 2662 N N . ALA B 1 84 ? -4.586 16.703 9.031 1 95.62 84 ALA B N 1
ATOM 2663 C CA . ALA B 1 84 ? -5.156 18.031 8.805 1 95.62 84 ALA B CA 1
ATOM 2664 C C . ALA B 1 84 ? -6.605 18.094 9.281 1 95.62 84 ALA B C 1
ATOM 2666 O O . ALA B 1 84 ? -7.004 19.062 9.938 1 95.62 84 ALA B O 1
ATOM 2667 N N . ILE B 1 85 ? -7.363 17.109 8.984 1 94 85 ILE B N 1
ATOM 2668 C CA . ILE B 1 85 ? -8.758 17.094 9.422 1 94 85 ILE B CA 1
ATOM 2669 C C . ILE B 1 85 ? -8.82 16.953 10.938 1 94 85 ILE B C 1
ATOM 2671 O O . ILE B 1 85 ? -9.617 17.641 11.594 1 94 85 ILE B O 1
ATOM 2675 N N . GLU B 1 86 ? -8 16.109 11.445 1 93.88 86 GLU B N 1
ATOM 2676 C CA . GLU B 1 86 ? -7.902 15.984 12.898 1 93.88 86 GLU B CA 1
ATOM 2677 C C . GLU B 1 86 ? -7.59 17.328 13.539 1 93.88 86 GLU B C 1
ATOM 2679 O O . GLU B 1 86 ? -8.148 17.672 14.586 1 93.88 86 GLU B O 1
ATOM 2684 N N . TYR B 1 87 ? -6.73 18.047 12.938 1 95 87 TYR B N 1
ATOM 2685 C CA . TYR B 1 87 ? -6.316 19.359 13.414 1 95 87 TYR B CA 1
ATOM 2686 C C . TYR B 1 87 ? -7.504 20.312 13.469 1 95 87 TYR B C 1
ATOM 2688 O O . TYR B 1 87 ? -7.625 21.109 14.398 1 95 87 TYR B O 1
ATOM 2696 N N . ILE B 1 88 ? -8.352 20.25 12.531 1 94.88 88 ILE B N 1
ATOM 2697 C CA . ILE B 1 88 ? -9.539 21.109 12.508 1 94.88 88 ILE B CA 1
ATOM 2698 C C . ILE B 1 88 ? -10.422 20.797 13.711 1 94.88 88 ILE B C 1
ATOM 2700 O O . ILE B 1 88 ? -10.828 21.703 14.438 1 94.88 88 ILE B O 1
ATOM 2704 N N . PHE B 1 89 ? -10.672 19.562 13.969 1 94 89 PHE B N 1
ATOM 2705 C CA . PHE B 1 89 ? -11.547 19.172 15.07 1 94 89 PHE B CA 1
ATOM 2706 C C . PHE B 1 89 ? -10.898 19.484 16.422 1 94 89 PHE B C 1
ATOM 2708 O O . PHE B 1 89 ? -11.578 19.922 17.344 1 94 89 PHE B O 1
ATOM 2715 N N . ASP B 1 90 ? -9.633 19.234 16.469 1 94.25 90 ASP B N 1
ATOM 2716 C CA . ASP B 1 90 ? -8.906 19.594 17.688 1 94.25 90 ASP B CA 1
ATOM 2717 C C . ASP B 1 90 ? -9.016 21.078 17.984 1 94.25 90 ASP B C 1
ATOM 2719 O O . ASP B 1 90 ? -9.156 21.484 19.141 1 94.25 90 ASP B O 1
ATOM 2723 N N . TYR B 1 91 ? -8.859 21.828 16.953 1 95.19 91 TYR B N 1
ATOM 2724 C CA . TYR B 1 91 ? -8.961 23.281 17.094 1 95.19 91 TYR B CA 1
ATOM 2725 C C . TYR B 1 91 ? -10.328 23.688 17.625 1 95.19 91 TYR B C 1
ATOM 2727 O O . TYR B 1 91 ? -10.422 24.484 18.562 1 95.19 91 TYR B O 1
ATOM 2735 N N . LEU B 1 92 ? -11.375 23.125 17.094 1 95.38 92 LEU B N 1
ATOM 2736 C CA . LEU B 1 92 ? -12.734 23.453 17.531 1 95.38 92 LEU B CA 1
ATOM 2737 C C . LEU B 1 92 ? -12.938 23.062 18.984 1 95.38 92 LEU B C 1
ATOM 2739 O O . LEU B 1 92 ? -13.57 23.812 19.75 1 95.38 92 LEU B O 1
ATOM 2743 N N . ASP B 1 93 ? -12.438 21.984 19.312 1 94.38 93 ASP B N 1
ATOM 2744 C CA . ASP B 1 93 ? -12.555 21.5 20.672 1 94.38 93 ASP B CA 1
ATOM 2745 C C . ASP B 1 93 ? -11.781 22.391 21.641 1 94.38 93 ASP B C 1
ATOM 2747 O O . ASP B 1 93 ? -12.32 22.844 22.656 1 94.38 93 ASP B O 1
ATOM 2751 N N . THR B 1 94 ? -10.516 22.672 21.328 1 94.62 94 THR B N 1
ATOM 2752 C CA . THR B 1 94 ? -9.625 23.453 22.188 1 94.62 94 THR B CA 1
ATOM 2753 C C . THR B 1 94 ? -10.172 24.859 22.391 1 94.62 94 THR B C 1
ATOM 2755 O O . THR B 1 94 ? -10.008 25.453 23.469 1 94.62 94 THR B O 1
ATOM 2758 N N . HIS B 1 95 ? -10.805 25.391 21.406 1 95.62 95 HIS B N 1
ATOM 2759 C CA . HIS B 1 95 ? -11.328 26.75 21.469 1 95.62 95 HIS B CA 1
ATOM 2760 C C . HIS B 1 95 ? -12.781 26.75 21.938 1 95.62 95 HIS B C 1
ATOM 2762 O O . HIS B 1 95 ? -13.438 27.797 21.922 1 95.62 95 HIS B O 1
ATOM 2768 N N . GLN B 1 96 ? -13.258 25.594 22.266 1 95.75 96 GLN B N 1
ATOM 2769 C CA . GLN B 1 96 ? -14.602 25.422 22.812 1 95.75 96 GLN B CA 1
ATOM 2770 C C . GLN B 1 96 ? -15.648 26.062 21.906 1 95.75 96 GLN B C 1
ATOM 2772 O O . GLN B 1 96 ? -16.484 26.844 22.375 1 95.75 96 GLN B O 1
ATOM 2777 N N . VAL B 1 97 ? -15.508 25.797 20.641 1 96.38 97 VAL B N 1
ATOM 2778 C CA . VAL B 1 97 ? -16.453 26.328 19.656 1 96.38 97 VAL B CA 1
ATOM 2779 C C . VAL B 1 97 ? -17.781 25.594 19.781 1 96.38 97 VAL B C 1
ATOM 2781 O O . VAL B 1 97 ? -17.828 24.359 19.797 1 96.38 97 VAL B O 1
ATOM 2784 N N . ASN B 1 98 ? -18.844 26.359 19.828 1 96.62 98 ASN B N 1
ATOM 2785 C CA . ASN B 1 98 ? -20.188 25.797 19.969 1 96.62 98 ASN B CA 1
ATOM 2786 C C . ASN B 1 98 ? -20.734 25.312 18.625 1 96.62 98 ASN B C 1
ATOM 2788 O O . ASN B 1 98 ? -20.562 25.984 17.609 1 96.62 98 ASN B O 1
ATOM 2792 N N . PHE B 1 99 ? -21.359 24.109 18.641 1 96.25 99 PHE B N 1
ATOM 2793 C CA . PHE B 1 99 ? -22 23.531 17.469 1 96.25 99 PHE B CA 1
ATOM 2794 C C . PHE B 1 99 ? -22.938 24.531 16.797 1 96.25 99 PHE B C 1
ATOM 2796 O O . PHE B 1 99 ? -22.984 24.609 15.562 1 96.25 99 PHE B O 1
ATOM 2803 N N . ASP B 1 100 ? -23.594 25.312 17.578 1 96 100 ASP B N 1
ATOM 2804 C CA . ASP B 1 100 ? -24.688 26.172 17.109 1 96 100 ASP B CA 1
ATOM 2805 C C . ASP B 1 100 ? -24.156 27.297 16.219 1 96 100 ASP B C 1
ATOM 2807 O O . ASP B 1 100 ? -24.906 27.859 15.422 1 96 100 ASP B O 1
ATOM 2811 N N . VAL B 1 101 ? -22.953 27.656 16.359 1 96.94 101 VAL B N 1
ATOM 2812 C CA . VAL B 1 101 ? -22.422 28.812 15.633 1 96.94 101 VAL B CA 1
ATOM 2813 C C . VAL B 1 101 ? -21.672 28.359 14.391 1 96.94 101 VAL B C 1
ATOM 2815 O O . VAL B 1 101 ? -21.156 29.172 13.625 1 96.94 101 VAL B O 1
ATOM 2818 N N . LEU B 1 102 ? -21.547 27.031 14.148 1 96.94 102 LEU B N 1
ATOM 2819 C CA . LEU B 1 102 ? -20.812 26.484 13.016 1 96.94 102 LEU B CA 1
ATOM 2820 C C . LEU B 1 102 ? -21.562 26.719 11.711 1 96.94 102 LEU B C 1
ATOM 2822 O O . LEU B 1 102 ? -22.781 26.844 11.719 1 96.94 102 LEU B O 1
ATOM 2826 N N . ARG B 1 103 ? -20.844 26.875 10.68 1 95 103 ARG B N 1
ATOM 2827 C CA . ARG B 1 103 ? -21.469 26.922 9.359 1 95 103 ARG B CA 1
ATOM 2828 C C . ARG B 1 103 ? -22.203 25.625 9.055 1 95 103 ARG B C 1
ATOM 2830 O O . ARG B 1 103 ? -21.891 24.578 9.625 1 95 103 ARG B O 1
ATOM 2837 N N . ARG B 1 104 ? -23.078 25.609 8.094 1 92.94 104 ARG B N 1
ATOM 2838 C CA . ARG B 1 104 ? -24 24.531 7.773 1 92.94 104 ARG B CA 1
ATOM 2839 C C . ARG B 1 104 ? -23.234 23.266 7.363 1 92.94 104 ARG B C 1
ATOM 2841 O O . ARG B 1 104 ? -23.562 22.172 7.805 1 92.94 104 ARG B O 1
ATOM 2848 N N . GLU B 1 105 ? -22.234 23.391 6.559 1 90.62 105 GLU B N 1
ATOM 2849 C CA . GLU B 1 105 ? -21.469 22.266 6.035 1 90.62 105 GLU B CA 1
ATOM 2850 C C . GLU B 1 105 ? -20.828 21.453 7.164 1 90.62 105 GLU B C 1
ATOM 2852 O O . GLU B 1 105 ? -20.875 20.234 7.16 1 90.62 105 GLU B O 1
ATOM 2857 N N . LEU B 1 106 ? -20.328 22.141 8.102 1 94.06 106 LEU B N 1
ATOM 2858 C CA . LEU B 1 106 ? -19.656 21.469 9.219 1 94.06 106 LEU B CA 1
ATOM 2859 C C . LEU B 1 106 ? -20.672 20.797 10.141 1 94.06 106 LEU B C 1
ATOM 2861 O O . LEU B 1 106 ? -20.406 19.734 10.688 1 94.06 106 LEU B O 1
ATOM 2865 N N . LYS B 1 107 ? -21.812 21.484 10.289 1 94.06 107 LYS B N 1
ATOM 2866 C CA . LYS B 1 107 ? -22.875 20.875 11.07 1 94.06 107 LYS B CA 1
ATOM 2867 C C . LYS B 1 107 ? -23.312 19.531 10.469 1 94.06 107 LYS B C 1
ATOM 2869 O O . LYS B 1 107 ? -23.531 18.562 11.195 1 94.06 107 LYS B O 1
ATOM 2874 N N . ILE B 1 108 ? -23.406 19.531 9.195 1 93.19 108 ILE B N 1
ATOM 2875 C CA . ILE B 1 108 ? -23.812 18.312 8.5 1 93.19 108 ILE B CA 1
ATOM 2876 C C . ILE B 1 108 ? -22.781 17.203 8.742 1 93.19 108 ILE B C 1
ATOM 2878 O O . ILE B 1 108 ? -23.156 16.062 9.023 1 93.19 108 ILE B O 1
ATOM 2882 N N . VAL B 1 109 ? -21.531 17.531 8.688 1 92.81 109 VAL B N 1
ATOM 2883 C CA . VAL B 1 109 ? -20.469 16.562 8.914 1 92.81 109 VAL B CA 1
ATOM 2884 C C . VAL B 1 109 ? -20.609 15.953 10.312 1 92.81 109 VAL B C 1
ATOM 2886 O O . VAL B 1 109 ? -20.516 14.734 10.477 1 92.81 109 VAL B O 1
ATOM 2889 N N . ILE B 1 110 ? -20.828 16.797 11.273 1 93.12 110 ILE B N 1
ATOM 2890 C CA . ILE B 1 110 ? -20.922 16.375 12.664 1 93.12 110 ILE B CA 1
ATOM 2891 C C . ILE B 1 110 ? -22.141 15.492 12.859 1 93.12 110 ILE B C 1
ATOM 2893 O O . ILE B 1 110 ? -22.078 14.461 13.531 1 93.12 110 ILE B O 1
ATOM 2897 N N . LEU B 1 111 ? -23.203 15.867 12.289 1 93.12 111 LEU B N 1
ATOM 2898 C CA . LEU B 1 111 ? -24.438 15.086 12.406 1 93.12 111 LEU B CA 1
ATOM 2899 C C . LEU B 1 111 ? -24.266 13.727 11.734 1 93.12 111 LEU B C 1
ATOM 2901 O O . LEU B 1 111 ? -24.766 12.719 12.242 1 93.12 111 LEU B O 1
ATOM 2905 N N . LYS B 1 112 ? -23.641 13.719 10.609 1 92.5 112 LYS B N 1
ATOM 2906 C CA . LYS B 1 112 ? -23.359 12.445 9.961 1 92.5 112 LYS B CA 1
ATOM 2907 C C . LYS B 1 112 ? -22.484 11.555 10.844 1 92.5 112 LYS B C 1
ATOM 2909 O O . LYS B 1 112 ? -22.656 10.336 10.867 1 92.5 112 LYS B O 1
ATOM 2914 N N . ASN B 1 113 ? -21.516 12.18 11.492 1 90.69 113 ASN B N 1
ATOM 2915 C CA . ASN B 1 113 ? -20.688 11.43 12.43 1 90.69 113 ASN B CA 1
ATOM 2916 C C . ASN B 1 113 ? -21.531 10.797 13.539 1 90.69 113 ASN B C 1
ATOM 2918 O O . ASN B 1 113 ? -21.266 9.656 13.938 1 90.69 113 ASN B O 1
ATOM 2922 N N . ILE B 1 114 ? -22.453 11.523 13.992 1 90.5 114 ILE B N 1
ATOM 2923 C CA . ILE B 1 114 ? -23.328 11.055 15.055 1 90.5 114 ILE B CA 1
ATOM 2924 C C . ILE B 1 114 ? -24.094 9.812 14.586 1 90.5 114 ILE B C 1
ATOM 2926 O O . ILE B 1 114 ? -24.234 8.852 15.344 1 90.5 114 ILE B O 1
ATOM 2930 N N . GLN B 1 115 ? -24.5 9.828 13.352 1 91.25 115 GLN B N 1
ATOM 2931 C CA . GLN B 1 115 ? -25.266 8.727 12.789 1 91.25 115 GLN B CA 1
ATOM 2932 C C . GLN B 1 115 ? -24.469 7.426 12.805 1 91.25 115 GLN B C 1
ATOM 2934 O O . GLN B 1 115 ? -25.031 6.336 12.859 1 91.25 115 GLN B O 1
ATOM 2939 N N . LYS B 1 116 ? -23.234 7.594 12.852 1 90.62 116 LYS B N 1
ATOM 2940 C CA . LYS B 1 116 ? -22.359 6.43 12.75 1 90.62 116 LYS B CA 1
ATOM 2941 C C . LYS B 1 116 ? -21.984 5.906 14.133 1 90.62 116 LYS B C 1
ATOM 2943 O O . LYS B 1 116 ? -21.234 4.934 14.242 1 90.62 116 LYS B O 1
ATOM 2948 N N . ARG B 1 117 ? -22.453 6.516 15.133 1 91.56 117 ARG B N 1
ATOM 2949 C CA . ARG B 1 117 ? -22.031 6.168 16.484 1 91.56 117 ARG B CA 1
ATOM 2950 C C . ARG B 1 117 ? -23.219 5.648 17.312 1 91.56 117 ARG B C 1
ATOM 2952 O O . ARG B 1 117 ? -24.359 5.969 17.016 1 91.56 117 ARG B O 1
ATOM 2959 N N . SER B 1 118 ? -22.828 4.879 18.25 1 91.44 118 SER B N 1
ATOM 2960 C CA . SER B 1 118 ? -23.828 4.398 19.188 1 91.44 118 SER B CA 1
ATOM 2961 C C . SER B 1 118 ? -24.312 5.52 20.094 1 91.44 118 SER B C 1
ATOM 2963 O O . SER B 1 118 ? -23.516 6.152 20.797 1 91.44 118 SER B O 1
ATOM 2965 N N . PRO B 1 119 ? -25.656 5.652 20.172 1 90.19 119 PRO B N 1
ATOM 2966 C CA . PRO B 1 119 ? -26.188 6.695 21.047 1 90.19 119 PRO B CA 1
ATOM 2967 C C . PRO B 1 119 ? -25.812 6.492 22.516 1 90.19 119 PRO B C 1
ATOM 2969 O O . PRO B 1 119 ? -25.516 7.461 23.219 1 90.19 119 PRO B O 1
ATOM 2972 N N . ALA B 1 120 ? -25.781 5.234 22.891 1 91.88 120 ALA B N 1
ATOM 2973 C CA . ALA B 1 120 ? -25.438 4.93 24.266 1 91.88 120 ALA B CA 1
ATOM 2974 C C . ALA B 1 120 ? -24 5.367 24.594 1 91.88 120 ALA B C 1
ATOM 2976 O O . ALA B 1 120 ? -23.734 5.906 25.656 1 91.88 120 ALA B O 1
ATOM 2977 N N . LYS B 1 121 ? -23.188 5.281 23.719 1 91.5 121 LYS B N 1
ATOM 2978 C CA . LYS B 1 121 ? -21.797 5.66 23.922 1 91.5 121 LYS B CA 1
ATOM 2979 C C . LYS B 1 121 ? -21.625 7.18 23.906 1 91.5 121 LYS B C 1
ATOM 2981 O O . LYS B 1 121 ? -20.812 7.723 24.656 1 91.5 121 LYS B O 1
ATOM 2986 N N . ILE B 1 122 ? -22.375 7.82 23.016 1 90.94 122 ILE B N 1
ATOM 2987 C CA . ILE B 1 122 ? -22.312 9.273 22.906 1 90.94 122 ILE B CA 1
ATOM 2988 C C . ILE B 1 122 ? -22.766 9.914 24.219 1 90.94 122 ILE B C 1
ATOM 2990 O O . ILE B 1 122 ? -22.078 10.797 24.75 1 90.94 122 ILE B O 1
ATOM 2994 N N . ILE B 1 123 ? -23.797 9.391 24.781 1 91.88 123 ILE B N 1
ATOM 2995 C CA . ILE B 1 123 ? -24.391 10 25.969 1 91.88 123 ILE B CA 1
ATOM 2996 C C . ILE B 1 123 ? -23.438 9.875 27.156 1 91.88 123 ILE B C 1
ATOM 2998 O O . ILE B 1 123 ? -23.359 10.766 28 1 91.88 123 ILE B O 1
ATOM 3002 N N . ASP B 1 124 ? -22.719 8.797 27.156 1 92.69 124 ASP B N 1
ATOM 3003 C CA . ASP B 1 124 ? -21.781 8.539 28.266 1 92.69 124 ASP B CA 1
ATOM 3004 C C . ASP B 1 124 ? -20.609 9.516 28.219 1 92.69 124 ASP B C 1
ATOM 3006 O O . ASP B 1 124 ? -19.938 9.719 29.234 1 92.69 124 ASP B O 1
ATOM 3010 N N . LYS B 1 125 ? -20.516 10.195 27.109 1 91.38 125 LYS B N 1
ATOM 3011 C CA . LYS B 1 125 ? -19.312 11 26.953 1 91.38 125 LYS B CA 1
ATOM 3012 C C . LYS B 1 125 ? -19.641 12.492 26.891 1 91.38 125 LYS B C 1
ATOM 3014 O O . LYS B 1 125 ? -18.75 13.336 26.906 1 91.38 125 LYS B O 1
ATOM 3019 N N . ILE B 1 126 ? -20.859 12.75 26.859 1 91.25 126 ILE B N 1
ATOM 3020 C CA . ILE B 1 126 ? -21.234 14.141 26.625 1 91.25 126 ILE B CA 1
ATOM 3021 C C . ILE B 1 126 ? -21.703 14.781 27.922 1 91.25 126 ILE B C 1
ATOM 3023 O O . ILE B 1 126 ? -22.469 14.188 28.672 1 91.25 126 ILE B O 1
ATOM 3027 N N . ASP B 1 127 ? -21.203 15.906 28.328 1 92.62 127 ASP B N 1
ATOM 3028 C CA . ASP B 1 127 ? -21.703 16.766 29.391 1 92.62 127 ASP B CA 1
ATOM 3029 C C . ASP B 1 127 ? -22.484 17.953 28.828 1 92.62 127 ASP B C 1
ATOM 3031 O O . ASP B 1 127 ? -23.656 18.141 29.156 1 92.62 127 ASP B O 1
ATOM 3035 N N . LYS B 1 128 ? -21.828 18.656 28.016 1 94.44 128 LYS B N 1
ATOM 3036 C CA . LYS B 1 128 ? -22.469 19.719 27.25 1 94.44 128 LYS B CA 1
ATOM 3037 C C . LYS B 1 128 ? -22.531 19.359 25.766 1 94.44 128 LYS B C 1
ATOM 3039 O O . LYS B 1 128 ? -21.531 19.484 25.047 1 94.44 128 LYS B O 1
ATOM 3044 N N . ILE B 1 129 ? -23.625 19.062 25.219 1 91.12 129 ILE B N 1
ATOM 3045 C CA . ILE B 1 129 ? -23.781 18.469 23.891 1 91.12 129 ILE B CA 1
ATOM 3046 C C . ILE B 1 129 ? -23.281 19.453 22.844 1 91.12 129 ILE B C 1
ATOM 3048 O O . ILE B 1 129 ? -22.641 19.047 21.859 1 91.12 129 ILE B O 1
ATOM 3052 N N . SER B 1 130 ? -23.625 20.766 23.016 1 93.06 130 SER B N 1
ATOM 3053 C CA . SER B 1 130 ? -23.281 21.766 22.016 1 93.06 130 SER B CA 1
ATOM 3054 C C . SER B 1 130 ? -21.781 21.875 21.812 1 93.06 130 SER B C 1
ATOM 3056 O O . SER B 1 130 ? -21.312 22.344 20.766 1 93.06 130 SER B O 1
ATOM 3058 N N . LEU B 1 131 ? -21.016 21.422 22.797 1 94 131 LEU B N 1
ATOM 3059 C CA . LEU B 1 131 ? -19.562 21.484 22.734 1 94 131 LEU B CA 1
ATOM 3060 C C . LEU B 1 131 ? -18.969 20.094 22.484 1 94 131 LEU B C 1
ATOM 3062 O O . LEU B 1 131 ? -18.156 19.922 21.578 1 94 131 LEU B O 1
ATOM 3066 N N . ASP B 1 132 ? -19.484 19.062 23.109 1 93.31 132 ASP B N 1
ATOM 3067 C CA . ASP B 1 132 ? -18.828 17.75 23.203 1 93.31 132 ASP B CA 1
ATOM 3068 C C . ASP B 1 132 ? -19.141 16.906 21.953 1 93.31 132 ASP B C 1
ATOM 3070 O O . ASP B 1 132 ? -18.344 16.031 21.594 1 93.31 132 ASP B O 1
ATOM 3074 N N . ILE B 1 133 ? -20.203 17.188 21.344 1 92.31 133 ILE B N 1
ATOM 3075 C CA . ILE B 1 133 ? -20.672 16.359 20.234 1 92.31 133 ILE B CA 1
ATOM 3076 C C . ILE B 1 133 ? -19.688 16.438 19.078 1 92.31 133 ILE B C 1
ATOM 3078 O O . ILE B 1 133 ? -19.562 15.492 18.297 1 92.31 133 ILE B O 1
ATOM 3082 N N . ILE B 1 134 ? -19.047 17.531 18.969 1 93.44 134 ILE B N 1
ATOM 3083 C CA . ILE B 1 134 ? -18.141 17.797 17.859 1 93.44 134 ILE B CA 1
ATOM 3084 C C . ILE B 1 134 ? -16.953 16.828 17.906 1 93.44 134 ILE B C 1
ATOM 3086 O O . ILE B 1 134 ? -16.688 16.125 16.938 1 93.44 134 ILE B O 1
ATOM 3090 N N . ILE B 1 135 ? -16.344 16.688 19.062 1 91.31 135 ILE B N 1
ATOM 3091 C CA . ILE B 1 135 ? -15.109 15.922 19.172 1 91.31 135 ILE B CA 1
ATOM 3092 C C . ILE B 1 135 ? -15.43 14.461 19.484 1 91.31 135 ILE B C 1
ATOM 3094 O O . ILE B 1 135 ? -14.711 13.555 19.062 1 91.31 135 ILE B O 1
ATOM 3098 N N . GLU B 1 136 ? -16.547 14.188 20.125 1 90.12 136 GLU B N 1
ATOM 3099 C CA . GLU B 1 136 ? -16.844 12.844 20.609 1 90.12 136 GLU B CA 1
ATOM 3100 C C . GLU B 1 136 ? -17.359 11.945 19.484 1 90.12 136 GLU B C 1
ATOM 3102 O O . GLU B 1 136 ? -17.297 10.719 19.578 1 90.12 136 GLU B O 1
ATOM 3107 N N . THR B 1 137 ? -17.812 12.57 18.484 1 88.5 137 THR B N 1
ATOM 3108 C CA . THR B 1 137 ? -18.406 11.773 17.406 1 88.5 137 THR B CA 1
ATOM 3109 C C . THR B 1 137 ? -17.438 11.648 16.234 1 88.5 137 THR B C 1
ATOM 3111 O O . THR B 1 137 ? -17.688 10.867 15.312 1 88.5 137 THR B O 1
ATOM 3114 N N . TRP B 1 138 ? -16.406 12.398 16.234 1 89.62 138 TRP B N 1
ATOM 3115 C CA . TRP B 1 138 ? -15.43 12.398 15.156 1 89.62 138 TRP B CA 1
ATOM 3116 C C . TRP B 1 138 ? -14.57 11.141 15.195 1 89.62 138 TRP B C 1
ATOM 3118 O O . TRP B 1 138 ? -14.172 10.688 16.281 1 89.62 138 TRP B O 1
ATOM 3128 N N . ASN B 1 139 ? -14.336 10.594 13.977 1 85.06 139 ASN B N 1
ATOM 3129 C CA . ASN B 1 139 ? -13.43 9.461 13.805 1 85.06 139 ASN B CA 1
ATOM 3130 C C . ASN B 1 139 ? -12.562 9.625 12.562 1 85.06 139 ASN B C 1
ATOM 3132 O O . ASN B 1 139 ? -13.07 9.797 11.461 1 85.06 139 ASN B O 1
ATOM 3136 N N . ASN B 1 140 ? -11.344 9.508 12.82 1 79.38 140 ASN B N 1
ATOM 3137 C CA . ASN B 1 140 ? -10.352 9.719 11.766 1 79.38 140 ASN B CA 1
ATOM 3138 C C . ASN B 1 140 ? -10.516 8.719 10.633 1 79.38 140 ASN B C 1
ATOM 3140 O O . ASN B 1 140 ? -10.227 9.023 9.477 1 79.38 140 ASN B O 1
ATOM 3144 N N . ASP B 1 141 ? -10.977 7.66 10.914 1 77.88 141 ASP B N 1
ATOM 3145 C CA . ASP B 1 141 ? -11.094 6.59 9.922 1 77.88 141 ASP B CA 1
ATOM 3146 C C . ASP B 1 141 ? -12.242 6.859 8.953 1 77.88 141 ASP B C 1
ATOM 3148 O O . ASP B 1 141 ? -12.305 6.277 7.871 1 77.88 141 ASP B O 1
ATOM 3152 N N . ASP B 1 142 ? -13.055 7.754 9.344 1 78.38 142 ASP B N 1
ATOM 3153 C CA . ASP B 1 142 ? -14.25 8.016 8.547 1 78.38 142 ASP B CA 1
ATOM 3154 C C . ASP B 1 142 ? -13.961 9.023 7.438 1 78.38 142 ASP B C 1
ATOM 3156 O O . ASP B 1 142 ? -14.75 9.164 6.5 1 78.38 142 ASP B O 1
ATOM 3160 N N . VAL B 1 143 ? -12.891 9.703 7.566 1 75.31 143 VAL B N 1
ATOM 3161 C CA . VAL B 1 143 ? -12.703 10.852 6.688 1 75.31 143 VAL B CA 1
ATOM 3162 C C . VAL B 1 143 ? -12.203 10.391 5.324 1 75.31 143 VAL B C 1
ATOM 3164 O O . VAL B 1 143 ? -12.695 10.828 4.289 1 75.31 143 VAL B O 1
ATOM 3167 N N . PHE B 1 144 ? -11.227 9.5 5.418 1 77.12 144 PHE B N 1
ATOM 3168 C CA . PHE B 1 144 ? -10.703 9.016 4.148 1 77.12 144 PHE B CA 1
ATOM 3169 C C . PHE B 1 144 ? -10.805 7.5 4.059 1 77.12 144 PHE B C 1
ATOM 3171 O O . PHE B 1 144 ? -10.516 6.797 5.027 1 77.12 144 PHE B O 1
ATOM 3178 N N . SER B 1 145 ? -11.508 6.941 3.127 1 72.62 145 SER B N 1
ATOM 3179 C CA . SER B 1 145 ? -11.617 5.508 2.895 1 72.62 145 SER B CA 1
ATOM 3180 C C . SER B 1 145 ? -10.516 5.012 1.965 1 72.62 145 SER B C 1
ATOM 3182 O O . SER B 1 145 ? -10.656 3.963 1.331 1 72.62 145 SER B O 1
ATOM 3184 N N . GLY B 1 146 ? -9.531 5.852 1.886 1 76.75 146 GLY B N 1
ATOM 3185 C CA . GLY B 1 146 ? -8.516 5.473 0.914 1 76.75 146 GLY B CA 1
ATOM 3186 C C . GLY B 1 146 ? -8.719 6.117 -0.443 1 76.75 146 GLY B C 1
ATOM 3187 O O . GLY B 1 146 ? -9.688 6.848 -0.649 1 76.75 146 GLY B O 1
ATOM 3188 N N . ASN B 1 147 ? -7.789 6.215 -1.262 1 87.94 147 ASN B N 1
ATOM 3189 C CA . ASN B 1 147 ? -7.809 6.691 -2.641 1 87.94 147 ASN B CA 1
ATOM 3190 C C . ASN B 1 147 ? -7.832 8.219 -2.707 1 87.94 147 ASN B C 1
ATOM 3192 O O . ASN B 1 147 ? -8.688 8.797 -3.373 1 87.94 147 ASN B O 1
ATOM 3196 N N . ILE B 1 148 ? -6.992 8.812 -2.051 1 93.62 148 ILE B N 1
ATOM 3197 C CA . ILE B 1 148 ? -6.906 10.273 -1.997 1 93.62 148 ILE B CA 1
ATOM 3198 C C . ILE B 1 148 ? -6.156 10.789 -3.223 1 93.62 148 ILE B C 1
ATOM 3200 O O . ILE B 1 148 ? -5.047 10.336 -3.518 1 93.62 148 ILE B O 1
ATOM 3204 N N . ASP B 1 149 ? -6.816 11.625 -4.004 1 95.69 149 ASP B N 1
ATOM 3205 C CA . ASP B 1 149 ? -6.219 12.438 -5.059 1 95.69 149 ASP B CA 1
ATOM 3206 C C . ASP B 1 149 ? -6.676 13.891 -4.957 1 95.69 149 ASP B C 1
ATOM 3208 O O . ASP B 1 149 ? -7.289 14.281 -3.961 1 95.69 149 ASP B O 1
ATOM 3212 N N . ALA B 1 150 ? -6.352 14.703 -5.922 1 95.75 150 ALA B N 1
ATOM 3213 C CA . ALA B 1 150 ? -6.684 16.125 -5.859 1 95.75 150 ALA B CA 1
ATOM 3214 C C . ALA B 1 150 ? -8.195 16.328 -5.82 1 95.75 150 ALA B C 1
ATOM 3216 O O . ALA B 1 150 ? -8.688 17.234 -5.133 1 95.75 150 ALA B O 1
ATOM 3217 N N . LYS B 1 151 ? -8.914 15.508 -6.543 1 95.56 151 LYS B N 1
ATOM 3218 C CA . LYS B 1 151 ? -10.375 15.602 -6.555 1 95.56 151 LYS B CA 1
ATOM 3219 C C . LYS B 1 151 ? -10.953 15.312 -5.176 1 95.56 151 LYS B C 1
ATOM 3221 O O . LYS B 1 151 ? -11.828 16.047 -4.699 1 95.56 151 LYS B O 1
ATOM 3226 N N . LYS B 1 152 ? -10.523 14.25 -4.555 1 95.44 152 LYS B N 1
ATOM 3227 C CA . LYS B 1 152 ? -11 13.906 -3.217 1 95.44 152 LYS B CA 1
ATOM 3228 C C . LYS B 1 152 ? -10.68 15.023 -2.221 1 95.44 152 LYS B C 1
ATOM 3230 O O . LYS B 1 152 ? -11.492 15.336 -1.352 1 95.44 152 LYS B O 1
ATOM 3235 N N . ILE B 1 153 ? -9.508 15.633 -2.314 1 96.06 153 ILE B N 1
ATOM 3236 C CA . ILE B 1 153 ? -9.125 16.719 -1.421 1 96.06 153 ILE B CA 1
ATOM 3237 C C . ILE B 1 153 ? -10.039 17.922 -1.643 1 96.06 153 ILE B C 1
ATOM 3239 O O . ILE B 1 153 ? -10.477 18.562 -0.683 1 96.06 153 ILE B O 1
ATOM 3243 N N . LYS B 1 154 ? -10.32 18.172 -2.863 1 96.12 154 LYS B N 1
ATOM 3244 C CA . LYS B 1 154 ? -11.25 19.25 -3.186 1 96.12 154 LYS B CA 1
ATOM 3245 C C . LYS B 1 154 ? -12.625 18.984 -2.584 1 96.12 154 LYS B C 1
ATOM 3247 O O . LYS B 1 154 ? -13.242 19.891 -2.02 1 96.12 154 LYS B O 1
ATOM 3252 N N . ASP B 1 155 ? -13.094 17.781 -2.725 1 94.94 155 ASP B N 1
ATOM 3253 C CA . ASP B 1 155 ? -14.383 17.391 -2.164 1 94.94 155 ASP B CA 1
ATOM 3254 C C . ASP B 1 155 ? -14.398 17.578 -0.648 1 94.94 155 ASP B C 1
ATOM 3256 O O . ASP B 1 155 ? -15.367 18.109 -0.093 1 94.94 155 ASP B O 1
ATOM 3260 N N . VAL B 1 156 ? -13.367 17.156 -0.043 1 93.81 156 VAL B N 1
ATOM 3261 C CA . VAL B 1 156 ? -13.258 17.266 1.407 1 93.81 156 VAL B CA 1
ATOM 3262 C C . VAL B 1 156 ? -13.188 18.75 1.802 1 93.81 156 VAL B C 1
ATOM 3264 O O . VAL B 1 156 ? -13.828 19.156 2.768 1 93.81 156 VAL B O 1
ATOM 3267 N N . ALA B 1 157 ? -12.406 19.484 1.036 1 95.5 157 ALA B N 1
ATOM 3268 C CA . ALA B 1 157 ? -12.305 20.922 1.288 1 95.5 157 ALA B CA 1
ATOM 3269 C C . ALA B 1 157 ? -13.672 21.594 1.208 1 95.5 157 ALA B C 1
ATOM 3271 O O . ALA B 1 157 ? -14.008 22.422 2.053 1 95.5 157 ALA B O 1
ATOM 3272 N N . GLN B 1 158 ? -14.406 21.188 0.283 1 94.62 158 GLN B N 1
ATOM 3273 C CA . GLN B 1 158 ? -15.75 21.719 0.122 1 94.62 158 GLN B CA 1
ATOM 3274 C C . GLN B 1 158 ? -16.641 21.328 1.29 1 94.62 158 GLN B C 1
ATOM 3276 O O . GLN B 1 158 ? -17.422 22.141 1.793 1 94.62 158 GLN B O 1
ATOM 3281 N N . THR B 1 159 ? -16.516 20.141 1.682 1 92.19 159 THR B N 1
ATOM 3282 C CA . THR B 1 159 ? -17.312 19.609 2.775 1 92.19 159 THR B CA 1
ATOM 3283 C C . THR B 1 159 ? -17.031 20.344 4.078 1 92.19 159 THR B C 1
ATOM 3285 O O . THR B 1 159 ? -17.938 20.719 4.809 1 92.19 159 THR B O 1
ATOM 3288 N N . TYR B 1 160 ? -15.82 20.688 4.297 1 92.81 160 TYR B N 1
ATOM 3289 C CA . TYR B 1 160 ? -15.422 21.281 5.574 1 92.81 160 TYR B CA 1
ATOM 3290 C C . TYR B 1 160 ? -15.383 22.797 5.492 1 92.81 160 TYR B C 1
ATOM 3292 O O . TYR B 1 160 ? -15.414 23.484 6.516 1 92.81 160 TYR B O 1
ATOM 3300 N N . GLY B 1 161 ? -15.18 23.281 4.285 1 93.69 161 GLY B N 1
ATOM 3301 C CA . GLY B 1 161 ? -15.312 24.719 4.082 1 93.69 161 GLY B CA 1
ATOM 3302 C C . GLY B 1 161 ? -13.984 25.406 3.869 1 93.69 161 GLY B C 1
ATOM 3303 O O . GLY B 1 161 ? -13.945 26.641 3.719 1 93.69 161 GLY B O 1
ATOM 3304 N N . PHE B 1 162 ? -12.867 24.688 3.887 1 95.38 162 PHE B N 1
ATOM 3305 C CA . PHE B 1 162 ? -11.594 25.359 3.639 1 95.38 162 PHE B CA 1
ATOM 3306 C C . PHE B 1 162 ? -11.266 25.359 2.15 1 95.38 162 PHE B C 1
ATOM 3308 O O . PHE B 1 162 ? -11.875 24.625 1.373 1 95.38 162 PHE B O 1
ATOM 3315 N N . SER B 1 163 ? -10.328 26.203 1.755 1 96.81 163 SER B N 1
ATOM 3316 C CA . SER B 1 163 ? -9.969 26.344 0.348 1 96.81 163 SER B CA 1
ATOM 3317 C C . SER B 1 163 ? -9.039 25.219 -0.095 1 96.81 163 SER B C 1
ATOM 3319 O O . SER B 1 163 ? -8.117 24.828 0.635 1 96.81 163 SER B O 1
ATOM 3321 N N . SER B 1 164 ? -9.305 24.672 -1.275 1 96.19 164 SER B N 1
ATOM 3322 C CA . SER B 1 164 ? -8.406 23.703 -1.881 1 96.19 164 SER B CA 1
ATOM 3323 C C . SER B 1 164 ? -7.578 24.328 -2.996 1 96.19 164 SER B C 1
ATOM 3325 O O . SER B 1 164 ? -6.922 23.625 -3.768 1 96.19 164 SER B O 1
ATOM 3327 N N . LYS B 1 165 ? -7.648 25.625 -3.084 1 95.56 165 LYS B N 1
ATOM 3328 C CA . LYS B 1 165 ? -6.934 26.312 -4.152 1 95.56 165 LYS B CA 1
ATOM 3329 C C . LYS B 1 165 ? -5.43 26.297 -3.908 1 95.56 165 LYS B C 1
ATOM 3331 O O . LYS B 1 165 ? -4.973 26.578 -2.797 1 95.56 165 LYS B O 1
ATOM 3336 N N . VAL B 1 166 ? -4.742 25.922 -4.895 1 95.38 166 VAL B N 1
ATOM 3337 C CA . VAL B 1 166 ? -3.283 25.922 -4.863 1 95.38 166 VAL B CA 1
ATOM 3338 C C . VAL B 1 166 ? -2.736 26.547 -6.145 1 95.38 166 VAL B C 1
ATOM 3340 O O . VAL B 1 166 ? -3.473 26.719 -7.113 1 95.38 166 VAL B O 1
ATOM 3343 N N . SER B 1 167 ? -1.472 26.953 -6.129 1 92.25 167 SER B N 1
ATOM 3344 C CA . SER B 1 167 ? -0.824 27.516 -7.309 1 92.25 167 SER B CA 1
ATOM 3345 C C . SER B 1 167 ? -0.688 26.469 -8.414 1 92.25 167 SER B C 1
ATOM 3347 O O . SER B 1 167 ? 0.095 25.516 -8.289 1 92.25 167 SER B O 1
ATOM 3349 N N . PRO B 1 168 ? -1.383 26.609 -9.523 1 87.75 168 PRO B N 1
ATOM 3350 C CA . PRO B 1 168 ? -1.349 25.594 -10.586 1 87.75 168 PRO B CA 1
ATOM 3351 C C . PRO B 1 168 ? 0.046 25.406 -11.18 1 87.75 168 PRO B C 1
ATOM 3353 O O . PRO B 1 168 ? 0.434 24.281 -11.508 1 87.75 168 PRO B O 1
ATOM 3356 N N . ARG B 1 169 ? 0.749 26.516 -11.312 1 86.88 169 ARG B N 1
ATOM 3357 C CA . ARG B 1 169 ? 2.072 26.469 -11.922 1 86.88 169 ARG B CA 1
ATOM 3358 C C . ARG B 1 169 ? 3.045 25.672 -11.055 1 86.88 169 ARG B C 1
ATOM 3360 O O . ARG B 1 169 ? 3.834 24.875 -11.57 1 86.88 169 ARG B O 1
ATOM 3367 N N . ARG B 1 170 ? 2.908 25.766 -9.812 1 86.19 170 ARG B N 1
ATOM 3368 C CA . ARG B 1 170 ? 3.875 25.156 -8.906 1 86.19 170 ARG B CA 1
ATOM 3369 C C . ARG B 1 170 ? 3.504 23.719 -8.586 1 86.19 170 ARG B C 1
ATOM 3371 O O . ARG B 1 170 ? 4.34 22.953 -8.109 1 86.19 170 ARG B O 1
ATOM 3378 N N . THR B 1 171 ? 2.264 23.328 -8.859 1 87.44 171 THR B N 1
ATOM 3379 C CA . THR B 1 171 ? 1.791 22 -8.453 1 87.44 171 THR B CA 1
ATOM 3380 C C . THR B 1 171 ? 1.398 21.172 -9.672 1 87.44 171 THR B C 1
ATOM 3382 O O . THR B 1 171 ? 0.914 20.047 -9.531 1 87.44 171 THR B O 1
ATOM 3385 N N . GLN B 1 172 ? 1.627 21.703 -10.875 1 85.31 172 GLN B N 1
ATOM 3386 C CA . GLN B 1 172 ? 1.239 21.031 -12.109 1 85.31 172 GLN B CA 1
ATOM 3387 C C . GLN B 1 172 ? -0.22 20.594 -12.062 1 85.31 172 GLN B C 1
ATOM 3389 O O . GLN B 1 172 ? -0.526 19.422 -12.289 1 85.31 172 GLN B O 1
ATOM 3394 N N . ASN B 1 173 ? -1.029 21.531 -11.68 1 82.31 173 ASN B N 1
ATOM 3395 C CA . ASN B 1 173 ? -2.475 21.344 -11.602 1 82.31 173 ASN B CA 1
ATOM 3396 C C . ASN B 1 173 ? -2.84 20.125 -10.766 1 82.31 173 ASN B C 1
ATOM 3398 O O . ASN B 1 173 ? -3.846 19.469 -11.031 1 82.31 173 ASN B O 1
ATOM 3402 N N . SER B 1 174 ? -1.926 19.641 -9.93 1 86.19 174 SER B N 1
ATOM 3403 C CA . SER B 1 174 ? -2.154 18.594 -8.953 1 86.19 174 SER B CA 1
ATOM 3404 C C . SER B 1 174 ? -2.359 17.234 -9.641 1 86.19 174 SER B C 1
ATOM 3406 O O . SER B 1 174 ? -2.959 16.328 -9.062 1 86.19 174 SER B O 1
ATOM 3408 N N . GLU B 1 175 ? -1.934 17.125 -10.797 1 90.06 175 GLU B N 1
ATOM 3409 C CA . GLU B 1 175 ? -2.121 15.906 -11.586 1 90.06 175 GLU B CA 1
ATOM 3410 C C . GLU B 1 175 ? -1.312 14.75 -11.016 1 90.06 175 GLU B C 1
ATOM 3412 O O . GLU B 1 175 ? -1.699 13.586 -11.156 1 90.06 175 GLU B O 1
ATOM 3417 N N . ASP B 1 176 ? -0.265 15.094 -10.312 1 95.88 176 ASP B N 1
ATOM 3418 C CA . ASP B 1 176 ? 0.621 14.078 -9.766 1 95.88 176 ASP B CA 1
ATOM 3419 C C . ASP B 1 176 ? -0.122 13.18 -8.773 1 95.88 176 ASP B C 1
ATOM 3421 O O . ASP B 1 176 ? 0.169 11.992 -8.664 1 95.88 176 ASP B O 1
ATOM 3425 N N . LEU B 1 177 ? -1.086 13.766 -8.117 1 97.12 177 LEU B N 1
ATOM 3426 C CA . LEU B 1 177 ? -1.765 13.039 -7.051 1 97.12 177 LEU B CA 1
ATOM 3427 C C . LEU B 1 177 ? -2.562 11.867 -7.609 1 97.12 177 LEU B C 1
ATOM 3429 O O . LEU B 1 177 ? -2.689 10.828 -6.957 1 97.12 177 LEU B O 1
ATOM 3433 N N . LEU B 1 178 ? -3.084 12.086 -8.812 1 96.88 178 LEU B N 1
ATOM 3434 C CA . LEU B 1 178 ? -3.82 11.008 -9.453 1 96.88 178 LEU B CA 1
ATOM 3435 C C . LEU B 1 178 ? -2.895 9.844 -9.789 1 96.88 178 LEU B C 1
ATOM 3437 O O . LEU B 1 178 ? -3.215 8.688 -9.5 1 96.88 178 LEU B O 1
ATOM 3441 N N . SER B 1 179 ? -1.782 10.133 -10.391 1 95.94 179 SER B N 1
ATOM 3442 C CA . SER B 1 179 ? -0.813 9.102 -10.758 1 95.94 179 SER B CA 1
ATOM 3443 C C . SER B 1 179 ? -0.271 8.391 -9.516 1 95.94 179 SER B C 1
ATOM 3445 O O . SER B 1 179 ? -0.109 7.172 -9.523 1 95.94 179 SER B O 1
ATOM 3447 N N . ILE B 1 180 ? -0.005 9.125 -8.461 1 97.56 180 ILE B N 1
ATOM 3448 C CA . ILE B 1 180 ? 0.499 8.578 -7.203 1 97.56 180 ILE B CA 1
ATOM 3449 C C . ILE B 1 180 ? -0.517 7.594 -6.625 1 97.56 180 ILE B C 1
ATOM 3451 O O . ILE B 1 180 ? -0.162 6.477 -6.25 1 97.56 180 ILE B O 1
ATOM 3455 N N . LYS B 1 181 ? -1.74 8.008 -6.617 1 97.06 181 LYS B N 1
ATOM 3456 C CA . LYS B 1 181 ? -2.807 7.152 -6.109 1 97.06 181 LYS B CA 1
ATOM 3457 C C . LYS B 1 181 ? -2.916 5.871 -6.926 1 97.06 181 LYS B C 1
ATOM 3459 O O . LYS B 1 181 ? -3.004 4.773 -6.367 1 97.06 181 LYS B O 1
ATOM 3464 N N . ASN B 1 182 ? -2.863 6 -8.211 1 96.56 182 ASN B N 1
ATOM 3465 C CA . ASN B 1 182 ? -3.014 4.84 -9.078 1 96.56 182 ASN B CA 1
ATOM 3466 C C . ASN B 1 182 ? -1.862 3.852 -8.906 1 96.56 182 ASN B C 1
ATOM 3468 O O . ASN B 1 182 ? -2.084 2.643 -8.805 1 96.56 182 ASN B O 1
ATOM 3472 N N . HIS B 1 183 ? -0.664 4.355 -8.891 1 96.62 183 HIS B N 1
ATOM 3473 C CA . HIS B 1 183 ? 0.49 3.484 -8.703 1 96.62 183 HIS B CA 1
ATOM 3474 C C . HIS B 1 183 ? 0.477 2.844 -7.316 1 96.62 183 HIS B C 1
ATOM 3476 O O . HIS B 1 183 ? 0.826 1.67 -7.168 1 96.62 183 HIS B O 1
ATOM 3482 N N . ARG B 1 184 ? 0.103 3.635 -6.305 1 96.62 184 ARG B N 1
ATOM 3483 C CA . ARG B 1 184 ? -0.016 3.066 -4.965 1 96.62 184 ARG B CA 1
ATOM 3484 C C . ARG B 1 184 ? -1.021 1.92 -4.945 1 96.62 184 ARG B C 1
ATOM 3486 O O . ARG B 1 184 ? -0.765 0.876 -4.34 1 96.62 184 ARG B O 1
ATOM 3493 N N . ASN B 1 185 ? -2.182 2.053 -5.625 1 93.12 185 ASN B N 1
ATOM 3494 C CA . ASN B 1 185 ? -3.193 1.004 -5.688 1 93.12 185 ASN B CA 1
ATOM 3495 C C . ASN B 1 185 ? -2.662 -0.246 -6.383 1 93.12 185 ASN B C 1
ATOM 3497 O O . ASN B 1 185 ? -2.873 -1.363 -5.906 1 93.12 185 ASN B O 1
ATOM 3501 N N . ASP B 1 186 ? -1.969 0.006 -7.453 1 94 186 ASP B N 1
ATOM 3502 C CA . ASP B 1 186 ? -1.403 -1.104 -8.211 1 94 186 ASP B CA 1
ATOM 3503 C C . ASP B 1 186 ? -0.404 -1.894 -7.371 1 94 186 ASP B C 1
ATOM 3505 O O . ASP B 1 186 ? -0.389 -3.125 -7.41 1 94 186 ASP B O 1
ATOM 3509 N N . LEU B 1 187 ? 0.399 -1.189 -6.598 1 94.38 187 LEU B N 1
ATOM 3510 C CA . LEU B 1 187 ? 1.459 -1.799 -5.801 1 94.38 187 LEU B CA 1
ATOM 3511 C C . LEU B 1 187 ? 0.887 -2.465 -4.555 1 94.38 187 LEU B C 1
ATOM 3513 O O . LEU B 1 187 ? 1.229 -3.609 -4.242 1 94.38 187 LEU B O 1
ATOM 3517 N N . ALA B 1 188 ? -0.019 -1.76 -3.938 1 91.5 188 ALA B N 1
ATOM 3518 C CA . ALA B 1 188 ? -0.515 -2.197 -2.635 1 91.5 188 ALA B CA 1
ATOM 3519 C C . ALA B 1 188 ? -1.451 -3.395 -2.777 1 91.5 188 ALA B C 1
ATOM 3521 O O . ALA B 1 188 ? -1.659 -4.145 -1.822 1 91.5 188 ALA B O 1
ATOM 3522 N N . HIS B 1 189 ? -1.916 -3.631 -4 1 87.38 189 HIS B N 1
ATOM 3523 C CA . HIS B 1 189 ? -2.859 -4.727 -4.195 1 87.38 189 HIS B CA 1
ATOM 3524 C C . HIS B 1 189 ? -2.297 -5.777 -5.145 1 87.38 189 HIS B C 1
ATOM 3526 O O . HIS B 1 189 ? -3.045 -6.594 -5.688 1 87.38 189 HIS B O 1
ATOM 3532 N N . GLY B 1 190 ? -1.061 -5.629 -5.457 1 86.25 190 GLY B N 1
ATOM 3533 C CA . GLY B 1 190 ? -0.384 -6.672 -6.211 1 86.25 190 GLY B CA 1
ATOM 3534 C C . GLY B 1 190 ? -0.817 -6.734 -7.664 1 86.25 190 GLY B C 1
ATOM 3535 O O . GLY B 1 190 ? -0.673 -7.77 -8.312 1 86.25 190 GLY B O 1
ATOM 3536 N N . LEU B 1 191 ? -1.446 -5.746 -8.156 1 89.12 191 LEU B N 1
ATOM 3537 C CA . LEU B 1 191 ? -1.872 -5.711 -9.555 1 89.12 191 LEU B CA 1
ATOM 3538 C C . LEU B 1 191 ? -0.672 -5.57 -10.484 1 89.12 191 LEU B C 1
ATOM 3540 O O . LEU B 1 191 ? -0.662 -6.137 -11.578 1 89.12 191 LEU B O 1
ATOM 3544 N N . LYS B 1 192 ? 0.316 -4.824 -10.008 1 93.12 192 LYS B N 1
ATOM 3545 C CA . LYS B 1 192 ? 1.591 -4.672 -10.703 1 93.12 192 LYS B CA 1
ATOM 3546 C C . LYS B 1 192 ? 2.766 -4.871 -9.75 1 93.12 192 LYS B C 1
ATOM 3548 O O . LYS B 1 192 ? 2.658 -4.586 -8.555 1 93.12 192 LYS B O 1
ATOM 3553 N N . SER B 1 193 ? 3.844 -5.348 -10.344 1 94 193 SER B N 1
ATOM 3554 C CA . SER B 1 193 ? 5.035 -5.559 -9.531 1 94 193 SER B CA 1
ATOM 3555 C C . SER B 1 193 ? 5.809 -4.258 -9.336 1 94 193 SER B C 1
ATOM 3557 O O . SER B 1 193 ? 5.617 -3.299 -10.086 1 94 193 SER B O 1
ATOM 3559 N N . PHE B 1 194 ? 6.656 -4.195 -8.367 1 95.56 194 PHE B N 1
ATOM 3560 C CA . PHE B 1 194 ? 7.508 -3.033 -8.125 1 95.56 194 PHE B CA 1
ATOM 3561 C C . PHE B 1 194 ? 8.43 -2.785 -9.312 1 95.56 194 PHE B C 1
ATOM 3563 O O . PHE B 1 194 ? 8.625 -1.639 -9.719 1 95.56 194 PHE B O 1
ATOM 3570 N N . ASN B 1 195 ? 8.922 -3.861 -9.891 1 93.69 195 ASN B N 1
ATOM 3571 C CA . ASN B 1 195 ? 9.797 -3.746 -11.055 1 93.69 195 ASN B CA 1
ATOM 3572 C C . ASN B 1 195 ? 9.07 -3.117 -12.242 1 93.69 195 ASN B C 1
ATOM 3574 O O . ASN B 1 195 ? 9.625 -2.258 -12.93 1 93.69 195 ASN B O 1
ATOM 3578 N N . ASP B 1 196 ? 7.832 -3.504 -12.414 1 93.44 196 ASP B N 1
ATOM 3579 C CA . ASP B 1 196 ? 7.051 -2.99 -13.539 1 93.44 196 ASP B CA 1
ATOM 3580 C C . ASP B 1 196 ? 6.816 -1.487 -13.398 1 93.44 196 ASP B C 1
ATOM 3582 O O . ASP B 1 196 ? 6.965 -0.739 -14.367 1 93.44 196 ASP B O 1
ATOM 3586 N N . ILE B 1 197 ? 6.527 -1.073 -12.266 1 94.75 197 ILE B N 1
ATOM 3587 C CA . ILE B 1 197 ? 6.219 0.334 -12.031 1 94.75 197 ILE B CA 1
ATOM 3588 C C . ILE B 1 197 ? 7.512 1.147 -12.016 1 94.75 197 ILE B C 1
ATOM 3590 O O . ILE B 1 197 ? 7.582 2.229 -12.602 1 94.75 197 ILE B O 1
ATOM 3594 N N . GLY B 1 198 ? 8.516 0.635 -11.406 1 94.62 198 GLY B N 1
ATOM 3595 C CA . GLY B 1 198 ? 9.789 1.337 -11.266 1 94.62 198 GLY B CA 1
ATOM 3596 C C . GLY B 1 198 ? 10.508 1.517 -12.594 1 94.62 198 GLY B C 1
ATOM 3597 O O . GLY B 1 198 ? 11.32 2.432 -12.742 1 94.62 198 GLY B O 1
ATOM 3598 N N . ARG B 1 199 ? 10.242 0.655 -13.531 1 92.88 199 ARG B N 1
ATOM 3599 C CA . ARG B 1 199 ? 10.906 0.708 -14.836 1 92.88 199 ARG B CA 1
ATOM 3600 C C . ARG B 1 199 ? 10.43 1.91 -15.641 1 92.88 199 ARG B C 1
ATOM 3602 O O . ARG B 1 199 ? 11.18 2.445 -16.469 1 92.88 199 ARG B O 1
ATOM 3609 N N . ASP B 1 200 ? 9.289 2.408 -15.383 1 91.31 200 ASP B N 1
ATOM 3610 C CA . ASP B 1 200 ? 8.641 3.406 -16.219 1 91.31 200 ASP B CA 1
ATOM 3611 C C . ASP B 1 200 ? 8.867 4.816 -15.68 1 91.31 200 ASP B C 1
ATOM 3613 O O . ASP B 1 200 ? 8.297 5.781 -16.188 1 91.31 200 ASP B O 1
ATOM 3617 N N . THR B 1 201 ? 9.664 4.93 -14.617 1 90.06 201 THR B N 1
ATOM 3618 C CA . THR B 1 201 ? 9.883 6.242 -14.023 1 90.06 201 THR B CA 1
ATOM 3619 C C . THR B 1 201 ? 11.344 6.414 -13.609 1 90.06 201 THR B C 1
ATOM 3621 O O . THR B 1 201 ? 11.969 5.469 -13.125 1 90.06 201 THR B O 1
ATOM 3624 N N . THR B 1 202 ? 11.867 7.57 -13.82 1 93.19 202 THR B N 1
ATOM 3625 C CA . THR B 1 202 ? 13.234 7.852 -13.398 1 93.19 202 THR B CA 1
ATOM 3626 C C . THR B 1 202 ? 13.258 8.5 -12.023 1 93.19 202 THR B C 1
ATOM 3628 O O . THR B 1 202 ? 12.266 9.094 -11.594 1 93.19 202 THR B O 1
ATOM 3631 N N . ALA B 1 203 ? 14.422 8.43 -11.383 1 93.25 203 ALA B N 1
ATOM 3632 C CA . ALA B 1 203 ? 14.586 9.055 -10.07 1 93.25 203 ALA B CA 1
ATOM 3633 C C . ALA B 1 203 ? 14.445 10.57 -10.164 1 93.25 203 ALA B C 1
ATOM 3635 O O . ALA B 1 203 ? 13.922 11.211 -9.25 1 93.25 203 ALA B O 1
ATOM 3636 N N . ARG B 1 204 ? 14.914 11.164 -11.25 1 93.06 204 ARG B N 1
ATOM 3637 C CA . ARG B 1 204 ? 14.812 12.609 -11.445 1 93.06 204 ARG B CA 1
ATOM 3638 C C . ARG B 1 204 ? 13.352 13.039 -11.523 1 93.06 204 ARG B C 1
ATOM 3640 O O . ARG B 1 204 ? 12.953 14.023 -10.891 1 93.06 204 ARG B O 1
ATOM 3647 N N . GLU B 1 205 ? 12.578 12.312 -12.266 1 95.06 205 GLU B N 1
ATOM 3648 C CA . GLU B 1 205 ? 11.156 12.617 -12.383 1 95.06 205 GLU B CA 1
ATOM 3649 C C . GLU B 1 205 ? 10.453 12.484 -11.031 1 95.06 205 GLU B C 1
ATOM 3651 O O . GLU B 1 205 ? 9.633 13.328 -10.672 1 95.06 205 GLU B O 1
ATOM 3656 N N . LEU B 1 206 ? 10.758 11.453 -10.328 1 96.44 206 LEU B N 1
ATOM 3657 C CA . LEU B 1 206 ? 10.172 11.227 -9.008 1 96.44 206 LEU B CA 1
ATOM 3658 C C . LEU B 1 206 ? 10.516 12.367 -8.062 1 96.44 206 LEU B C 1
ATOM 3660 O O . LEU B 1 206 ? 9.68 12.773 -7.246 1 96.44 206 LEU B O 1
ATOM 3664 N N . PHE B 1 207 ? 11.711 12.867 -8.188 1 95.88 207 PHE B N 1
ATOM 3665 C CA . PHE B 1 207 ? 12.156 13.977 -7.348 1 95.88 207 PHE B CA 1
ATOM 3666 C C . PHE B 1 207 ? 11.336 15.234 -7.629 1 95.88 207 PHE B C 1
ATOM 3668 O O . PHE B 1 207 ? 10.953 15.945 -6.703 1 95.88 207 PHE B O 1
ATOM 3675 N N . ILE B 1 208 ? 11.078 15.469 -8.836 1 96 208 ILE B N 1
ATOM 3676 C CA . ILE B 1 208 ? 10.289 16.625 -9.242 1 96 208 ILE B CA 1
ATOM 3677 C C . ILE B 1 208 ? 8.859 16.469 -8.734 1 96 208 ILE B C 1
ATOM 3679 O O . ILE B 1 208 ? 8.281 17.422 -8.188 1 96 208 ILE B O 1
ATOM 3683 N N . ILE B 1 209 ? 8.305 15.273 -8.875 1 96.56 209 ILE B N 1
ATOM 3684 C CA . ILE B 1 209 ? 6.961 14.977 -8.398 1 96.56 209 ILE B CA 1
ATOM 3685 C C . ILE B 1 209 ? 6.895 15.203 -6.887 1 96.56 209 ILE B C 1
ATOM 3687 O O . ILE B 1 209 ? 5.965 15.844 -6.391 1 96.56 209 ILE B O 1
ATOM 3691 N N . LYS B 1 210 ? 7.879 14.664 -6.223 1 97.81 210 LYS B N 1
ATOM 3692 C CA . LYS B 1 210 ? 7.957 14.828 -4.773 1 97.81 210 LYS B CA 1
ATOM 3693 C C . LYS B 1 210 ? 7.926 16.297 -4.383 1 97.81 210 LYS B C 1
ATOM 3695 O O . LYS B 1 210 ? 7.176 16.703 -3.488 1 97.81 210 LYS B O 1
ATOM 3700 N N . ASN B 1 211 ? 8.688 17.156 -5.023 1 97 211 ASN B N 1
ATOM 3701 C CA . ASN B 1 211 ? 8.703 18.578 -4.73 1 97 211 ASN B CA 1
ATOM 3702 C C . ASN B 1 211 ? 7.336 19.203 -4.945 1 97 211 ASN B C 1
ATOM 3704 O O . ASN B 1 211 ? 6.875 20 -4.117 1 97 211 ASN B O 1
ATOM 3708 N N . ARG B 1 212 ? 6.719 18.844 -5.973 1 97.06 212 ARG B N 1
ATOM 3709 C CA . ARG B 1 212 ? 5.406 19.406 -6.293 1 97.06 212 ARG B CA 1
ATOM 3710 C C . ARG B 1 212 ? 4.367 18.969 -5.262 1 97.06 212 ARG B C 1
ATOM 3712 O O . ARG B 1 212 ? 3.508 19.766 -4.871 1 97.06 212 ARG B O 1
ATOM 3719 N N . VAL B 1 213 ? 4.441 17.75 -4.828 1 97.88 213 VAL B N 1
ATOM 3720 C CA . VAL B 1 213 ? 3.504 17.219 -3.84 1 97.88 213 VAL B CA 1
ATOM 3721 C C . VAL B 1 213 ? 3.686 17.953 -2.514 1 97.88 213 VAL B C 1
ATOM 3723 O O . VAL B 1 213 ? 2.705 18.344 -1.87 1 97.88 213 VAL B O 1
ATOM 3726 N N . ILE B 1 214 ? 4.934 18.172 -2.135 1 97.62 214 ILE B N 1
ATOM 3727 C CA . ILE B 1 214 ? 5.227 18.859 -0.882 1 97.62 214 ILE B CA 1
ATOM 3728 C C . ILE B 1 214 ? 4.695 20.281 -0.944 1 97.62 214 ILE B C 1
ATOM 3730 O O . ILE B 1 214 ? 4.086 20.781 0.012 1 97.62 214 ILE B O 1
ATOM 3734 N N . ILE B 1 215 ? 4.891 20.938 -2.051 1 97.19 215 ILE B N 1
ATOM 3735 C CA . ILE B 1 215 ? 4.391 22.297 -2.229 1 97.19 215 ILE B CA 1
ATOM 3736 C C . ILE B 1 215 ? 2.863 22.297 -2.148 1 97.19 215 ILE B C 1
ATOM 3738 O O . ILE B 1 215 ? 2.271 23.156 -1.487 1 97.19 215 ILE B O 1
ATOM 3742 N N . TYR B 1 216 ? 2.244 21.375 -2.768 1 97.69 216 TYR B N 1
ATOM 3743 C CA . TYR B 1 216 ? 0.79 21.25 -2.77 1 97.69 216 TYR B CA 1
ATOM 3744 C C . TYR B 1 216 ? 0.253 21.125 -1.348 1 97.69 216 TYR B C 1
ATOM 3746 O O . TYR B 1 216 ? -0.645 21.875 -0.95 1 97.69 216 TYR B O 1
ATOM 3754 N N . LEU B 1 217 ? 0.792 20.203 -0.622 1 98 217 LEU B N 1
ATOM 3755 C CA . LEU B 1 217 ? 0.318 19.938 0.731 1 98 217 LEU B CA 1
ATOM 3756 C C . LEU B 1 217 ? 0.57 21.141 1.641 1 98 217 LEU B C 1
ATOM 3758 O O . LEU B 1 217 ? -0.261 21.453 2.492 1 98 217 LEU B O 1
ATOM 3762 N N . ARG B 1 218 ? 1.716 21.766 1.422 1 97.31 218 ARG B N 1
ATOM 3763 C CA . ARG B 1 218 ? 2.01 22.969 2.184 1 97.31 218 ARG B CA 1
ATOM 3764 C C . ARG B 1 218 ? 0.933 24.031 1.972 1 97.31 218 ARG B C 1
ATOM 3766 O O . ARG B 1 218 ? 0.471 24.656 2.93 1 97.31 218 ARG B O 1
ATOM 3773 N N . GLN B 1 219 ? 0.586 24.188 0.785 1 97.69 219 GLN B N 1
ATOM 3774 C CA . GLN B 1 219 ? -0.423 25.203 0.462 1 97.69 219 GLN B CA 1
ATOM 3775 C C . GLN B 1 219 ? -1.781 24.812 1.045 1 97.69 219 GLN B C 1
ATOM 3777 O O . GLN B 1 219 ? -2.52 25.688 1.525 1 97.69 219 GLN B O 1
ATOM 3782 N N . ILE B 1 220 ? -2.133 23.547 1.028 1 97.69 220 ILE B N 1
ATOM 3783 C CA . ILE B 1 220 ? -3.389 23.094 1.619 1 97.69 220 ILE B CA 1
ATOM 3784 C C . ILE B 1 220 ? -3.379 23.375 3.121 1 97.69 220 ILE B C 1
ATOM 3786 O O . ILE B 1 220 ? -4.375 23.844 3.68 1 97.69 220 ILE B O 1
ATOM 3790 N N . ILE B 1 221 ? -2.256 23.094 3.752 1 97.88 221 ILE B N 1
ATOM 3791 C CA . ILE B 1 221 ? -2.131 23.328 5.184 1 97.88 221 ILE B CA 1
ATOM 3792 C C . ILE B 1 221 ? -2.299 24.812 5.477 1 97.88 221 ILE B C 1
ATOM 3794 O O . ILE B 1 221 ? -3.004 25.203 6.414 1 97.88 221 ILE B O 1
ATOM 3798 N N . ILE B 1 222 ? -1.675 25.641 4.652 1 97.5 222 ILE B N 1
ATOM 3799 C CA . ILE B 1 222 ? -1.794 27.094 4.812 1 97.5 222 ILE B CA 1
ATOM 3800 C C . ILE B 1 222 ? -3.254 27.516 4.66 1 97.5 222 ILE B C 1
ATOM 3802 O O . ILE B 1 222 ? -3.754 28.328 5.43 1 97.5 222 ILE B O 1
ATOM 3806 N N . ASN B 1 223 ? -3.92 26.938 3.732 1 97.56 223 ASN B N 1
ATOM 3807 C CA . ASN B 1 223 ? -5.336 27.234 3.539 1 97.56 223 ASN B CA 1
ATOM 3808 C C . ASN B 1 223 ? -6.156 26.859 4.773 1 97.56 223 ASN B C 1
ATOM 3810 O O . ASN B 1 223 ? -7.062 27.594 5.164 1 97.56 223 ASN B O 1
ATOM 3814 N N . ILE B 1 224 ? -5.852 25.781 5.363 1 97.31 224 ILE B N 1
ATOM 3815 C CA . ILE B 1 224 ? -6.57 25.328 6.551 1 97.31 224 ILE B CA 1
ATOM 3816 C C . ILE B 1 224 ? -6.27 26.25 7.723 1 97.31 224 ILE B C 1
ATOM 3818 O O . ILE B 1 224 ? -7.168 26.609 8.484 1 97.31 224 ILE B O 1
ATOM 3822 N N . GLU B 1 225 ? -5.004 26.656 7.812 1 96.88 225 GLU B N 1
ATOM 3823 C CA . GLU B 1 225 ? -4.637 27.609 8.859 1 96.88 225 GLU B CA 1
ATOM 3824 C C . GLU B 1 225 ? -5.387 28.922 8.688 1 96.88 225 GLU B C 1
ATOM 3826 O O . GLU B 1 225 ? -5.879 29.484 9.664 1 96.88 225 GLU B O 1
ATOM 3831 N N . ASN B 1 226 ? -5.422 29.391 7.48 1 97.06 226 ASN B N 1
ATOM 3832 C CA . ASN B 1 226 ? -6.16 30.609 7.199 1 97.06 226 ASN B CA 1
ATOM 3833 C C . ASN B 1 226 ? -7.648 30.453 7.508 1 97.06 226 ASN B C 1
ATOM 3835 O O . ASN B 1 226 ? -8.266 31.359 8.07 1 97.06 226 ASN B O 1
ATOM 3839 N N . TYR B 1 227 ? -8.156 29.391 7.141 1 96.94 227 TYR B N 1
ATOM 3840 C CA . TYR B 1 227 ? -9.547 29.031 7.406 1 96.94 227 TYR B CA 1
ATOM 3841 C C . TYR B 1 227 ? -9.859 29.125 8.898 1 96.94 227 TYR B C 1
ATOM 3843 O O . TYR B 1 227 ? -10.867 29.703 9.289 1 96.94 227 TYR B O 1
ATOM 3851 N N . LEU B 1 228 ? -9.016 28.562 9.719 1 96.56 228 LEU B N 1
ATOM 3852 C CA . LEU B 1 228 ? -9.211 28.562 11.164 1 96.56 228 LEU B CA 1
ATOM 3853 C C . LEU B 1 228 ? -8.961 29.953 11.75 1 96.56 228 LEU B C 1
ATOM 3855 O O . LEU B 1 228 ? -9.75 30.438 12.555 1 96.56 228 LEU B O 1
ATOM 3859 N N . ALA B 1 229 ? -7.902 30.609 11.289 1 96.12 229 ALA B N 1
ATOM 3860 C CA . ALA B 1 229 ? -7.535 31.938 11.789 1 96.12 229 ALA B CA 1
ATOM 3861 C C . ALA B 1 229 ? -8.633 32.969 11.492 1 96.12 229 ALA B C 1
ATOM 3863 O O . ALA B 1 229 ? -8.906 33.844 12.312 1 96.12 229 ALA B O 1
ATOM 3864 N N . ASN B 1 230 ? -9.242 32.781 10.375 1 96.75 230 ASN B N 1
ATOM 3865 C CA . ASN B 1 230 ? -10.273 33.719 9.953 1 96.75 230 ASN B CA 1
ATOM 3866 C C . ASN B 1 230 ? -11.656 33.312 10.461 1 96.75 230 ASN B C 1
ATOM 3868 O O . ASN B 1 230 ? -12.656 33.938 10.125 1 96.75 230 ASN B O 1
ATOM 3872 N N . GLN B 1 231 ? -11.742 32.219 11.156 1 96.94 231 GLN B N 1
ATOM 3873 C CA . GLN B 1 231 ? -12.969 31.688 11.734 1 96.94 231 GLN B CA 1
ATOM 3874 C C . GLN B 1 231 ? -14.031 31.438 10.656 1 96.94 231 GLN B C 1
ATOM 3876 O O . GLN B 1 231 ? -15.203 31.781 10.844 1 96.94 231 GLN B O 1
ATOM 3881 N N . GLU B 1 232 ? -13.516 30.906 9.539 1 96.44 232 GLU B N 1
ATOM 3882 C CA . GLU B 1 232 ? -14.406 30.672 8.398 1 96.44 232 GLU B CA 1
ATOM 3883 C C . GLU B 1 232 ? -15.336 29.484 8.656 1 96.44 232 GLU B C 1
ATOM 3885 O O . GLU B 1 232 ? -16.266 29.234 7.883 1 96.44 232 GLU B O 1
ATOM 3890 N N . TYR B 1 233 ? -15.148 28.75 9.719 1 96.69 233 TYR B N 1
ATOM 3891 C CA . TYR B 1 233 ? -15.984 27.625 10.125 1 96.69 233 TYR B CA 1
ATOM 3892 C C . TYR B 1 233 ? -17.266 28.125 10.789 1 96.69 233 TYR B C 1
ATOM 3894 O O . TYR B 1 233 ? -18.188 27.328 11.039 1 96.69 233 TYR B O 1
ATOM 3902 N N . LEU B 1 234 ? -17.375 29.359 11.031 1 96.81 234 LEU B N 1
ATOM 3903 C CA . LEU B 1 234 ? -18.531 29.938 11.695 1 96.81 234 LEU B CA 1
ATOM 3904 C C . LEU B 1 234 ? -19.609 30.312 10.68 1 96.81 234 LEU B C 1
ATOM 3906 O O . LEU B 1 234 ? -19.297 30.641 9.531 1 96.81 234 LEU B O 1
ATOM 3910 N N . LYS B 1 235 ? -20.812 30.188 11.18 1 93.38 235 LYS B N 1
ATOM 3911 C CA . LYS B 1 235 ? -21.922 30.656 10.344 1 93.38 235 LYS B CA 1
ATOM 3912 C C . LYS B 1 235 ? -21.859 32.156 10.141 1 93.38 235 LYS B C 1
ATOM 3914 O O . LYS B 1 235 ? -21.484 32.906 11.047 1 93.38 235 LYS B O 1
ATOM 3919 N N . THR B 1 236 ? -22.062 32.594 8.859 1 84.25 236 THR B N 1
ATOM 3920 C CA . THR B 1 236 ? -22.125 34.031 8.594 1 84.25 236 THR B CA 1
ATOM 3921 C C . THR B 1 236 ? -23.375 34.656 9.211 1 84.25 236 THR B C 1
ATOM 3923 O O . THR B 1 236 ? -24.453 34.062 9.164 1 84.25 236 THR B O 1
ATOM 3926 N N . PRO B 1 237 ? -23.219 35.906 9.758 1 74.81 237 PRO B N 1
ATOM 3927 C CA . PRO B 1 237 ? -24.391 36.562 10.32 1 74.81 237 PRO B CA 1
ATOM 3928 C C . PRO B 1 237 ? -25.5 36.75 9.297 1 74.81 237 PRO B C 1
ATOM 3930 O O . PRO B 1 237 ? -25.234 36.906 8.102 1 74.81 237 PRO B O 1
#

Sequence (474 aa):
MDSTLWAYFNKQSVEVSQYFMFLKRLEQKTTMIDNYKLCIGDINASTMIHKYEQIYFNTDIEKTLKANGFLLLYNLVEGTMRRAIEYIFDYLDTHQVNFDVLRRELKIVILKNIQKRSPAKIIDKIDKISLDIIIETWNNDDVFSGNIDAKKIKDVAQTYGFSSKVSPRRTQNSEDLLSIKNHRNDLAHGLKSFNDIGRDTTARELFIIKNRVIIYLRQIIINIENYLANQEYLKTPMDSTLWAYFNKQSVEVSQYFMFLKRLEQKTTMIDNYKLCIGDINASTMIHKYEQIYFNTDIEKTLKANGFLLLYNLVEGTMRRAIEYIFDYLDTHQVNFDVLRRELKIVILKNIQKRSPAKIIDKIDKISLDIIIETWNNDDVFSGNIDAKKIKDVAQTYGFSSKVSPRRTQNSEDLLSIKNHRNDLAHGLKSFNDIGRDTTARELFIIKNRVIIYLRQIIINIENYLANQEYLKTP